Protein 5DWA (pdb70)

Foldseek 3Di:
DWDWADPDPPDIAIDDWPQADPVLLVVLCVQQLCQLAPPPHQVLQSLLVSLQVSCVSRVPTQSLCCSVVRVLRSQCVRHPDDRSVVSCVVRPQSSQVSNVQVQAQVQLVVLQKHKAFQDPPRQQVLCVLLVNPPPPLQSQFTMWMWGACDAGDADPRRTGTQATEREEQAPDVCVVSCQVNQVSSVVSRHAYEYEYQQFDAQDPPGHRRPGQGQQAEPVGGHVVVCCCQPVVSHQEYEYSGQNDYWDDPHGNNRYIYHYDHRHDHDDPVSVVCSVSTD/DKAKDDDDPPDIAIDDWPQADPVLLVVLCVQQLVQLADPPRQVLQSLLVSLQVSCASRVPTQSLCCSPVRNLVSQCVRHPDDRSVVSCVVRPQSSQLSNVQVLAAVLCVVQQKHKDFCDPPNQQVQCVQLVQHPPQLSSQFTIWIWGACDAGPADPRRTHTQATEREDAADPDDCVRNQPSQVVSVVVNHAYEYEYQQFDFDGDPPTNRDGQGDQDELVGGDVVVCCCQPVVRGQEYEYSGQNHYWDDPHGNNRYIYHYHHRDDHDDPVSVVVSVSPD

Structure (mmCIF, N/CA/C/O backbone):
data_5DWA
#
_entry.id   5DWA
#
_cell.length_a   66.003
_cell.length_b   79.806
_cell.length_c   101.655
_cell.angle_alpha   90.000
_cell.angle_beta   90.000
_cell.angle_gamma   90.000
#
_symmetry.space_group_name_H-M   'P 21 21 21'
#
loop_
_entity.id
_entity.type
_entity.pdbx_description
1 polymer 'Type-2 restriction enzyme AgeI'
2 polymer "DNA (5'-D(*TP*CP*GP*AP*CP*CP*GP*GP*TP*CP*G*)-3')"
3 water water
#
loop_
_atom_site.group_PDB
_atom_site.id
_atom_site.type_symbol
_atom_site.label_atom_id
_atom_site.label_alt_id
_atom_site.label_comp_id
_atom_site.label_asym_id
_atom_site.label_entity_id
_atom_site.label_seq_id
_atom_site.pdbx_PDB_ins_code
_atom_site.Cartn_x
_atom_site.Cartn_y
_atom_site.Cartn_z
_atom_site.occupancy
_atom_site.B_iso_or_equiv
_atom_site.auth_seq_id
_atom_site.auth_comp_id
_atom_site.auth_asym_id
_atom_site.auth_atom_id
_atom_site.pdbx_PDB_model_num
ATOM 1 N N . MET A 1 1 ? 71.777 34.576 -11.497 1.00 23.94 1 MET A N 1
ATOM 2 C CA . MET A 1 1 ? 71.149 34.749 -12.803 1.00 23.46 1 MET A CA 1
ATOM 3 C C . MET A 1 1 ? 70.237 35.968 -12.810 1.00 23.46 1 MET A C 1
ATOM 4 O O . MET A 1 1 ? 69.812 36.439 -11.757 1.00 24.20 1 MET A O 1
ATOM 9 N N . ARG A 1 2 ? 69.936 36.477 -13.998 1.00 23.16 2 ARG A N 1
ATOM 10 C CA . ARG A 1 2 ? 68.924 37.512 -14.124 1.00 22.06 2 ARG A CA 1
ATOM 11 C C . ARG A 1 2 ? 67.564 36.848 -14.270 1.00 22.92 2 ARG A C 1
ATOM 12 O O . ARG A 1 2 ? 67.337 36.077 -15.201 1.00 23.70 2 ARG A O 1
ATOM 20 N N . LEU A 1 3 ? 66.665 37.141 -13.338 1.00 23.22 3 LEU A N 1
ATOM 21 C CA . LEU A 1 3 ? 65.306 36.625 -13.405 1.00 23.51 3 LEU A CA 1
ATOM 22 C C . LEU A 1 3 ? 64.415 37.522 -14.242 1.00 22.74 3 LEU A C 1
ATOM 23 O O . LEU A 1 3 ? 64.427 38.738 -14.081 1.00 23.80 3 LEU A O 1
ATOM 28 N N . ASP A 1 4 ? 63.639 36.917 -15.133 1.00 22.89 4 ASP A N 1
ATOM 29 C CA . ASP A 1 4 ? 62.661 37.658 -15.914 1.00 25.10 4 ASP A CA 1
ATOM 30 C C . ASP A 1 4 ? 61.276 37.381 -15.356 1.00 26.18 4 ASP A C 1
ATOM 31 O O . ASP A 1 4 ? 60.804 36.245 -15.370 1.00 27.82 4 ASP A O 1
ATOM 36 N N . LEU A 1 5 ? 60.626 38.421 -14.852 1.00 25.64 5 LEU A N 1
ATOM 37 C CA . LEU A 1 5 ? 59.345 38.250 -14.182 1.00 25.43 5 LEU A CA 1
ATOM 38 C C . LEU A 1 5 ? 58.203 38.789 -15.018 1.00 27.85 5 LEU A C 1
ATOM 39 O O . LEU A 1 5 ? 58.200 39.957 -15.399 1.00 28.42 5 LEU A O 1
ATOM 44 N N . ASP A 1 6 ? 57.232 37.927 -15.295 1.00 29.96 6 ASP A N 1
ATOM 45 C CA . ASP A 1 6 ? 56.053 38.322 -16.049 1.00 32.21 6 ASP A CA 1
ATOM 46 C C . ASP A 1 6 ? 55.042 38.975 -15.120 1.00 30.53 6 ASP A C 1
ATOM 47 O O . ASP A 1 6 ? 54.423 38.305 -14.293 1.00 30.57 6 ASP A O 1
ATOM 52 N N A PHE A 1 7 ? 54.879 40.287 -15.255 0.60 28.77 7 PHE A N 1
ATOM 53 N N B PHE A 1 7 ? 54.869 40.285 -15.263 0.40 29.73 7 PHE A N 1
ATOM 54 C CA A PHE A 1 7 ? 53.881 41.010 -14.477 0.60 28.17 7 PHE A CA 1
ATOM 55 C CA B PHE A 1 7 ? 53.869 41.005 -14.485 0.40 29.55 7 PHE A CA 1
ATOM 56 C C A PHE A 1 7 ? 52.566 41.084 -15.248 0.60 29.73 7 PHE A C 1
ATOM 57 C C B PHE A 1 7 ? 52.566 41.112 -15.268 0.40 30.32 7 PHE A C 1
ATOM 58 O O A PHE A 1 7 ? 51.636 41.774 -14.836 0.60 31.24 7 PHE A O 1
ATOM 59 O O B PHE A 1 7 ? 51.654 41.849 -14.892 0.40 31.49 7 PHE A O 1
ATOM 74 N N . GLY A 1 8 ? 52.494 40.365 -16.364 1.00 29.93 8 GLY A N 1
ATOM 75 C CA . GLY A 1 8 ? 51.299 40.332 -17.184 1.00 30.36 8 GLY A CA 1
ATOM 76 C C . GLY A 1 8 ? 51.181 41.517 -18.122 1.00 30.90 8 GLY A C 1
ATOM 77 O O . GLY A 1 8 ? 51.868 42.521 -17.953 1.00 31.43 8 GLY A O 1
ATOM 78 N N . ARG A 1 9 ? 50.310 41.383 -19.119 1.00 31.68 9 ARG A N 1
ATOM 79 C CA . ARG A 1 9 ? 49.975 42.473 -20.034 1.00 32.18 9 ARG A CA 1
ATOM 80 C C . ARG A 1 9 ? 51.196 43.070 -20.728 1.00 31.11 9 ARG A C 1
ATOM 81 O O . ARG A 1 9 ? 51.279 44.285 -20.911 1.00 30.98 9 ARG A O 1
ATOM 83 N N . GLY A 1 10 ? 52.139 42.217 -21.111 1.00 30.64 10 GLY A N 1
ATOM 84 C CA . GLY A 1 10 ? 53.324 42.669 -21.814 1.00 30.26 10 GLY A CA 1
ATOM 85 C C . GLY A 1 10 ? 54.306 43.402 -20.918 1.00 29.40 10 GLY A C 1
ATOM 86 O O . GLY A 1 10 ? 55.292 43.956 -21.407 1.00 28.67 10 GLY A O 1
ATOM 87 N N . LEU A 1 11 ? 54.031 43.403 -19.614 1.00 29.19 11 LEU A N 1
ATOM 88 C CA . LEU A 1 11 ? 54.937 43.979 -18.622 1.00 29.91 11 LEU A CA 1
ATOM 89 C C . LEU A 1 11 ? 55.929 42.939 -18.125 1.00 29.69 11 LEU A C 1
ATOM 90 O O . LEU A 1 11 ? 55.537 41.887 -17.619 1.00 29.04 11 LEU A O 1
ATOM 95 N N . VAL A 1 12 ? 57.214 43.239 -18.269 1.00 30.01 12 VAL A N 1
ATOM 96 C CA . VAL A 1 12 ? 58.267 42.370 -17.770 1.00 29.40 12 VAL A CA 1
ATOM 97 C C . VAL A 1 12 ? 59.144 43.155 -16.807 1.00 27.69 12 VAL A C 1
ATOM 98 O O . VAL A 1 12 ? 59.416 44.330 -17.028 1.00 28.36 12 VAL A O 1
ATOM 102 N N . ALA A 1 13 ? 59.581 42.522 -15.730 1.00 25.94 13 ALA A N 1
ATOM 103 C CA . ALA A 1 13 ? 60.602 43.152 -14.911 1.00 25.60 13 ALA A CA 1
ATOM 104 C C . ALA A 1 13 ? 61.725 42.168 -14.647 1.00 25.17 13 ALA A C 1
ATOM 105 O O . ALA A 1 13 ? 61.611 40.984 -14.952 1.00 25.53 13 ALA A O 1
ATOM 107 N N . HIS A 1 14 ? 62.816 42.673 -14.087 1.00 25.02 14 HIS A N 1
ATOM 108 C CA . HIS A 1 14 ? 64.005 41.873 -13.881 1.00 25.21 14 HIS A CA 1
ATOM 109 C C . HIS A 1 14 ? 64.474 42.059 -12.460 1.00 22.88 14 HIS A C 1
ATOM 110 O O . HIS A 1 14 ? 64.276 43.117 -11.863 1.00 23.25 14 HIS A O 1
ATOM 117 N N . VAL A 1 15 ? 65.071 41.012 -11.917 1.00 20.26 15 VAL A N 1
ATOM 118 C CA . VAL A 1 15 ? 65.710 41.097 -10.618 1.00 20.92 15 VAL A CA 1
ATOM 119 C C . VAL A 1 15 ? 66.837 40.073 -10.629 1.00 21.06 15 VAL A C 1
ATOM 120 O O . VAL A 1 15 ? 66.728 39.026 -11.270 1.00 22.36 15 VAL A O 1
ATOM 124 N N A MET A 1 16 ? 67.927 40.394 -9.938 0.45 21.44 16 MET A N 1
ATOM 125 N N B MET A 1 16 ? 67.934 40.371 -9.944 0.55 20.99 16 MET A N 1
ATOM 126 C CA A MET A 1 16 ? 69.039 39.465 -9.788 0.45 21.86 16 MET A CA 1
ATOM 127 C CA B MET A 1 16 ? 69.046 39.429 -9.899 0.55 20.99 16 MET A CA 1
ATOM 128 C C A MET A 1 16 ? 68.688 38.365 -8.798 0.45 20.23 16 MET A C 1
ATOM 129 C C B MET A 1 16 ? 68.852 38.399 -8.792 0.55 20.56 16 MET A C 1
ATOM 130 O O A MET A 1 16 ? 68.125 38.629 -7.734 0.45 18.95 16 MET A O 1
ATOM 131 O O B MET A 1 16 ? 68.548 38.746 -7.651 0.55 20.60 16 MET A O 1
ATOM 140 N N . LEU A 1 17 ? 69.024 37.133 -9.154 1.00 19.81 17 LEU A N 1
ATOM 141 C CA . LEU A 1 17 ? 68.882 36.017 -8.237 1.00 20.06 17 LEU A CA 1
ATOM 142 C C . LEU A 1 17 ? 70.252 35.373 -8.057 1.00 21.11 17 LEU A C 1
ATOM 143 O O . LEU A 1 17 ? 70.649 34.491 -8.829 1.00 21.77 17 LEU A O 1
ATOM 148 N N . ASP A 1 18 ? 70.973 35.845 -7.043 1.00 21.51 18 ASP A N 1
ATOM 149 C CA . ASP A 1 18 ? 72.352 35.438 -6.788 1.00 23.40 18 ASP A CA 1
ATOM 150 C C . ASP A 1 18 ? 72.484 33.966 -6.431 1.00 22.47 18 ASP A C 1
ATOM 151 O O . ASP A 1 18 ? 71.642 33.411 -5.725 1.00 22.22 18 ASP A O 1
ATOM 156 N N . ASN A 1 19 ? 73.559 33.350 -6.922 1.00 22.88 19 ASN A N 1
ATOM 157 C CA . ASN A 1 19 ? 73.888 31.949 -6.649 1.00 21.72 19 ASN A CA 1
ATOM 158 C C . ASN A 1 19 ? 72.792 30.968 -7.047 1.00 21.06 19 ASN A C 1
ATOM 159 O O . ASN A 1 19 ? 72.588 29.940 -6.398 1.00 23.01 19 ASN A O 1
ATOM 164 N N . VAL A 1 20 ? 72.091 31.303 -8.124 1.00 20.37 20 VAL A N 1
ATOM 165 C CA . VAL A 1 20 ? 71.183 30.380 -8.785 1.00 20.13 20 VAL A CA 1
ATOM 166 C C . VAL A 1 20 ? 71.482 30.434 -10.271 1.00 22.08 20 VAL A C 1
ATOM 167 O O . VAL A 1 20 ? 71.420 31.500 -10.875 1.00 23.29 20 VAL A O 1
ATOM 171 N N . SER A 1 21 ? 71.824 29.294 -10.852 1.00 23.34 21 SER A N 1
ATOM 172 C CA . SER A 1 21 ? 72.075 29.237 -12.285 1.00 24.54 21 SER A CA 1
ATOM 173 C C . SER A 1 21 ? 70.776 28.950 -13.022 1.00 24.28 21 SER A C 1
ATOM 174 O O . SER A 1 21 ? 69.800 28.487 -12.422 1.00 23.65 21 SER A O 1
ATOM 177 N N . GLU A 1 22 ? 70.764 29.212 -14.325 1.00 26.23 22 GLU A N 1
ATOM 178 C CA . GLU A 1 22 ? 69.625 28.844 -15.157 1.00 28.50 22 GLU A CA 1
ATOM 179 C C . GLU A 1 22 ? 69.294 27.364 -14.994 1.00 26.93 22 GLU A C 1
ATOM 180 O O . GLU A 1 22 ? 68.128 26.982 -14.940 1.00 26.45 22 GLU A O 1
ATOM 186 N N A GLU A 1 23 ? 70.325 26.532 -14.895 0.55 27.17 23 GLU A N 1
ATOM 187 N N B GLU A 1 23 ? 70.338 26.543 -14.916 0.45 26.72 23 GLU A N 1
ATOM 188 C CA A GLU A 1 23 ? 70.128 25.089 -14.802 0.55 27.56 23 GLU A CA 1
ATOM 189 C CA B GLU A 1 23 ? 70.198 25.096 -14.780 0.45 26.74 23 GLU A CA 1
ATOM 190 C C A GLU A 1 23 ? 69.554 24.679 -13.447 0.55 25.49 23 GLU A C 1
ATOM 191 C C B GLU A 1 23 ? 69.547 24.709 -13.457 0.45 25.17 23 GLU A C 1
ATOM 192 O O A GLU A 1 23 ? 68.707 23.790 -13.375 0.55 24.02 23 GLU A O 1
ATOM 193 O O B GLU A 1 23 ? 68.652 23.868 -13.415 0.45 24.00 23 GLU A O 1
ATOM 204 N N . GLN A 1 24 ? 70.020 25.324 -12.382 1.00 24.44 24 GLN A N 1
ATOM 205 C CA . GLN A 1 24 ? 69.486 25.062 -11.048 1.00 23.62 24 GLN A CA 1
ATOM 206 C C . GLN A 1 24 ? 68.032 25.505 -10.961 1.00 22.39 24 GLN A C 1
ATOM 207 O O . GLN A 1 24 ? 67.196 24.814 -10.379 1.00 21.54 24 GLN A O 1
ATOM 213 N N . TYR A 1 25 ? 67.741 26.661 -11.551 1.00 20.73 25 TYR A N 1
ATOM 214 C CA . TYR A 1 25 ? 66.375 27.173 -11.610 1.00 18.86 25 TYR A CA 1
ATOM 215 C C . TYR A 1 25 ? 65.458 26.166 -12.306 1.00 18.66 25 TYR A C 1
ATOM 216 O O . TYR A 1 25 ? 64.373 25.855 -11.812 1.00 17.97 25 TYR A O 1
ATOM 225 N N . GLN A 1 26 ? 65.891 25.646 -13.450 1.00 18.73 26 GLN A N 1
ATOM 226 C CA . GLN A 1 26 ? 65.077 24.661 -14.163 1.00 19.91 26 GLN A CA 1
ATOM 227 C C . GLN A 1 26 ? 64.861 23.394 -13.342 1.00 19.93 26 GLN A C 1
ATOM 228 O O . GLN A 1 26 ? 63.790 22.801 -13.387 1.00 19.72 26 GLN A O 1
ATOM 234 N N A GLN A 1 27 ? 65.882 23.006 -12.589 0.48 20.50 27 GLN A N 1
ATOM 235 N N B GLN A 1 27 ? 65.882 22.982 -12.593 0.52 20.45 27 GLN A N 1
ATOM 236 C CA A GLN A 1 27 ? 65.811 21.840 -11.723 0.48 21.37 27 GLN A CA 1
ATOM 237 C CA B GLN A 1 27 ? 65.763 21.810 -11.725 0.52 21.21 27 GLN A CA 1
ATOM 238 C C A GLN A 1 27 ? 64.728 22.028 -10.662 0.48 20.13 27 GLN A C 1
ATOM 239 C C B GLN A 1 27 ? 64.679 22.037 -10.680 0.52 19.78 27 GLN A C 1
ATOM 240 O O A GLN A 1 27 ? 63.931 21.129 -10.398 0.48 19.52 27 GLN A O 1
ATOM 241 O O B GLN A 1 27 ? 63.845 21.167 -10.430 0.52 18.69 27 GLN A O 1
ATOM 252 N N . ILE A 1 28 ? 64.704 23.218 -10.070 1.00 19.02 28 ILE A N 1
ATOM 253 C CA . ILE A 1 28 ? 63.712 23.563 -9.064 1.00 18.10 28 ILE A CA 1
ATOM 254 C C . ILE A 1 28 ? 62.329 23.613 -9.705 1.00 18.66 28 ILE A C 1
ATOM 255 O O . ILE A 1 28 ? 61.363 23.078 -9.166 1.00 18.29 28 ILE A O 1
ATOM 260 N N A SER A 1 29 ? 62.247 24.247 -10.870 0.62 16.99 29 SER A N 1
ATOM 261 N N B SER A 1 29 ? 62.246 24.259 -10.867 0.38 18.36 29 SER A N 1
ATOM 262 C CA A SER A 1 29 ? 60.984 24.353 -11.586 0.62 17.96 29 SER A CA 1
ATOM 263 C CA B SER A 1 29 ? 60.986 24.353 -11.603 0.38 19.51 29 SER A CA 1
ATOM 264 C C A SER A 1 29 ? 60.436 22.974 -11.951 0.62 19.31 29 SER A C 1
ATOM 265 C C B SER A 1 29 ? 60.432 22.974 -11.956 0.38 19.99 29 SER A C 1
ATOM 266 O O A SER A 1 29 ? 59.246 22.711 -11.786 0.62 19.19 29 SER A O 1
ATOM 267 O O B SER A 1 29 ? 59.237 22.718 -11.789 0.38 19.87 29 SER A O 1
ATOM 272 N N . ASP A 1 30 ? 61.309 22.093 -12.433 1.00 20.27 30 ASP A N 1
ATOM 273 C CA . ASP A 1 30 ? 60.905 20.748 -12.837 1.00 21.00 30 ASP A CA 1
ATOM 274 C C . ASP A 1 30 ? 60.343 19.919 -11.684 1.00 20.25 30 ASP A C 1
ATOM 275 O O . ASP A 1 30 ? 59.485 19.059 -11.891 1.00 21.70 30 ASP A O 1
ATOM 280 N N . TYR A 1 31 ? 60.837 20.168 -10.476 1.00 18.35 31 TYR A N 1
ATOM 281 C CA . TYR A 1 31 ? 60.326 19.476 -9.295 1.00 18.12 31 TYR A CA 1
ATOM 282 C C . TYR A 1 31 ? 58.997 20.076 -8.840 1.00 18.13 31 TYR A C 1
ATOM 283 O O . TYR A 1 31 ? 58.050 19.363 -8.527 1.00 20.32 31 TYR A O 1
ATOM 292 N N . PHE A 1 32 ? 58.934 21.401 -8.844 1.00 16.88 32 PHE A N 1
ATOM 293 C CA . PHE A 1 32 ? 57.826 22.123 -8.220 1.00 16.02 32 PHE A CA 1
ATOM 294 C C . PHE A 1 32 ? 56.586 22.259 -9.110 1.00 16.96 32 PHE A C 1
ATOM 295 O O . PHE A 1 32 ? 55.471 22.048 -8.645 1.00 17.11 32 PHE A O 1
ATOM 303 N N . VAL A 1 33 ? 56.775 22.603 -10.382 1.00 17.28 33 VAL A N 1
ATOM 304 C CA . VAL A 1 33 ? 55.637 22.824 -11.272 1.00 19.07 33 VAL A CA 1
ATOM 305 C C . VAL A 1 33 ? 54.630 21.665 -11.260 1.00 19.27 33 VAL A C 1
ATOM 306 O O . VAL A 1 33 ? 53.433 21.907 -11.102 1.00 19.38 33 VAL A O 1
ATOM 310 N N . PRO A 1 34 ? 55.098 20.406 -11.393 1.00 19.88 34 PRO A N 1
ATOM 311 C CA . PRO A 1 34 ? 54.096 19.333 -11.414 1.00 21.20 34 PRO A CA 1
ATOM 312 C C . PRO A 1 34 ? 53.366 19.136 -10.087 1.00 21.07 34 PRO A C 1
ATOM 313 O O . PRO A 1 34 ? 52.378 18.406 -10.045 1.00 23.46 34 PRO A O 1
ATOM 317 N N . LEU A 1 35 ? 53.841 19.779 -9.022 1.00 19.47 35 LEU A N 1
ATOM 318 C CA . LEU A 1 35 ? 53.228 19.626 -7.709 1.00 18.16 35 LEU A CA 1
ATOM 319 C C . LEU A 1 35 ? 52.125 20.651 -7.467 1.00 17.29 35 LEU A C 1
ATOM 320 O O . LEU A 1 35 ? 51.270 20.450 -6.602 1.00 17.44 35 LEU A O 1
ATOM 325 N N . VAL A 1 36 ? 52.168 21.753 -8.214 1.00 16.04 36 VAL A N 1
ATOM 326 C CA . VAL A 1 36 ? 51.300 22.903 -7.947 1.00 15.31 36 VAL A CA 1
ATOM 327 C C . VAL A 1 36 ? 49.823 22.534 -8.076 1.00 16.68 36 VAL A C 1
ATOM 328 O O . VAL A 1 36 ? 48.989 22.966 -7.279 1.00 17.04 36 VAL A O 1
ATOM 332 N N . ASN A 1 37 ? 49.512 21.706 -9.069 1.00 17.93 37 ASN A N 1
ATOM 333 C CA . ASN A 1 37 ? 48.138 21.289 -9.314 1.00 19.37 37 ASN A CA 1
ATOM 334 C C . ASN A 1 37 ? 47.961 19.783 -9.195 1.00 18.60 37 ASN A C 1
ATOM 335 O O . ASN A 1 37 ? 46.988 19.233 -9.708 1.00 20.59 37 ASN A O 1
ATOM 340 N N . LYS A 1 38 ? 48.893 19.120 -8.511 1.00 18.75 38 LYS A N 1
ATOM 341 C CA . LYS A 1 38 ? 48.873 17.662 -8.410 1.00 20.21 38 LYS A CA 1
ATOM 342 C C . LYS A 1 38 ? 47.709 17.204 -7.556 1.00 21.17 38 LYS A C 1
ATOM 343 O O . LYS A 1 38 ? 47.542 17.665 -6.429 1.00 21.12 38 LYS A O 1
ATOM 349 N N . PRO A 1 39 ? 46.884 16.297 -8.093 1.00 22.54 39 PRO A N 1
ATOM 350 C CA . PRO A 1 39 ? 45.768 15.784 -7.293 1.00 22.52 39 PRO A CA 1
ATOM 351 C C . PRO A 1 39 ? 46.199 15.178 -5.952 1.00 24.94 39 PRO A C 1
ATOM 352 O O . PRO A 1 39 ? 47.241 14.514 -5.875 1.00 26.38 39 PRO A O 1
ATOM 356 N N A LYS A 1 40 ? 45.387 15.422 -4.919 0.53 25.34 40 LYS A N 1
ATOM 357 N N B LYS A 1 40 ? 45.398 15.434 -4.920 0.47 25.03 40 LYS A N 1
ATOM 358 C CA A LYS A 1 40 ? 45.574 14.893 -3.557 0.53 26.36 40 LYS A CA 1
ATOM 359 C CA B LYS A 1 40 ? 45.578 14.875 -3.578 0.47 25.64 40 LYS A CA 1
ATOM 360 C C A LYS A 1 40 ? 46.800 15.441 -2.831 0.53 25.01 40 LYS A C 1
ATOM 361 C C B LYS A 1 40 ? 46.833 15.392 -2.870 0.47 24.52 40 LYS A C 1
ATOM 362 O O A LYS A 1 40 ? 47.136 14.977 -1.739 0.53 26.90 40 LYS A O 1
ATOM 363 O O B LYS A 1 40 ? 47.216 14.865 -1.827 0.47 26.13 40 LYS A O 1
ATOM 374 N N . LEU A 1 41 ? 47.472 16.414 -3.429 1.00 21.41 41 LEU A N 1
ATOM 375 C CA . LEU A 1 41 ? 48.636 17.007 -2.782 1.00 18.34 41 LEU A CA 1
ATOM 376 C C . LEU A 1 41 ? 48.302 18.409 -2.311 1.00 16.92 41 LEU A C 1
ATOM 377 O O . LEU A 1 41 ? 48.076 19.295 -3.129 1.00 17.67 41 LEU A O 1
ATOM 382 N N . LYS A 1 42 ? 48.244 18.599 -0.999 1.00 16.89 42 LYS A N 1
ATOM 383 C CA . LYS A 1 42 ? 48.036 19.939 -0.445 1.00 15.26 42 LYS A CA 1
ATOM 384 C C . LYS A 1 42 ? 49.178 20.838 -0.867 1.00 14.27 42 LYS A C 1
ATOM 385 O O . LYS A 1 42 ? 50.334 20.444 -0.844 1.00 16.15 42 LYS A O 1
ATOM 391 N N . SER A 1 43 ? 48.864 22.068 -1.246 1.00 13.34 43 SER A N 1
ATOM 392 C CA . SER A 1 43 ? 49.923 22.943 -1.708 1.00 13.46 43 SER A CA 1
ATOM 393 C C . SER A 1 43 ? 50.880 23.340 -0.590 1.00 13.60 43 SER A C 1
ATOM 394 O O . SER A 1 43 ? 52.021 23.703 -0.867 1.00 14.47 43 SER A O 1
ATOM 397 N N . ARG A 1 44 ? 50.446 23.269 0.666 1.00 13.31 44 ARG A N 1
ATOM 398 C CA . ARG A 1 44 ? 51.378 23.558 1.751 1.00 13.34 44 ARG A CA 1
ATOM 399 C C . ARG A 1 44 ? 52.523 22.547 1.708 1.00 13.60 44 ARG A C 1
ATOM 400 O O . ARG A 1 44 ? 53.671 22.880 2.004 1.00 14.51 44 ARG A O 1
ATOM 408 N N . ASP A 1 45 ? 52.208 21.328 1.284 1.00 13.39 45 ASP A N 1
ATOM 409 C CA . ASP A 1 45 ? 53.223 20.290 1.126 1.00 14.80 45 ASP A CA 1
ATOM 410 C C . ASP A 1 45 ? 54.054 20.472 -0.141 1.00 15.25 45 ASP A C 1
ATOM 411 O O . ASP A 1 45 ? 55.276 20.294 -0.127 1.00 17.14 45 ASP A O 1
ATOM 416 N N . ALA A 1 46 ? 53.400 20.842 -1.239 1.00 14.72 46 ALA A N 1
ATOM 417 C CA . ALA A 1 46 ? 54.109 21.148 -2.474 1.00 14.36 46 ALA A CA 1
ATOM 418 C C . ALA A 1 46 ? 55.131 22.272 -2.275 1.00 14.07 46 ALA A C 1
ATOM 419 O O . ALA A 1 46 ? 56.297 22.135 -2.630 1.00 15.05 46 ALA A O 1
ATOM 421 N N . ILE A 1 47 ? 54.690 23.389 -1.709 1.00 13.35 47 ILE A N 1
ATOM 422 C CA . ILE A 1 47 ? 55.568 24.535 -1.526 1.00 13.10 47 ILE A CA 1
ATOM 423 C C . ILE A 1 47 ? 56.628 24.247 -0.466 1.00 12.59 47 ILE A C 1
ATOM 424 O O . ILE A 1 47 ? 57.807 24.555 -0.649 1.00 13.68 47 ILE A O 1
ATOM 429 N N . GLY A 1 48 ? 56.202 23.624 0.633 1.00 12.33 48 GLY A N 1
ATOM 430 C CA . GLY A 1 48 ? 57.102 23.309 1.727 1.00 13.28 48 GLY A CA 1
ATOM 431 C C . GLY A 1 48 ? 58.228 22.401 1.284 1.00 14.10 48 GLY A C 1
ATOM 432 O O . GLY A 1 48 ? 59.405 22.684 1.541 1.00 14.65 48 GLY A O 1
ATOM 433 N N . GLN A 1 49 ? 57.874 21.314 0.606 1.00 15.65 49 GLN A N 1
ATOM 434 C CA . GLN A 1 49 ? 58.885 20.364 0.150 1.00 16.39 49 GLN A CA 1
ATOM 435 C C . GLN A 1 49 ? 59.734 20.965 -0.963 1.00 15.89 49 GLN A C 1
ATOM 436 O O . GLN A 1 49 ? 60.944 20.751 -1.002 1.00 17.20 49 GLN A O 1
ATOM 442 N N . ALA A 1 50 ? 59.124 21.753 -1.854 1.00 15.36 50 ALA A N 1
ATOM 443 C CA . ALA A 1 50 ? 59.902 22.414 -2.889 1.00 15.48 50 ALA A CA 1
ATOM 444 C C . ALA A 1 50 ? 60.919 23.394 -2.300 1.00 15.64 50 ALA A C 1
ATOM 445 O O . ALA A 1 50 ? 62.011 23.578 -2.842 1.00 16.37 50 ALA A O 1
ATOM 447 N N . PHE A 1 51 ? 60.571 24.029 -1.188 1.00 14.15 51 PHE A N 1
ATOM 448 C CA . PHE A 1 51 ? 61.504 24.951 -0.562 1.00 13.51 51 PHE A CA 1
ATOM 449 C C . PHE A 1 51 ? 62.706 24.216 0.022 1.00 13.12 51 PHE A C 1
ATOM 450 O O . PHE A 1 51 ? 63.847 24.664 -0.106 1.00 14.64 51 PHE A O 1
ATOM 458 N N . VAL A 1 52 ? 62.448 23.089 0.675 1.00 14.40 52 VAL A N 1
ATOM 459 C CA . VAL A 1 52 ? 63.526 22.278 1.229 1.00 15.54 52 VAL A CA 1
ATOM 460 C C . VAL A 1 52 ? 64.428 21.777 0.099 1.00 16.64 52 VAL A C 1
ATOM 461 O O . VAL A 1 52 ? 65.658 21.804 0.207 1.00 19.57 52 VAL A O 1
ATOM 465 N N . MET A 1 53 ? 63.802 21.357 -0.994 1.00 16.80 53 MET A N 1
ATOM 466 C CA . MET A 1 53 ? 64.533 20.937 -2.181 1.00 16.53 53 MET A CA 1
ATOM 467 C C . MET A 1 53 ? 65.337 22.091 -2.776 1.00 16.52 53 MET A C 1
ATOM 468 O O . MET A 1 53 ? 66.526 21.946 -3.064 1.00 17.51 53 MET A O 1
ATOM 473 N N . ALA A 1 54 ? 64.696 23.245 -2.949 1.00 15.88 54 ALA A N 1
ATOM 474 C CA . ALA A 1 54 ? 65.360 24.370 -3.611 1.00 15.88 54 ALA A CA 1
ATOM 475 C C . ALA A 1 54 ? 66.571 24.873 -2.837 1.00 15.88 54 ALA A C 1
ATOM 476 O O . ALA A 1 54 ? 67.572 25.268 -3.433 1.00 16.87 54 ALA A O 1
ATOM 478 N N . THR A 1 55 ? 66.472 24.883 -1.508 1.00 15.68 55 THR A N 1
ATOM 479 C CA . THR A 1 55 ? 67.582 25.348 -0.694 1.00 16.63 55 THR A CA 1
ATOM 480 C C . THR A 1 55 ? 68.723 24.342 -0.664 1.00 18.07 55 THR A C 1
ATOM 481 O O . THR A 1 55 ? 69.861 24.702 -0.372 1.00 19.96 55 THR A O 1
ATOM 485 N N . GLU A 1 56 ? 68.423 23.087 -0.972 1.00 19.14 56 GLU A N 1
ATOM 486 C CA . GLU A 1 56 ? 69.479 22.093 -1.065 1.00 21.21 56 GLU A CA 1
ATOM 487 C C . GLU A 1 56 ? 70.129 22.136 -2.450 1.00 19.33 56 GLU A C 1
ATOM 488 O O . GLU A 1 56 ? 71.334 21.935 -2.574 1.00 21.42 56 GLU A O 1
ATOM 494 N N . VAL A 1 57 ? 69.346 22.442 -3.483 1.00 20.05 57 VAL A N 1
ATOM 495 C CA . VAL A 1 57 ? 69.896 22.632 -4.827 1.00 19.40 57 VAL A CA 1
ATOM 496 C C . VAL A 1 57 ? 70.754 23.891 -4.885 1.00 19.18 57 VAL A C 1
ATOM 497 O O . VAL A 1 57 ? 71.798 23.922 -5.537 1.00 20.81 57 VAL A O 1
ATOM 501 N N . CYS A 1 58 ? 70.302 24.934 -4.195 1.00 19.28 58 CYS A N 1
ATOM 502 C CA . CYS A 1 58 ? 70.989 26.218 -4.192 1.00 19.24 58 CYS A CA 1
ATOM 503 C C . CYS A 1 58 ? 71.314 26.668 -2.775 1.00 19.81 58 CYS A C 1
ATOM 504 O O . CYS A 1 58 ? 70.705 27.608 -2.255 1.00 18.84 58 CYS A O 1
ATOM 507 N N . PRO A 1 59 ? 72.293 26.011 -2.144 1.00 20.55 59 PRO A N 1
ATOM 508 C CA . PRO A 1 59 ? 72.576 26.288 -0.731 1.00 21.20 59 PRO A CA 1
ATOM 509 C C . PRO A 1 59 ? 73.189 27.662 -0.464 1.00 21.08 59 PRO A C 1
ATOM 510 O O . PRO A 1 59 ? 73.157 28.118 0.681 1.00 21.24 59 PRO A O 1
ATOM 514 N N . ASP A 1 60 ? 73.736 28.312 -1.487 1.00 22.31 60 ASP A N 1
ATOM 515 C CA . ASP A 1 60 ? 74.347 29.621 -1.294 1.00 22.96 60 ASP A CA 1
ATOM 516 C C . ASP A 1 60 ? 73.401 30.752 -1.665 1.00 21.56 60 ASP A C 1
ATOM 517 O O . ASP A 1 60 ? 73.716 31.928 -1.471 1.00 23.00 60 ASP A O 1
ATOM 522 N N . ALA A 1 61 ? 72.240 30.393 -2.199 1.00 18.79 61 ALA A N 1
ATOM 523 C CA . ALA A 1 61 ? 71.255 31.386 -2.586 1.00 17.07 61 ALA A CA 1
ATOM 524 C C . ALA A 1 61 ? 70.557 31.910 -1.343 1.00 16.94 61 ALA A C 1
ATOM 525 O O . ALA A 1 61 ? 70.546 31.245 -0.303 1.00 17.34 61 ALA A O 1
ATOM 527 N N . ASN A 1 62 ? 69.989 33.101 -1.452 1.00 16.66 62 ASN A N 1
ATOM 528 C CA . ASN A 1 62 ? 69.190 33.667 -0.381 1.00 16.47 62 ASN A CA 1
ATOM 529 C C . ASN A 1 62 ? 67.874 32.891 -0.287 1.00 15.83 62 ASN A C 1
ATOM 530 O O . ASN A 1 62 ? 67.062 32.917 -1.211 1.00 15.45 62 ASN A O 1
ATOM 535 N N . PRO A 1 63 ? 67.659 32.190 0.839 1.00 15.59 63 PRO A N 1
ATOM 536 C CA . PRO A 1 63 ? 66.452 31.367 0.957 1.00 13.53 63 PRO A CA 1
ATOM 537 C C . PRO A 1 63 ? 65.186 32.193 0.760 1.00 13.58 63 PRO A C 1
ATOM 538 O O . PRO A 1 63 ? 64.242 31.768 0.101 1.00 14.00 63 PRO A O 1
ATOM 542 N N . SER A 1 64 ? 65.189 33.398 1.306 1.00 13.42 64 SER A N 1
ATOM 543 C CA . SER A 1 64 ? 64.035 34.278 1.170 1.00 13.26 64 SER A CA 1
ATOM 544 C C . SER A 1 64 ? 63.770 34.617 -0.300 1.00 12.95 64 SER A C 1
ATOM 545 O O . SER A 1 64 ? 62.614 34.719 -0.714 1.00 13.51 64 SER A O 1
ATOM 548 N N . ASP A 1 65 ? 64.838 34.770 -1.082 1.00 13.82 65 ASP A N 1
ATOM 549 C CA . ASP A 1 65 ? 64.702 35.021 -2.517 1.00 14.50 65 ASP A CA 1
ATOM 550 C C . ASP A 1 65 ? 64.190 33.788 -3.258 1.00 14.21 65 ASP A C 1
ATOM 551 O O . ASP A 1 65 ? 63.424 33.913 -4.209 1.00 15.25 65 ASP A O 1
ATOM 556 N N . LEU A 1 66 ? 64.589 32.595 -2.819 1.00 13.85 66 LEU A N 1
ATOM 557 C CA . LEU A 1 66 ? 64.071 31.388 -3.447 1.00 13.45 66 LEU A CA 1
ATOM 558 C C . LEU A 1 66 ? 62.574 31.282 -3.207 1.00 13.32 66 LEU A C 1
ATOM 559 O O . LEU A 1 66 ? 61.818 30.869 -4.079 1.00 15.19 66 LEU A O 1
ATOM 564 N N . TRP A 1 67 ? 62.142 31.652 -2.009 1.00 13.24 67 TRP A N 1
ATOM 565 C CA . TRP A 1 67 ? 60.721 31.612 -1.700 1.00 11.84 67 TRP A CA 1
ATOM 566 C C . TRP A 1 67 ? 59.955 32.652 -2.508 1.00 12.75 67 TRP A C 1
ATOM 567 O O . TRP A 1 67 ? 58.930 32.352 -3.120 1.00 14.14 67 TRP A O 1
ATOM 578 N N . HIS A 1 68 ? 60.461 33.884 -2.492 1.00 12.32 68 HIS A N 1
ATOM 579 C CA . HIS A 1 68 ? 59.725 35.022 -3.018 1.00 13.11 68 HIS A CA 1
ATOM 580 C C . HIS A 1 68 ? 59.856 35.199 -4.522 1.00 13.53 68 HIS A C 1
ATOM 581 O O . HIS A 1 68 ? 58.873 35.530 -5.181 1.00 13.82 68 HIS A O 1
ATOM 588 N N . HIS A 1 69 ? 61.060 35.007 -5.060 1.00 13.54 69 HIS A N 1
ATOM 589 C CA . HIS A 1 69 ? 61.287 35.256 -6.485 1.00 13.47 69 HIS A CA 1
ATOM 590 C C . HIS A 1 69 ? 61.131 34.000 -7.333 1.00 14.24 69 HIS A C 1
ATOM 591 O O . HIS A 1 69 ? 60.971 34.104 -8.548 1.00 15.80 69 HIS A O 1
ATOM 598 N N . VAL A 1 70 ? 61.180 32.819 -6.712 1.00 13.48 70 VAL A N 1
ATOM 599 C CA . VAL A 1 70 ? 61.063 31.576 -7.481 1.00 14.09 70 VAL A CA 1
ATOM 600 C C . VAL A 1 70 ? 59.749 30.855 -7.198 1.00 13.74 70 VAL A C 1
ATOM 601 O O . VAL A 1 70 ? 58.881 30.796 -8.062 1.00 15.68 70 VAL A O 1
ATOM 605 N N . LEU A 1 71 ? 59.582 30.332 -5.984 1.00 13.32 71 LEU A N 1
ATOM 606 C CA . LEU A 1 71 ? 58.393 29.540 -5.661 1.00 12.67 71 LEU A CA 1
ATOM 607 C C . LEU A 1 71 ? 57.093 30.341 -5.787 1.00 12.14 71 LEU A C 1
ATOM 608 O O . LEU A 1 71 ? 56.147 29.893 -6.421 1.00 12.67 71 LEU A O 1
ATOM 613 N N . TYR A 1 72 ? 57.063 31.535 -5.197 1.00 11.92 72 TYR A N 1
ATOM 614 C CA . TYR A 1 72 ? 55.912 32.429 -5.328 1.00 12.35 72 TYR A CA 1
ATOM 615 C C . TYR A 1 72 ? 55.526 32.681 -6.771 1.00 12.54 72 TYR A C 1
ATOM 616 O O . TYR A 1 72 ? 54.365 32.563 -7.153 1.00 13.39 72 TYR A O 1
ATOM 625 N N A ARG A 1 73 ? 56.524 33.041 -7.568 0.56 12.03 73 ARG A N 1
ATOM 626 N N B ARG A 1 73 ? 56.509 33.011 -7.591 0.44 12.91 73 ARG A N 1
ATOM 627 C CA A ARG A 1 73 ? 56.287 33.417 -8.954 0.56 13.85 73 ARG A CA 1
ATOM 628 C CA B ARG A 1 73 ? 56.205 33.441 -8.944 0.44 15.04 73 ARG A CA 1
ATOM 629 C C A ARG A 1 73 ? 55.799 32.247 -9.786 0.56 15.02 73 ARG A C 1
ATOM 630 C C B ARG A 1 73 ? 55.830 32.260 -9.843 0.44 15.30 73 ARG A C 1
ATOM 631 O O A ARG A 1 73 ? 54.865 32.380 -10.578 0.56 17.18 73 ARG A O 1
ATOM 632 O O B ARG A 1 73 ? 54.984 32.394 -10.730 0.44 16.57 73 ARG A O 1
ATOM 647 N N . ILE A 1 74 ? 56.443 31.102 -9.612 1.00 14.75 74 ILE A N 1
ATOM 648 C CA . ILE A 1 74 ? 56.048 29.907 -10.333 1.00 16.08 74 ILE A CA 1
ATOM 649 C C . ILE A 1 74 ? 54.634 29.487 -9.926 1.00 15.23 74 ILE A C 1
ATOM 650 O O . ILE A 1 74 ? 53.814 29.139 -10.771 1.00 16.04 74 ILE A O 1
ATOM 655 N N . TYR A 1 75 ? 54.350 29.526 -8.625 1.00 13.99 75 TYR A N 1
ATOM 656 C CA . TYR A 1 75 ? 53.028 29.169 -8.132 1.00 13.33 75 TYR A CA 1
ATOM 657 C C . TYR A 1 75 ? 51.953 30.068 -8.748 1.00 15.15 75 TYR A C 1
ATOM 658 O O . TYR A 1 75 ? 50.940 29.584 -9.258 1.00 16.00 75 TYR A O 1
ATOM 667 N N . ILE A 1 76 ? 52.181 31.376 -8.707 1.00 15.92 76 ILE A N 1
ATOM 668 C CA . ILE A 1 76 ? 51.246 32.334 -9.290 1.00 18.04 76 ILE A CA 1
ATOM 669 C C . ILE A 1 76 ? 51.012 32.091 -10.790 1.00 18.33 76 ILE A C 1
ATOM 670 O O . ILE A 1 76 ? 49.885 32.231 -11.273 1.00 20.41 76 ILE A O 1
ATOM 675 N N . ARG A 1 77 ? 52.061 31.710 -11.517 1.00 16.63 77 ARG A N 1
ATOM 676 C CA . ARG A 1 77 ? 51.944 31.449 -12.952 1.00 18.60 77 ARG A CA 1
ATOM 677 C C . ARG A 1 77 ? 51.195 30.160 -13.241 1.00 18.49 77 ARG A C 1
ATOM 678 O O . ARG A 1 77 ? 50.385 30.086 -14.170 1.00 20.86 77 ARG A O 1
ATOM 686 N N . GLU A 1 78 ? 51.464 29.143 -12.434 1.00 17.00 78 GLU A N 1
ATOM 687 C CA . GLU A 1 78 ? 51.026 27.792 -12.756 1.00 17.19 78 GLU A CA 1
ATOM 688 C C . GLU A 1 78 ? 49.708 27.341 -12.137 1.00 16.36 78 GLU A C 1
ATOM 689 O O . GLU A 1 78 ? 49.076 26.415 -12.639 1.00 17.92 78 GLU A O 1
ATOM 695 N N . LYS A 1 79 ? 49.280 27.972 -11.046 1.00 16.00 79 LYS A N 1
ATOM 696 C CA . LYS A 1 79 ? 48.089 27.500 -10.347 1.00 14.95 79 LYS A CA 1
ATOM 697 C C . LYS A 1 79 ? 46.828 27.589 -11.218 1.00 17.13 79 LYS A C 1
ATOM 698 O O . LYS A 1 79 ? 46.509 28.642 -11.761 1.00 17.36 79 LYS A O 1
ATOM 704 N N . ILE A 1 80 ? 46.115 26.474 -11.338 1.00 17.56 80 ILE A N 1
ATOM 705 C CA . ILE A 1 80 ? 44.922 26.410 -12.179 1.00 19.25 80 ILE A CA 1
ATOM 706 C C . ILE A 1 80 ? 43.641 26.264 -11.356 1.00 18.59 80 ILE A C 1
ATOM 707 O O . ILE A 1 80 ? 43.620 25.580 -10.336 1.00 20.10 80 ILE A O 1
ATOM 712 N N . GLY A 1 81 ? 42.580 26.940 -11.790 1.00 18.75 81 GLY A N 1
ATOM 713 C CA . GLY A 1 81 ? 41.250 26.670 -11.278 1.00 19.48 81 GLY A CA 1
ATOM 714 C C . GLY A 1 81 ? 40.874 27.394 -10.004 1.00 21.43 81 GLY A C 1
ATOM 715 O O . GLY A 1 81 ? 39.833 27.120 -9.405 1.00 23.74 81 GLY A O 1
ATOM 716 N N . THR A 1 82 ? 41.728 28.320 -9.591 1.00 18.97 82 THR A N 1
ATOM 717 C CA . THR A 1 82 ? 41.527 29.043 -8.346 1.00 18.09 82 THR A CA 1
ATOM 718 C C . THR A 1 82 ? 42.426 30.279 -8.382 1.00 16.95 82 THR A C 1
ATOM 719 O O . THR A 1 82 ? 43.446 30.278 -9.071 1.00 17.76 82 THR A O 1
ATOM 723 N N . ASP A 1 83 ? 42.041 31.345 -7.682 1.00 13.86 83 ASP A N 1
ATOM 724 C CA . ASP A 1 83 ? 42.811 32.587 -7.754 1.00 13.21 83 ASP A CA 1
ATOM 725 C C . ASP A 1 83 ? 44.226 32.361 -7.243 1.00 13.47 83 ASP A C 1
ATOM 726 O O . ASP A 1 83 ? 44.401 32.002 -6.090 1.00 13.30 83 ASP A O 1
ATOM 731 N N . PRO A 1 84 ? 45.237 32.570 -8.098 1.00 13.53 84 PRO A N 1
ATOM 732 C CA . PRO A 1 84 ? 46.605 32.229 -7.686 1.00 12.21 84 PRO A CA 1
ATOM 733 C C . PRO A 1 84 ? 47.091 33.017 -6.460 1.00 11.75 84 PRO A C 1
ATOM 734 O O . PRO A 1 84 ? 47.674 32.427 -5.553 1.00 12.90 84 PRO A O 1
ATOM 738 N N . SER A 1 85 ? 46.845 34.323 -6.421 1.00 10.70 85 SER A N 1
ATOM 739 C CA . SER A 1 85 ? 47.339 35.114 -5.298 1.00 10.18 85 SER A CA 1
ATOM 740 C C . SER A 1 85 ? 46.682 34.739 -3.971 1.00 10.13 85 SER A C 1
ATOM 741 O O . SER A 1 85 ? 47.349 34.627 -2.946 1.00 10.40 85 SER A O 1
ATOM 744 N N . GLN A 1 86 ? 45.371 34.554 -3.975 1.00 10.58 86 GLN A N 1
ATOM 745 C CA . GLN A 1 86 ? 44.691 34.214 -2.727 1.00 10.67 86 GLN A CA 1
ATOM 746 C C . GLN A 1 86 ? 44.949 32.760 -2.319 1.00 11.32 86 GLN A C 1
ATOM 747 O O . GLN A 1 86 ? 44.998 32.441 -1.133 1.00 11.83 86 GLN A O 1
ATOM 753 N N . SER A 1 87 ? 45.120 31.886 -3.310 1.00 10.75 87 SER A N 1
ATOM 754 C CA . SER A 1 87 ? 45.550 30.524 -3.035 1.00 11.31 87 SER A CA 1
ATOM 755 C C . SER A 1 87 ? 46.923 30.518 -2.363 1.00 12.19 87 SER A C 1
ATOM 756 O O . SER A 1 87 ? 47.137 29.818 -1.375 1.00 12.04 87 SER A O 1
ATOM 759 N N . TRP A 1 88 ? 47.834 31.318 -2.897 1.00 12.69 88 TRP A N 1
ATOM 760 C CA . TRP A 1 88 ? 49.152 31.475 -2.305 1.00 11.14 88 TRP A CA 1
ATOM 761 C C . TRP A 1 88 ? 49.078 31.938 -0.849 1.00 11.03 88 TRP A C 1
ATOM 762 O O . TRP A 1 88 ? 49.797 31.413 0.001 1.00 12.01 88 TRP A O 1
ATOM 773 N N . VAL A 1 89 ? 48.214 32.910 -0.543 1.00 9.97 89 VAL A N 1
ATOM 774 C CA . VAL A 1 89 ? 48.063 33.350 0.848 1.00 11.92 89 VAL A CA 1
ATOM 775 C C . VAL A 1 89 ? 47.692 32.172 1.749 1.00 12.15 89 VAL A C 1
ATOM 776 O O . VAL A 1 89 ? 48.293 31.973 2.801 1.00 13.57 89 VAL A O 1
ATOM 780 N N . ARG A 1 90 ? 46.717 31.382 1.300 1.00 10.82 90 ARG A N 1
ATOM 781 C CA . ARG A 1 90 ? 46.154 30.317 2.121 1.00 11.94 90 ARG A CA 1
ATOM 782 C C . ARG A 1 90 ? 47.115 29.143 2.296 1.00 11.95 90 ARG A C 1
ATOM 783 O O . ARG A 1 90 ? 47.116 28.485 3.344 1.00 14.20 90 ARG A O 1
ATOM 791 N N . THR A 1 91 ? 47.941 28.885 1.286 1.00 11.94 91 THR A N 1
ATOM 792 C CA . THR A 1 91 ? 48.807 27.699 1.315 1.00 12.65 91 THR A CA 1
ATOM 793 C C . THR A 1 91 ? 50.254 27.962 1.747 1.00 12.62 91 THR A C 1
ATOM 794 O O . THR A 1 91 ? 50.897 27.088 2.328 1.00 13.60 91 THR A O 1
ATOM 798 N N . SER A 1 92 ? 50.775 29.158 1.482 1.00 11.36 92 SER A N 1
ATOM 799 C CA . SER A 1 92 ? 52.203 29.400 1.699 1.00 11.10 92 SER A CA 1
ATOM 800 C C . SER A 1 92 ? 52.586 29.602 3.168 1.00 12.77 92 SER A C 1
ATOM 801 O O . SER A 1 92 ? 53.700 29.283 3.559 1.00 13.97 92 SER A O 1
ATOM 804 N N . GLY A 1 93 ? 51.666 30.114 3.975 1.00 13.19 93 GLY A N 1
ATOM 805 C CA . GLY A 1 93 ? 51.918 30.280 5.398 1.00 14.21 93 GLY A CA 1
ATOM 806 C C . GLY A 1 93 ? 52.146 28.934 6.047 1.00 14.25 93 GLY A C 1
ATOM 807 O O . GLY A 1 93 ? 53.149 28.710 6.727 1.00 14.79 93 GLY A O 1
ATOM 808 N N . GLU A 1 94 ? 51.215 28.016 5.809 1.00 13.50 94 GLU A N 1
ATOM 809 C CA . GLU A 1 94 ? 51.370 26.667 6.329 1.00 12.40 94 GLU A CA 1
ATOM 810 C C . GLU A 1 94 ? 52.555 25.950 5.683 1.00 13.10 94 GLU A C 1
ATOM 811 O O . GLU A 1 94 ? 53.186 25.088 6.303 1.00 12.33 94 GLU A O 1
ATOM 817 N N . ALA A 1 95 ? 52.883 26.306 4.448 1.00 12.82 95 ALA A N 1
ATOM 818 C CA . ALA A 1 95 ? 54.027 25.678 3.796 1.00 11.23 95 ALA A CA 1
ATOM 819 C C . ALA A 1 95 ? 55.332 25.993 4.523 1.00 11.56 95 ALA A C 1
ATOM 820 O O . ALA A 1 95 ? 56.219 25.151 4.582 1.00 12.24 95 ALA A O 1
ATOM 822 N N . PHE A 1 96 ? 55.470 27.199 5.070 1.00 11.84 96 PHE A N 1
ATOM 823 C CA . PHE A 1 96 ? 56.703 27.526 5.779 1.00 11.76 96 PHE A CA 1
ATOM 824 C C . PHE A 1 96 ? 56.807 26.702 7.077 1.00 11.65 96 PHE A C 1
ATOM 825 O O . PHE A 1 96 ? 57.891 26.237 7.446 1.00 12.06 96 PHE A O 1
ATOM 833 N N . GLU A 1 97 ? 55.681 26.507 7.760 1.00 11.28 97 GLU A N 1
ATOM 834 C CA . GLU A 1 97 ? 55.642 25.580 8.900 1.00 11.89 97 GLU A CA 1
ATOM 835 C C . GLU A 1 97 ? 56.105 24.175 8.494 1.00 12.63 97 GLU A C 1
ATOM 836 O O . GLU A 1 97 ? 56.932 23.566 9.178 1.00 12.77 97 GLU A O 1
ATOM 842 N N . VAL A 1 98 ? 55.552 23.657 7.397 1.00 12.45 98 VAL A N 1
ATOM 843 C CA . VAL A 1 98 ? 55.960 22.346 6.877 1.00 12.27 98 VAL A CA 1
ATOM 844 C C . VAL A 1 98 ? 57.465 22.296 6.655 1.00 12.58 98 VAL A C 1
ATOM 845 O O . VAL A 1 98 ? 58.128 21.342 7.044 1.00 13.75 98 VAL A O 1
ATOM 849 N N . ALA A 1 99 ? 58.002 23.332 6.027 1.00 12.05 99 ALA A N 1
ATOM 850 C CA . ALA A 1 99 ? 59.423 23.379 5.711 1.00 12.82 99 ALA A CA 1
ATOM 851 C C . ALA A 1 99 ? 60.294 23.441 6.972 1.00 12.20 99 ALA A C 1
ATOM 852 O O . ALA A 1 99 ? 61.330 22.782 7.031 1.00 12.42 99 ALA A O 1
ATOM 854 N N . LEU A 1 100 ? 59.885 24.220 7.974 1.00 12.03 100 LEU A N 1
ATOM 855 C CA . LEU A 1 100 ? 60.644 24.306 9.222 1.00 13.18 100 LEU A CA 1
ATOM 856 C C . LEU A 1 100 ? 60.754 22.937 9.896 1.00 12.56 100 LEU A C 1
ATOM 857 O O . LEU A 1 100 ? 61.832 22.539 10.345 1.00 12.98 100 LEU A O 1
ATOM 862 N N . VAL A 1 101 ? 59.634 22.222 9.960 1.00 12.49 101 VAL A N 1
ATOM 863 C CA . VAL A 1 101 ? 59.588 20.912 10.601 1.00 12.92 101 VAL A CA 1
ATOM 864 C C . VAL A 1 101 ? 60.431 19.902 9.822 1.00 15.04 101 VAL A C 1
ATOM 865 O O . VAL A 1 101 ? 61.230 19.159 10.411 1.00 15.37 101 VAL A O 1
ATOM 869 N N . GLU A 1 102 ? 60.273 19.903 8.501 1.00 14.71 102 GLU A N 1
ATOM 870 C CA . GLU A 1 102 ? 61.010 18.981 7.634 1.00 15.64 102 GLU A CA 1
ATOM 871 C C . GLU A 1 102 ? 62.521 19.196 7.733 1.00 16.04 102 GLU A C 1
ATOM 872 O O . GLU A 1 102 ? 63.295 18.233 7.804 1.00 17.37 102 GLU A O 1
ATOM 878 N N A A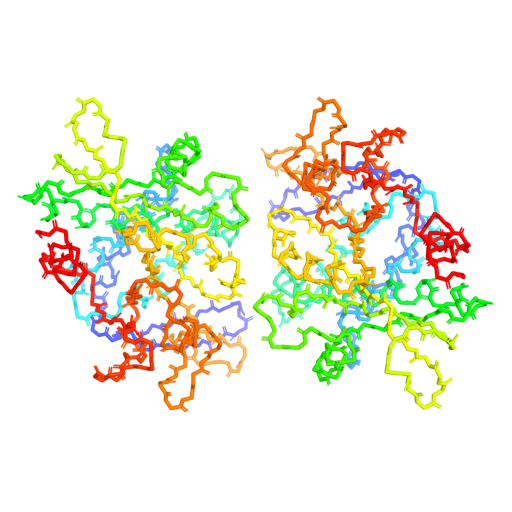RG A 1 103 ? 62.921 20.464 7.749 0.44 15.05 103 ARG A N 1
ATOM 879 N N B ARG A 1 103 ? 62.941 20.457 7.749 0.56 14.69 103 ARG A N 1
ATOM 880 C CA A ARG A 1 103 ? 64.329 20.856 7.743 0.44 15.87 103 ARG A CA 1
ATOM 881 C CA B ARG A 1 103 ? 64.366 20.774 7.737 0.56 15.37 103 ARG A CA 1
ATOM 882 C C A ARG A 1 103 ? 65.031 20.597 9.072 0.44 16.49 103 ARG A C 1
ATOM 883 C C B ARG A 1 103 ? 65.025 20.525 9.088 0.56 16.37 103 ARG A C 1
ATOM 884 O O A ARG A 1 103 ? 66.173 20.132 9.102 0.44 17.38 103 ARG A O 1
ATOM 885 O O B ARG A 1 103 ? 66.141 20.005 9.148 0.56 17.21 103 ARG A O 1
ATOM 900 N N . TYR A 1 104 ? 64.347 20.907 10.168 1.00 16.06 104 TYR A N 1
ATOM 901 C CA . TYR A 1 104 ? 64.973 20.869 11.480 1.00 13.97 104 TYR A CA 1
ATOM 902 C C . TYR A 1 104 ? 64.794 19.605 12.302 1.00 15.26 104 TYR A C 1
ATOM 903 O O . TYR A 1 104 ? 65.658 19.305 13.116 1.00 16.23 104 TYR A O 1
ATOM 912 N N . ASN A 1 105 ? 63.701 18.871 12.123 1.00 14.39 105 ASN A N 1
ATOM 913 C CA . ASN A 1 105 ? 63.492 17.706 12.981 1.00 15.65 105 ASN A CA 1
ATOM 914 C C . ASN A 1 105 ? 64.593 16.642 12.914 1.00 17.88 105 ASN A C 1
ATOM 915 O O . ASN A 1 105 ? 64.936 16.086 13.951 1.00 17.01 105 ASN A O 1
ATOM 920 N N . PRO A 1 106 ? 65.161 16.365 11.722 1.00 19.02 106 PRO A N 1
ATOM 921 C CA . PRO A 1 106 ? 66.248 15.374 11.731 1.00 22.09 106 PRO A CA 1
ATOM 922 C C . PRO A 1 106 ? 67.436 15.768 12.619 1.00 23.69 106 PRO A C 1
ATOM 923 O O . PRO A 1 106 ? 67.964 14.926 13.347 1.00 27.30 106 PRO A O 1
ATOM 927 N N . VAL A 1 107 ? 67.845 17.030 12.565 1.00 22.94 107 VAL A N 1
ATOM 928 C CA . VAL A 1 107 ? 68.981 17.497 13.344 1.00 23.01 107 VAL A CA 1
ATOM 929 C C . VAL A 1 107 ? 68.628 17.609 14.823 1.00 21.78 107 VAL A C 1
ATOM 930 O O . VAL A 1 107 ? 69.426 17.264 15.694 1.00 23.74 107 VAL A O 1
ATOM 934 N N . LEU A 1 108 ? 67.418 18.073 15.109 1.00 19.73 108 LEU A N 1
ATOM 935 C CA . LEU A 1 108 ? 66.986 18.252 16.487 1.00 18.19 108 LEU A CA 1
ATOM 936 C C . LEU A 1 108 ? 66.760 16.914 17.203 1.00 19.13 108 LEU A C 1
ATOM 937 O O . LEU A 1 108 ? 66.937 16.825 18.418 1.00 18.67 108 LEU A O 1
ATOM 942 N N . ALA A 1 109 ? 66.390 15.883 16.449 1.00 19.33 109 ALA A N 1
ATOM 943 C CA . ALA A 1 109 ? 66.118 14.566 17.031 1.00 20.61 109 ALA A CA 1
ATOM 944 C C . ALA A 1 109 ? 67.336 13.997 17.751 1.00 21.71 109 ALA A C 1
ATOM 945 O O . ALA A 1 109 ? 67.192 13.271 18.733 1.00 21.84 109 ALA A O 1
ATOM 947 N N A ARG A 1 110 ? 68.529 14.334 17.267 0.44 23.05 110 ARG A N 1
ATOM 948 N N B ARG A 1 110 ? 68.523 14.341 17.262 0.56 23.09 110 ARG A N 1
ATOM 949 C CA A ARG A 1 110 ? 69.778 13.905 17.903 0.44 24.14 110 ARG A CA 1
ATOM 950 C CA B ARG A 1 110 ? 69.771 13.901 17.878 0.56 24.11 110 ARG A CA 1
ATOM 951 C C A ARG A 1 110 ? 69.894 14.419 19.330 0.44 23.15 110 ARG A C 1
ATOM 952 C C B ARG A 1 110 ? 69.926 14.443 19.299 0.56 23.01 110 ARG A C 1
ATOM 953 O O A ARG A 1 110 ? 70.611 13.845 20.156 0.44 24.27 110 ARG A O 1
ATOM 954 O O B ARG A 1 110 ? 70.700 13.903 20.094 0.56 24.34 110 ARG A O 1
ATOM 969 N N . HIS A 1 111 ? 69.187 15.506 19.616 1.00 22.40 111 HIS A N 1
ATOM 970 C CA . HIS A 1 111 ? 69.243 16.134 20.931 1.00 22.61 111 HIS A CA 1
ATOM 971 C C . HIS A 1 111 ? 67.930 15.988 21.702 1.00 21.70 111 HIS A C 1
ATOM 972 O O . HIS A 1 111 ? 67.696 16.691 22.687 1.00 22.60 111 HIS A O 1
ATOM 979 N N . GLY A 1 112 ? 67.071 15.091 21.228 1.00 19.42 112 GLY A N 1
ATOM 980 C CA . GLY A 1 112 ? 65.782 14.846 21.854 1.00 19.66 112 GLY A CA 1
ATOM 981 C C . GLY A 1 112 ? 64.784 15.985 21.726 1.00 18.22 112 GLY A C 1
ATOM 982 O O . GLY A 1 112 ? 63.850 16.100 22.523 1.00 19.48 112 GLY A O 1
ATOM 983 N N . ILE A 1 113 ? 64.975 16.826 20.717 1.00 16.95 113 ILE A N 1
ATOM 984 C CA . ILE A 1 113 ? 64.100 17.968 20.491 1.00 15.53 113 ILE A CA 1
ATOM 985 C C . ILE A 1 113 ? 63.274 17.715 19.242 1.00 14.20 113 ILE A C 1
ATOM 986 O O . ILE A 1 113 ? 63.766 17.136 18.271 1.00 14.62 113 ILE A O 1
ATOM 991 N N . ARG A 1 114 ? 62.011 18.133 19.272 1.00 14.13 114 ARG A N 1
ATOM 992 C CA . ARG A 1 114 ? 61.091 17.855 18.184 1.00 15.12 114 ARG A CA 1
ATOM 993 C C . ARG A 1 114 ? 60.124 18.999 17.949 1.00 13.46 114 ARG A C 1
ATOM 994 O O . ARG A 1 114 ? 59.558 19.537 18.900 1.00 14.19 114 ARG A O 1
ATOM 1002 N N . LEU A 1 115 ? 59.964 19.367 16.681 1.00 12.73 115 LEU A N 1
ATOM 1003 C CA . LEU A 1 115 ? 58.983 20.355 16.252 1.00 12.60 115 LEU A CA 1
ATOM 1004 C C . LEU A 1 115 ? 57.731 19.689 15.688 1.00 13.17 115 LEU A C 1
ATOM 1005 O O . LEU A 1 115 ? 57.807 18.668 15.010 1.00 14.25 115 LEU A O 1
ATOM 1010 N N . THR A 1 116 ? 56.584 20.312 15.919 1.00 12.58 116 THR A N 1
ATOM 1011 C CA . THR A 1 116 ? 55.327 19.834 15.378 1.00 12.75 116 THR A CA 1
ATOM 1012 C C . THR A 1 116 ? 54.477 21.020 14.927 1.00 13.29 116 THR A C 1
ATOM 1013 O O . THR A 1 116 ? 54.168 21.899 15.733 1.00 13.08 116 THR A O 1
ATOM 1017 N N . ALA A 1 117 ? 54.111 21.056 13.649 1.00 12.66 117 ALA A N 1
ATOM 1018 C CA . ALA A 1 117 ? 53.242 22.126 13.136 1.00 12.99 117 ALA A CA 1
ATOM 1019 C C . ALA A 1 117 ? 51.840 21.955 13.701 1.00 13.46 117 ALA A C 1
ATOM 1020 O O . ALA A 1 117 ? 51.300 20.845 13.715 1.00 14.68 117 ALA A O 1
ATOM 1022 N N . LEU A 1 118 ? 51.260 23.047 14.193 1.00 12.12 118 LEU A N 1
ATOM 1023 C CA . LEU A 1 118 ? 49.963 22.953 14.857 1.00 13.58 118 LEU A CA 1
ATOM 1024 C C . LEU A 1 118 ? 48.848 23.204 13.845 1.00 16.01 118 LEU A C 1
ATOM 1025 O O . LEU A 1 118 ? 48.221 24.262 13.815 1.00 17.32 118 LEU A O 1
ATOM 1030 N N . PHE A 1 119 ? 48.614 22.209 13.000 1.00 17.25 119 PHE A N 1
ATOM 1031 C CA . PHE A 1 119 ? 47.585 22.319 11.979 1.00 19.29 119 PHE A CA 1
ATOM 1032 C C . PHE A 1 119 ? 46.231 21.968 12.574 1.00 21.98 119 PHE A C 1
ATOM 1033 O O . PHE A 1 119 ? 46.126 21.699 13.769 1.00 21.06 119 PHE A O 1
ATOM 1041 N N . LYS A 1 120 ? 45.198 21.972 11.741 1.00 26.15 120 LYS A N 1
ATOM 1042 C CA . LYS A 1 120 ? 43.831 21.854 12.236 1.00 29.39 120 LYS A CA 1
ATOM 1043 C C . LYS A 1 120 ? 43.620 20.649 13.151 1.00 28.17 120 LYS A C 1
ATOM 1044 O O . LYS A 1 120 ? 43.932 19.5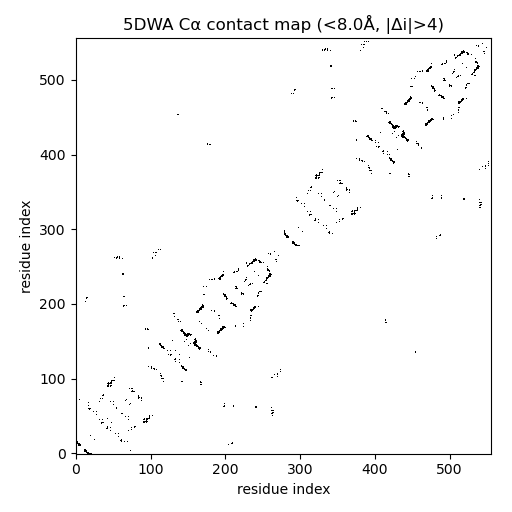13 12.788 1.00 29.01 120 LYS A O 1
ATOM 1050 N N . GLY A 1 121 ? 43.101 20.909 14.345 1.00 26.51 121 GLY A N 1
ATOM 1051 C CA . GLY A 1 121 ? 42.789 19.840 15.275 1.00 25.62 121 GLY A CA 1
ATOM 1052 C C . GLY A 1 121 ? 43.852 19.611 16.333 1.00 24.99 121 GLY A C 1
ATOM 1053 O O . GLY A 1 121 ? 43.608 18.926 17.325 1.00 26.51 121 GLY A O 1
ATOM 1054 N N . GLN A 1 122 ? 45.029 20.193 16.133 1.00 22.12 122 GLN A N 1
ATOM 1055 C CA . GLN A 1 122 ? 46.156 19.959 17.033 1.00 20.44 122 GLN A CA 1
ATOM 1056 C C . GLN A 1 122 ? 46.361 21.059 18.069 1.00 19.53 122 GLN A C 1
ATOM 1057 O O . GLN A 1 122 ? 47.028 20.842 19.083 1.00 18.89 122 GLN A O 1
ATOM 1063 N N . LYS A 1 123 ? 45.809 22.238 17.825 1.00 19.27 123 LYS A N 1
ATOM 1064 C CA . LYS A 1 123 ? 46.197 23.390 18.624 1.00 19.87 123 LYS A CA 1
ATOM 1065 C C . LYS A 1 123 ? 45.652 23.350 20.057 1.00 19.43 123 LYS A C 1
ATOM 1066 O O . LYS A 1 123 ? 46.352 23.740 20.990 1.00 19.57 123 LYS A O 1
ATOM 1072 N N . GLY A 1 124 ? 44.422 22.868 20.230 1.00 19.37 124 GLY A N 1
ATOM 1073 C CA . GLY A 1 124 ? 43.791 22.836 21.541 1.00 19.18 124 GLY A CA 1
ATOM 1074 C C . GLY A 1 124 ? 44.590 22.084 22.589 1.00 18.36 124 GLY A C 1
ATOM 1075 O O . GLY A 1 124 ? 44.801 22.586 23.692 1.00 18.70 124 GLY A O 1
ATOM 1076 N N . LEU A 1 125 ? 45.046 20.887 22.241 1.00 17.49 125 LEU A N 1
ATOM 1077 C CA . LEU A 1 125 ? 45.830 20.080 23.171 1.00 16.93 125 LEU A CA 1
ATOM 1078 C C . LEU A 1 125 ? 47.200 20.699 23.401 1.00 15.47 125 LEU A C 1
ATOM 1079 O O . LEU A 1 125 ? 47.685 20.765 24.535 1.00 14.84 125 LEU A O 1
ATOM 1084 N N . ALA A 1 126 ? 47.811 21.188 22.326 1.00 14.01 126 ALA A N 1
ATOM 1085 C CA . ALA A 1 126 ? 49.123 21.801 22.432 1.00 12.48 126 ALA A CA 1
ATOM 1086 C C . ALA A 1 126 ? 49.101 23.001 23.379 1.00 14.33 126 ALA A C 1
ATOM 1087 O O . ALA A 1 126 ? 49.966 23.125 24.248 1.00 14.49 126 ALA A O 1
ATOM 1089 N N . LEU A 1 127 ? 48.108 23.878 23.217 1.00 15.57 127 LEU A N 1
ATOM 1090 C CA . LEU A 1 127 ? 47.983 25.058 24.068 1.00 15.61 127 LEU A CA 1
ATOM 1091 C C . LEU A 1 127 ? 47.709 24.657 25.521 1.00 14.87 127 LEU A C 1
ATOM 1092 O O . LEU A 1 127 ? 48.213 25.287 26.447 1.00 15.70 127 LEU A O 1
ATOM 1097 N N . THR A 1 128 ? 46.917 23.605 25.704 1.00 14.35 128 THR A N 1
ATOM 1098 C CA . THR A 1 128 ? 46.618 23.109 27.043 1.00 15.52 128 THR A CA 1
ATOM 1099 C C . THR A 1 128 ? 47.879 22.610 27.722 1.00 15.85 128 THR A C 1
ATOM 1100 O O . THR A 1 128 ? 48.129 22.913 28.897 1.00 18.50 128 THR A O 1
ATOM 1104 N N . ARG A 1 129 ? 48.674 21.848 26.981 1.00 16.58 129 ARG A N 1
ATOM 1105 C CA . ARG A 1 129 ? 49.925 21.326 27.512 1.00 15.80 129 ARG A CA 1
ATOM 1106 C C . ARG A 1 129 ? 50.919 22.454 27.765 1.00 17.12 129 ARG A C 1
ATOM 1107 O O . ARG A 1 129 ? 51.724 22.372 28.688 1.00 19.08 129 ARG A O 1
ATOM 1115 N N . MET A 1 130 ? 50.841 23.519 26.963 1.00 16.88 130 MET A N 1
ATOM 1116 C CA . MET A 1 130 ? 51.669 24.705 27.165 1.00 17.11 130 MET A CA 1
ATOM 1117 C C . MET A 1 130 ? 51.288 25.479 28.413 1.00 17.71 130 MET A C 1
ATOM 1118 O O . MET A 1 130 ? 52.093 26.242 28.949 1.00 19.11 130 MET A O 1
ATOM 1123 N N . GLY A 1 131 ? 50.043 25.310 28.848 1.00 17.24 131 GLY A N 1
ATOM 1124 C CA . GLY A 1 131 ? 49.522 26.047 29.981 1.00 18.26 131 GLY A CA 1
ATOM 1125 C C . GLY A 1 131 ? 49.029 27.427 29.599 1.00 18.41 131 GLY A C 1
ATOM 1126 O O . GLY A 1 131 ? 48.997 28.321 30.440 1.00 20.86 131 GLY A O 1
ATOM 1127 N N . VAL A 1 132 ? 48.649 27.608 28.334 1.00 17.04 132 VAL A N 1
ATOM 1128 C CA . VAL A 1 132 ? 48.189 28.915 27.859 1.00 16.39 132 VAL A CA 1
ATOM 1129 C C . VAL A 1 132 ? 46.811 28.884 27.197 1.00 15.88 132 VAL A C 1
ATOM 1130 O O . VAL A 1 132 ? 46.380 29.871 26.599 1.00 17.36 132 VAL A O 1
ATOM 1134 N N . ALA A 1 133 ? 46.102 27.769 27.309 1.00 16.04 133 ALA A N 1
ATOM 1135 C CA . ALA A 1 133 ? 44.789 27.657 26.684 1.00 16.37 133 ALA A CA 1
ATOM 1136 C C . ALA A 1 133 ? 43.807 28.660 27.269 1.00 16.64 133 ALA A C 1
ATOM 1137 O O . ALA A 1 133 ? 43.833 28.916 28.470 1.00 18.71 133 ALA A O 1
ATOM 1139 N N . ASP A 1 134 ? 42.956 29.215 26.404 1.00 16.31 134 ASP A N 1
ATOM 1140 C CA . ASP A 1 134 ? 41.899 30.163 26.780 1.00 17.39 134 ASP A CA 1
ATOM 1141 C C . ASP A 1 134 ? 42.393 31.503 27.313 1.00 20.66 134 ASP A C 1
ATOM 1142 O O . ASP A 1 134 ? 41.646 32.232 27.958 1.00 24.63 134 ASP A O 1
ATOM 1147 N N . ARG A 1 135 ? 43.644 31.836 27.040 1.00 20.11 135 ARG A N 1
ATOM 1148 C CA . ARG A 1 135 ? 44.115 33.189 27.314 1.00 21.77 135 ARG A CA 1
ATOM 1149 C C . ARG A 1 135 ? 43.963 34.036 26.062 1.00 22.73 135 ARG A C 1
ATOM 1150 O O . ARG A 1 135 ? 44.145 33.544 24.951 1.00 23.50 135 ARG A O 1
ATOM 1158 N N . VAL A 1 136 ? 43.620 35.307 26.248 1.00 23.32 136 VAL A N 1
ATOM 1159 C CA . VAL A 1 136 ? 43.359 36.210 25.132 1.00 24.55 136 VAL A CA 1
ATOM 1160 C C . VAL A 1 136 ? 44.574 36.349 24.215 1.00 22.70 136 VAL A C 1
ATOM 1161 O O . VAL A 1 136 ? 45.615 36.851 24.636 1.00 24.84 136 VAL A O 1
ATOM 1165 N N . GLY A 1 137 ? 44.430 35.877 22.978 1.00 20.23 137 GLY A N 1
ATOM 1166 C CA . GLY A 1 137 ? 45.471 35.969 21.965 1.00 19.02 137 GLY A CA 1
ATOM 1167 C C . GLY A 1 137 ? 46.429 34.786 21.854 1.00 18.44 137 GLY A C 1
ATOM 1168 O O . GLY A 1 137 ? 47.247 34.734 20.929 1.00 18.67 137 GLY A O 1
ATOM 1169 N N A SER A 1 138 ? 46.318 33.826 22.769 0.63 17.06 138 SER A N 1
ATOM 1170 N N B SER A 1 138 ? 46.317 33.832 22.773 0.37 18.75 138 SER A N 1
ATOM 1171 C CA A SER A 1 138 ? 47.299 32.739 22.854 0.63 16.60 138 SER A CA 1
ATOM 1172 C CA B SER A 1 138 ? 47.286 32.740 22.860 0.37 19.66 138 SER A CA 1
ATOM 1173 C C A SER A 1 138 ? 47.300 31.776 21.660 0.63 16.28 138 SER A C 1
ATOM 1174 C C B SER A 1 138 ? 47.214 31.711 21.728 0.37 19.30 138 SER A C 1
ATOM 1175 O O A SER A 1 138 ? 48.264 31.038 21.465 0.63 16.99 138 SER A O 1
ATOM 1176 O O B SER A 1 138 ? 48.035 30.798 21.679 0.37 19.52 138 SER A O 1
ATOM 1181 N N A ARG A 1 139 ? 46.245 31.783 20.852 0.63 16.30 139 ARG A N 1
ATOM 1182 N N B ARG A 1 139 ? 46.252 31.837 20.820 0.37 19.26 139 ARG A N 1
ATOM 1183 C CA A ARG A 1 139 ? 46.181 30.877 19.702 0.63 17.82 139 ARG A CA 1
ATOM 1184 C CA B ARG A 1 139 ? 46.173 30.889 19.710 0.37 20.06 139 ARG A CA 1
ATOM 1185 C C A ARG A 1 139 ? 47.207 31.180 18.614 0.63 16.89 139 ARG A C 1
ATOM 1186 C C B ARG A 1 139 ? 47.214 31.175 18.632 0.37 18.01 139 ARG A C 1
ATOM 1187 O O A ARG A 1 139 ? 47.505 30.318 17.782 0.63 17.74 139 ARG A O 1
ATOM 1188 O O B ARG A 1 139 ? 47.533 30.298 17.826 0.37 18.65 139 ARG A O 1
ATOM 1203 N N . LYS A 1 140 ? 47.748 32.394 18.620 1.00 15.57 140 LYS A N 1
ATOM 1204 C CA . LYS A 1 140 ? 48.678 32.802 17.560 1.00 15.75 140 LYS A CA 1
ATOM 1205 C C . LYS A 1 140 ? 50.084 32.287 17.846 1.00 15.95 140 LYS A C 1
ATOM 1206 O O . LYS A 1 140 ? 50.990 33.041 18.229 1.00 16.78 140 LYS A O 1
ATOM 1212 N N . VAL A 1 141 ? 50.240 30.978 17.672 1.00 16.40 141 VAL A N 1
ATOM 1213 C CA . VAL A 1 141 ? 51.537 30.312 17.708 1.00 16.11 141 VAL A CA 1
ATOM 1214 C C . VAL A 1 141 ? 51.409 29.142 16.747 1.00 14.46 141 VAL A C 1
ATOM 1215 O O . VAL A 1 141 ? 50.334 28.551 16.640 1.00 15.43 141 VAL A O 1
ATOM 1219 N N . ASP A 1 142 ? 52.478 28.823 16.025 1.00 12.26 142 ASP A N 1
ATOM 1220 C CA . ASP A 1 142 ? 52.346 27.955 14.855 1.00 11.43 142 ASP A CA 1
ATOM 1221 C C . ASP A 1 142 ? 52.923 26.551 14.991 1.00 11.99 142 ASP A C 1
ATOM 1222 O O . ASP A 1 142 ? 52.313 25.587 14.544 1.00 13.87 142 ASP A O 1
ATOM 1227 N N . VAL A 1 143 ? 54.106 26.447 15.572 1.00 11.14 143 VAL A N 1
ATOM 1228 C CA . VAL A 1 143 ? 54.796 25.168 15.651 1.00 11.44 143 VAL A CA 1
ATOM 1229 C C . VAL A 1 143 ? 55.212 24.950 17.105 1.00 11.11 143 VAL A C 1
ATOM 1230 O O . VAL A 1 143 ? 55.787 25.838 17.732 1.00 13.55 143 VAL A O 1
ATOM 1234 N N . MET A 1 144 ? 54.909 23.792 17.673 1.00 11.93 144 MET A N 1
ATOM 1235 C CA . MET A 1 144 ? 55.309 23.591 19.058 1.00 12.89 144 MET A CA 1
ATOM 1236 C C . MET A 1 144 ? 56.693 22.953 19.119 1.00 13.15 144 MET A C 1
ATOM 1237 O O . MET A 1 144 ? 57.121 22.279 18.178 1.00 13.41 144 MET A O 1
ATOM 1242 N N . ILE A 1 145 ? 57.408 23.243 20.203 1.00 12.54 145 ILE A N 1
ATOM 1243 C CA . ILE A 1 145 ? 58.728 22.681 20.450 1.00 13.06 145 ILE A CA 1
ATOM 1244 C C . ILE A 1 145 ? 58.619 21.786 21.668 1.00 13.39 145 ILE A C 1
ATOM 1245 O O . ILE A 1 145 ? 58.066 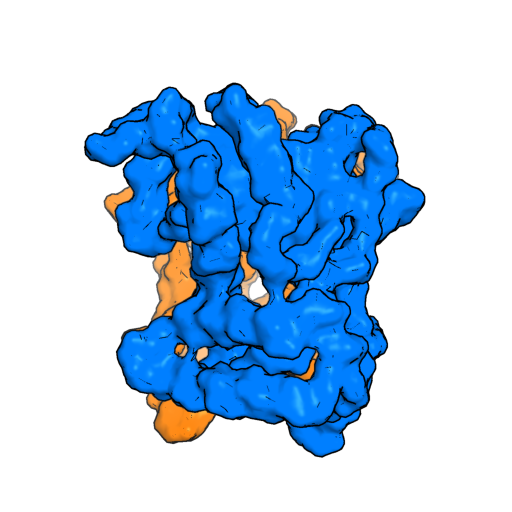22.210 22.690 1.00 12.97 145 ILE A O 1
ATOM 1250 N N . GLU A 1 146 ? 59.133 20.563 21.543 1.00 13.22 146 GLU A N 1
ATOM 1251 C CA . GLU A 1 146 ? 59.110 19.587 22.631 1.00 14.47 146 GLU A CA 1
ATOM 1252 C C . GLU A 1 146 ? 60.498 19.033 22.889 1.00 15.52 146 GLU A C 1
ATOM 1253 O O . GLU A 1 146 ? 61.339 18.995 21.991 1.00 16.06 146 GLU A O 1
ATOM 1259 N N . LYS A 1 147 ? 60.716 18.576 24.117 1.00 16.30 147 LYS A N 1
ATOM 1260 C CA . LYS A 1 147 ? 61.990 18.002 24.521 1.00 18.35 147 LYS A CA 1
ATOM 1261 C C . LYS A 1 147 ? 61.730 16.689 25.238 1.00 19.94 147 LYS A C 1
ATOM 1262 O O . LYS A 1 147 ? 60.929 16.640 26.166 1.00 20.04 147 LYS A O 1
ATOM 1268 N N . GLN A 1 148 ? 62.384 15.619 24.804 1.00 20.15 148 GLN A N 1
ATOM 1269 C CA . GLN A 1 148 ? 62.206 14.331 25.471 1.00 21.32 148 GLN A CA 1
ATOM 1270 C C . GLN A 1 148 ? 62.823 14.386 26.863 1.00 23.10 148 GLN A C 1
ATOM 1271 O O . GLN A 1 148 ? 63.989 14.752 27.018 1.00 23.89 148 GLN A O 1
ATOM 1277 N N . GLY A 1 149 ? 62.029 14.050 27.875 1.00 24.54 149 GLY A N 1
ATOM 1278 C CA . GLY A 1 149 ? 62.490 14.115 29.250 1.00 25.73 149 GLY A CA 1
ATOM 1279 C C . GLY A 1 149 ? 62.508 15.516 29.835 1.00 27.44 149 GLY A C 1
ATOM 1280 O O . GLY A 1 149 ? 62.987 15.730 30.950 1.00 29.29 149 GLY A O 1
ATOM 1281 N N . GLY A 1 150 ? 61.987 16.481 29.084 1.00 26.42 150 GLY A N 1
ATOM 1282 C CA . GLY A 1 150 ? 61.911 17.850 29.557 1.00 27.02 150 GLY A CA 1
ATOM 1283 C C . GLY A 1 150 ? 60.530 18.438 29.347 1.00 25.70 150 GLY A C 1
ATOM 1284 O O . GLY A 1 150 ? 59.608 17.736 28.940 1.00 25.45 150 GLY A O 1
ATOM 1285 N N . GLY A 1 151 ? 60.387 19.726 29.638 1.00 25.23 151 GLY A N 1
ATOM 1286 C CA . GLY A 1 151 ? 59.149 20.430 29.371 1.00 24.87 151 GLY A CA 1
ATOM 1287 C C . GLY A 1 151 ? 57.989 20.037 30.255 1.00 24.49 151 GLY A C 1
ATOM 1288 O O . GLY A 1 151 ? 58.173 19.409 31.302 1.00 26.62 151 GLY A O 1
ATOM 1289 N N . ARG A 1 152 ? 56.786 20.409 29.840 1.00 24.40 152 ARG A N 1
ATOM 1290 C CA . ARG A 1 152 ? 55.606 20.131 30.644 1.00 24.83 152 ARG A CA 1
ATOM 1291 C C . ARG A 1 152 ? 54.629 19.222 29.903 1.00 23.00 152 ARG A C 1
ATOM 1292 O O . ARG A 1 152 ? 54.629 19.155 28.671 1.00 21.98 152 ARG A O 1
ATOM 1300 N N . SER A 1 153 ? 53.825 18.490 30.671 1.00 23.11 153 SER A N 1
ATOM 1301 C CA . SER A 1 153 ? 52.852 17.541 30.129 1.00 23.59 153 SER A CA 1
ATOM 1302 C C . SER A 1 153 ? 53.409 16.578 29.076 1.00 23.85 153 SER A C 1
ATOM 1303 O O . SER A 1 153 ? 52.916 16.543 27.951 1.00 24.28 153 SER A O 1
ATOM 1306 N N . PRO A 1 154 ? 54.419 15.768 29.444 1.00 24.58 154 PRO A N 1
ATOM 1307 C CA . PRO A 1 154 ? 55.028 14.860 28.458 1.00 25.33 154 PRO A CA 1
ATOM 1308 C C . PRO A 1 154 ? 54.020 13.907 27.811 1.00 26.15 154 PRO A C 1
ATOM 1309 O O . PRO A 1 154 ? 53.093 13.454 28.490 1.00 27.07 154 PRO A O 1
ATOM 1313 N N . ASP A 1 155 ? 54.176 13.627 26.517 1.00 27.61 155 ASP A N 1
ATOM 1314 C CA . ASP A 1 155 ? 53.274 12.697 25.846 1.00 28.87 155 ASP A CA 1
ATOM 1315 C C . ASP A 1 155 ? 53.704 11.259 26.129 1.00 31.16 155 ASP A C 1
ATOM 1316 O O . ASP A 1 155 ? 54.549 11.023 26.992 1.00 30.94 155 ASP A O 1
ATOM 1321 N N . ALA A 1 156 ? 53.123 10.314 25.401 1.00 33.59 156 ALA A N 1
ATOM 1322 C CA . ALA A 1 156 ? 53.387 8.896 25.621 1.00 35.82 156 ALA A CA 1
ATOM 1323 C C . ALA A 1 156 ? 54.867 8.535 25.456 1.00 37.03 156 ALA A C 1
ATOM 1324 O O . ALA A 1 156 ? 55.354 7.603 26.098 1.00 37.33 156 ALA A O 1
ATOM 1326 N N . GLU A 1 157 ? 55.579 9.273 24.607 1.00 37.93 157 GLU A N 1
ATOM 1327 C CA . GLU A 1 157 ? 56.990 8.995 24.345 1.00 38.71 157 GLU A CA 1
ATOM 1328 C C . GLU A 1 157 ? 57.928 9.810 25.235 1.00 35.29 157 GLU A C 1
ATOM 1329 O O . GLU A 1 157 ? 59.148 9.712 25.107 1.00 35.91 157 GLU A O 1
ATOM 1335 N N . GLY A 1 158 ? 57.364 10.625 26.120 1.00 30.66 158 GLY A N 1
ATOM 1336 C CA . GLY A 1 158 ? 58.169 11.408 27.041 1.00 27.77 158 GLY A CA 1
ATOM 1337 C C . GLY A 1 158 ? 58.503 12.818 26.566 1.00 25.79 158 GLY A C 1
ATOM 1338 O O . GLY A 1 158 ? 59.284 13.517 27.204 1.00 25.27 158 GLY A O 1
ATOM 1339 N N . PHE A 1 159 ? 57.919 13.230 25.445 1.00 23.35 159 PHE A N 1
ATOM 1340 C CA . PHE A 1 159 ? 58.167 14.575 24.926 1.00 21.59 159 PHE A CA 1
ATOM 1341 C C . PHE A 1 159 ? 57.253 15.590 25.611 1.00 20.85 159 PHE A C 1
ATOM 1342 O O . PHE A 1 159 ? 56.036 15.517 25.467 1.00 20.79 159 PHE A O 1
ATOM 1350 N N . GLY A 1 160 ? 57.847 16.533 26.338 1.00 19.76 160 GLY A N 1
ATOM 1351 C CA . GLY A 1 160 ? 57.098 17.599 26.984 1.00 17.64 160 GLY A CA 1
ATOM 1352 C C . GLY A 1 160 ? 57.295 18.916 26.252 1.00 16.90 160 GLY A C 1
ATOM 1353 O O . GLY A 1 160 ? 58.342 19.139 25.647 1.00 16.10 160 GLY A O 1
ATOM 1354 N N A VAL A 1 161 ? 56.295 19.788 26.322 0.65 16.32 161 VAL A N 1
ATOM 1355 N N B VAL A 1 161 ? 56.299 19.793 26.313 0.35 16.47 161 VAL A N 1
ATOM 1356 C CA A VAL A 1 161 ? 56.345 21.063 25.606 0.65 16.01 161 VAL A CA 1
ATOM 1357 C CA B VAL A 1 161 ? 56.377 21.039 25.559 0.35 16.25 161 VAL A CA 1
ATOM 1358 C C A VAL A 1 161 ? 57.254 22.070 26.304 0.65 16.13 161 VAL A C 1
ATOM 1359 C C B VAL A 1 161 ? 57.241 22.071 26.287 0.35 16.01 161 VAL A C 1
ATOM 1360 O O A VAL A 1 161 ? 57.183 22.247 27.524 0.65 17.36 161 VAL A O 1
ATOM 1361 O O B VAL A 1 161 ? 57.153 22.238 27.506 0.35 16.80 161 VAL A O 1
ATOM 1368 N N . VAL A 1 162 ? 58.100 22.741 25.525 1.00 15.05 162 VAL A N 1
ATOM 1369 C CA . VAL A 1 162 ? 59.049 23.698 26.078 1.00 15.28 162 VAL A CA 1
ATOM 1370 C C . VAL A 1 162 ? 58.904 25.079 25.445 1.00 14.96 162 VAL A C 1
ATOM 1371 O O . VAL A 1 162 ? 59.535 26.040 25.887 1.00 17.58 162 VAL A O 1
ATOM 1375 N N . GLY A 1 163 ? 58.101 25.166 24.387 1.00 14.33 163 GLY A N 1
ATOM 1376 C CA . GLY A 1 163 ? 57.845 26.450 23.768 1.00 15.21 163 GLY A CA 1
ATOM 1377 C C . GLY A 1 163 ? 57.205 26.342 22.404 1.00 13.18 163 GLY A C 1
ATOM 1378 O O . GLY A 1 163 ? 56.647 25.311 22.041 1.00 12.04 163 GLY A O 1
ATOM 1379 N N . GLY A 1 164 ? 57.270 27.429 21.645 1.00 12.11 164 GLY A N 1
ATOM 1380 C CA . GLY A 1 164 ? 56.667 27.423 20.333 1.00 12.14 164 GLY A CA 1
ATOM 1381 C C . GLY A 1 164 ? 57.319 28.414 19.416 1.00 11.74 164 GLY A C 1
ATOM 1382 O O . GLY A 1 164 ? 58.075 29.296 19.833 1.00 13.04 164 GLY A O 1
ATOM 1383 N N A ILE A 1 165 ? 57.052 28.228 18.124 0.73 10.64 165 ILE A N 1
ATOM 1384 N N B ILE A 1 165 ? 56.994 28.285 18.150 0.27 12.52 165 ILE A N 1
ATOM 1385 C CA A ILE A 1 165 ? 57.557 29.087 17.052 0.73 10.52 165 ILE A CA 1
ATOM 1386 C CA B ILE A 1 165 ? 57.509 29.240 17.216 0.27 13.35 165 ILE A CA 1
ATOM 1387 C C A ILE A 1 165 ? 56.418 29.883 16.409 0.73 12.04 165 ILE A C 1
ATOM 1388 C C B ILE A 1 165 ? 56.393 29.910 16.471 0.27 12.76 165 ILE A C 1
ATOM 1389 O O A ILE A 1 165 ? 55.384 29.310 16.063 0.73 12.53 165 ILE A O 1
ATOM 1390 O O B ILE A 1 165 ? 55.370 29.306 16.138 0.27 12.66 165 ILE A O 1
ATOM 1399 N N . HIS A 1 166 ? 56.606 31.202 16.290 1.00 12.06 166 HIS A N 1
ATOM 1400 C CA . HIS A 1 166 ? 55.777 32.059 15.469 1.00 11.62 166 HIS A CA 1
ATOM 1401 C C . HIS A 1 166 ? 56.442 32.117 14.117 1.00 12.64 166 HIS A C 1
ATOM 1402 O O . HIS A 1 166 ? 57.505 32.726 13.982 1.00 13.77 166 HIS A O 1
ATOM 1409 N N . ALA A 1 167 ? 55.844 31.443 13.137 1.00 13.51 167 ALA A N 1
ATOM 1410 C CA . ALA A 1 167 ? 56.445 31.292 11.821 1.00 14.15 167 ALA A CA 1
ATOM 1411 C C . ALA A 1 167 ? 55.765 32.250 10.865 1.00 16.35 167 ALA A C 1
ATOM 1412 O O . ALA A 1 167 ? 54.543 32.235 10.736 1.00 19.13 167 ALA A O 1
ATOM 1414 N N . LYS A 1 168 ? 56.545 33.120 10.237 1.00 15.95 168 LYS A N 1
ATOM 1415 C CA . LYS A 1 168 ? 55.972 34.090 9.313 1.00 15.51 168 LYS A CA 1
ATOM 1416 C C . LYS A 1 168 ? 56.858 34.208 8.099 1.00 14.65 168 LYS A C 1
ATOM 1417 O O . LYS A 1 168 ? 58.046 34.477 8.225 1.00 15.34 168 LYS A O 1
ATOM 1423 N N . VAL A 1 169 ? 56.290 34.010 6.923 1.00 13.43 169 VAL A N 1
ATOM 1424 C CA . VAL A 1 169 ? 57.042 34.296 5.709 1.00 13.58 169 VAL A CA 1
ATOM 1425 C C . VAL A 1 169 ? 57.437 35.771 5.679 1.00 12.48 169 VAL A C 1
ATOM 1426 O O . VAL A 1 169 ? 58.587 36.112 5.407 1.00 13.85 169 VAL A O 1
ATOM 1430 N N . SER A 1 170 ? 56.478 36.627 6.009 1.00 11.85 170 SER A N 1
ATOM 1431 C CA . SER A 1 170 ? 56.676 38.069 5.960 1.00 11.48 170 SER A CA 1
ATOM 1432 C C . SER A 1 170 ? 56.074 38.677 7.206 1.00 12.57 170 SER A C 1
ATOM 1433 O O . SER A 1 170 ? 55.102 38.159 7.743 1.00 12.70 170 SER A O 1
ATOM 1436 N N . LEU A 1 171 ? 56.642 39.792 7.655 1.00 14.34 171 LEU A N 1
ATOM 1437 C CA . LEU A 1 171 ? 56.253 40.366 8.938 1.00 14.67 171 LEU A CA 1
ATOM 1438 C C . LEU A 1 171 ? 55.120 41.379 8.814 1.00 15.26 171 LEU A C 1
ATOM 1439 O O . LEU A 1 171 ? 54.143 41.297 9.563 1.00 16.14 171 LEU A O 1
ATOM 1444 N N . ALA A 1 172 ? 55.246 42.309 7.858 1.00 15.67 172 ALA A N 1
ATOM 1445 C CA . ALA A 1 172 ? 54.312 43.437 7.715 1.00 17.17 172 ALA A CA 1
ATOM 1446 C C . ALA A 1 172 ? 53.965 43.969 9.098 1.00 18.31 172 ALA A C 1
ATOM 1447 O O . ALA A 1 172 ? 54.862 44.170 9.909 1.00 19.61 172 ALA A O 1
ATOM 1449 N N . GLU A 1 173 ? 52.690 44.187 9.395 1.00 16.61 173 GLU A N 1
ATOM 1450 C CA . GLU A 1 173 ? 52.343 44.459 10.789 1.00 17.97 173 GLU A CA 1
ATOM 1451 C C . GLU A 1 173 ? 51.653 43.249 11.388 1.00 16.99 173 GLU A C 1
ATOM 1452 O O . GLU A 1 173 ? 51.174 43.280 12.522 1.00 18.80 173 GLU A O 1
ATOM 1458 N N . ARG A 1 174 ? 51.622 42.173 10.617 1.00 15.02 174 ARG A N 1
ATOM 1459 C CA . ARG A 1 174 ? 50.985 40.947 11.063 1.00 14.66 174 ARG A CA 1
ATOM 1460 C C . ARG A 1 174 ? 51.766 40.290 12.197 1.00 15.24 174 ARG A C 1
ATOM 1461 O O . ARG A 1 174 ? 51.207 39.518 12.969 1.00 15.72 174 ARG A O 1
ATOM 1469 N N . VAL A 1 175 ? 53.042 40.629 12.336 1.00 16.38 175 VAL A N 1
ATOM 1470 C CA . VAL A 1 175 ? 53.831 40.068 13.420 1.00 16.43 175 VAL A CA 1
ATOM 1471 C C . VAL A 1 175 ? 53.316 40.599 14.768 1.00 16.33 175 VAL A C 1
ATOM 1472 O O . VAL A 1 175 ? 53.506 39.969 15.811 1.00 15.70 175 VAL A O 1
ATOM 1476 N N A SER A 1 176 ? 52.649 41.751 14.743 0.50 18.06 176 SER A N 1
ATOM 1477 N N B SER A 1 176 ? 52.641 41.747 14.749 0.50 17.74 176 SER A N 1
ATOM 1478 C CA A SER A 1 176 ? 52.035 42.285 15.953 0.50 18.83 176 SER A CA 1
ATOM 1479 C CA B SER A 1 176 ? 52.058 42.273 15.977 0.50 18.21 176 SER A CA 1
ATOM 1480 C C A SER A 1 176 ? 50.960 41.341 16.494 0.50 18.53 176 SER A C 1
ATOM 1481 C C B SER A 1 176 ? 50.952 41.346 16.498 0.50 18.23 176 SER A C 1
ATOM 1482 O O A SER A 1 176 ? 50.691 41.331 17.699 0.50 19.63 176 SER A O 1
ATOM 1483 O O B SER A 1 176 ? 50.655 41.350 17.696 0.50 19.40 176 SER A O 1
ATOM 1488 N N . ASP A 1 177 ? 50.369 40.541 15.606 1.00 18.23 177 ASP A N 1
ATOM 1489 C CA . ASP A 1 177 ? 49.385 39.523 16.001 1.00 18.07 177 ASP A CA 1
ATOM 1490 C C . ASP A 1 177 ? 50.000 38.516 16.966 1.00 17.49 177 ASP A C 1
ATOM 1491 O O . ASP A 1 177 ? 49.307 37.948 17.810 1.00 18.60 177 ASP A O 1
ATOM 1496 N N . ASP A 1 178 ? 51.298 38.273 16.806 1.00 15.88 178 ASP A N 1
ATOM 1497 C CA . ASP A 1 178 ? 52.007 37.275 17.608 1.00 15.43 178 ASP A CA 1
ATOM 1498 C C . ASP A 1 178 ? 52.477 37.795 18.950 1.00 14.62 178 ASP A C 1
ATOM 1499 O O . ASP A 1 178 ? 52.786 37.016 19.835 1.00 15.77 178 ASP A O 1
ATOM 1504 N N . ILE A 1 179 ? 52.558 39.110 19.107 1.00 15.48 179 ILE A N 1
ATOM 1505 C CA . ILE A 1 179 ? 53.175 39.658 20.309 1.00 15.35 179 ILE A CA 1
ATOM 1506 C C . ILE A 1 179 ? 52.420 39.310 21.605 1.00 16.27 179 ILE A C 1
ATOM 1507 O O . ILE A 1 179 ? 53.043 38.881 22.570 1.00 16.97 179 ILE A O 1
ATOM 1512 N N . PRO A 1 180 ? 51.081 39.450 21.630 1.00 16.31 180 PRO A N 1
ATOM 1513 C CA . PRO A 1 180 ? 50.450 39.074 22.905 1.00 18.14 180 PRO A CA 1
ATOM 1514 C C . PRO A 1 180 ? 50.624 37.590 23.238 1.00 17.31 180 PRO A C 1
ATOM 1515 O O . PRO A 1 180 ? 50.918 37.273 24.383 1.00 18.29 180 PRO A O 1
ATOM 1519 N N . ALA A 1 181 ? 50.474 36.706 22.256 1.00 15.74 181 ALA A N 1
ATOM 1520 C CA . ALA A 1 181 ? 50.717 35.283 22.487 1.00 15.69 181 ALA A CA 1
ATOM 1521 C C . ALA A 1 181 ? 52.135 35.057 22.989 1.00 15.30 181 ALA A C 1
ATOM 1522 O O . ALA A 1 181 ? 52.361 34.289 23.920 1.00 15.50 181 ALA A O 1
ATOM 1524 N N . SER A 1 182 ? 53.092 35.736 22.370 1.00 15.00 182 SER A N 1
ATOM 1525 C CA . SER A 1 182 ? 54.489 35.540 22.708 1.00 13.79 182 SER A CA 1
ATOM 1526 C C . SER A 1 182 ? 54.784 35.976 24.136 1.00 14.83 182 SER A C 1
ATOM 1527 O O . SER A 1 182 ? 55.488 35.283 24.868 1.00 15.08 182 SER A O 1
ATOM 1530 N N . ARG A 1 183 ? 54.253 37.127 24.527 1.00 15.30 183 ARG A N 1
ATOM 1531 C CA . ARG A 1 183 ? 54.459 37.610 25.882 1.00 17.59 183 ARG A CA 1
ATOM 1532 C C . ARG A 1 183 ? 53.863 36.650 26.901 1.00 18.56 183 ARG A C 1
ATOM 1533 O O . ARG A 1 183 ? 54.447 36.406 27.956 1.00 19.77 183 ARG A O 1
ATOM 1541 N N . ILE A 1 184 ? 52.697 36.099 26.576 1.00 17.65 184 ILE A N 1
ATOM 1542 C CA . ILE A 1 184 ? 52.043 35.140 27.461 1.00 18.81 184 ILE A CA 1
ATOM 1543 C C . ILE A 1 184 ? 52.905 33.886 27.607 1.00 17.94 184 ILE A C 1
ATOM 1544 O O . ILE A 1 184 ? 53.139 33.402 28.716 1.00 20.71 184 ILE A O 1
ATOM 1549 N N . MET A 1 185 ? 53.390 33.366 26.482 1.00 16.15 185 MET A N 1
ATOM 1550 C CA . MET A 1 185 ? 54.266 32.205 26.509 1.00 15.25 185 MET A CA 1
ATOM 1551 C C . MET A 1 185 ? 55.534 32.426 27.336 1.00 16.49 185 MET A C 1
ATOM 1552 O O . MET A 1 185 ? 55.897 31.584 28.154 1.00 17.44 185 MET A O 1
ATOM 1557 N N . MET A 1 186 ? 56.211 33.547 27.118 1.00 17.55 186 MET A N 1
ATOM 1558 C CA . MET A 1 186 ? 57.455 33.826 27.824 1.00 18.82 186 MET A CA 1
ATOM 1559 C C . MET A 1 186 ? 57.175 33.993 29.314 1.00 21.19 186 MET A C 1
ATOM 1560 O O . MET A 1 186 ? 57.978 33.583 30.149 1.00 22.45 186 MET A O 1
ATOM 1565 N N . GLY A 1 187 ? 56.017 34.569 29.632 1.00 21.69 187 GLY A N 1
ATOM 1566 C CA . GLY A 1 187 ? 55.596 34.720 31.018 1.00 22.46 187 GLY A CA 1
ATOM 1567 C C . GLY A 1 187 ? 55.382 33.387 31.713 1.00 23.33 187 GLY A C 1
ATOM 1568 O O . GLY A 1 187 ? 55.513 33.290 32.936 1.00 25.62 187 GLY A O 1
ATOM 1569 N N . GLU A 1 188 ? 55.044 32.359 30.944 1.00 22.92 188 GLU A N 1
ATOM 1570 C CA . GLU A 1 188 ? 54.851 31.020 31.494 1.00 24.22 188 GLU A CA 1
ATOM 1571 C C . GLU A 1 188 ? 56.102 30.167 31.338 1.00 23.41 188 GLU A C 1
ATOM 1572 O O . GLU A 1 188 ? 56.041 28.937 31.400 1.00 24.31 188 GLU A O 1
ATOM 1578 N N . GLY A 1 189 ? 57.239 30.825 31.134 1.00 21.40 189 GLY A N 1
ATOM 1579 C CA . GLY A 1 189 ? 58.512 30.132 31.064 1.00 21.06 189 GLY A CA 1
ATOM 1580 C C . GLY A 1 189 ? 58.707 29.291 29.818 1.00 19.59 189 GLY A C 1
ATOM 1581 O O . GLY A 1 189 ? 59.498 28.353 29.819 1.00 22.04 189 GLY A O 1
ATOM 1582 N N . LEU A 1 190 ? 57.990 29.628 28.750 1.00 17.09 190 LEU A N 1
ATOM 1583 C CA . LEU A 1 190 ? 58.149 28.913 27.491 1.00 15.96 190 LEU A CA 1
ATOM 1584 C C . LEU A 1 190 ? 59.043 29.678 26.518 1.00 16.52 190 LEU A C 1
ATOM 1585 O O . LEU A 1 190 ? 59.075 30.908 26.529 1.00 17.27 190 LEU A O 1
ATOM 1590 N N . LEU A 1 191 ? 59.773 28.952 25.680 1.00 14.90 191 LEU A N 1
ATOM 1591 C CA . LEU A 1 191 ? 60.474 29.598 24.575 1.00 15.40 191 LEU A CA 1
ATOM 1592 C C . LEU A 1 191 ? 59.446 30.094 23.567 1.00 14.46 191 LEU A C 1
ATOM 1593 O O . LEU A 1 191 ? 58.487 29.388 23.251 1.00 14.61 191 LEU A O 1
ATOM 1598 N N . SER A 1 192 ? 59.639 31.316 23.085 1.00 13.27 192 SER A N 1
ATOM 1599 C CA . SER A 1 192 ? 58.758 31.873 22.062 1.00 12.76 192 SER A CA 1
ATOM 1600 C C . SER A 1 192 ? 59.609 32.470 20.951 1.00 13.02 192 SER A C 1
ATOM 1601 O O . SER A 1 192 ? 60.096 33.595 21.061 1.00 14.68 192 SER A O 1
ATOM 1604 N N . VAL A 1 193 ? 59.797 31.701 19.883 1.00 11.40 193 VAL A N 1
ATOM 1605 C CA . VAL A 1 193 ? 60.736 32.075 18.834 1.00 11.91 193 VAL A CA 1
ATOM 1606 C C . VAL A 1 193 ? 59.993 32.645 17.637 1.00 12.26 193 VAL A C 1
ATOM 1607 O O . VAL A 1 193 ? 58.956 32.120 17.243 1.00 13.78 193 VAL A O 1
ATOM 1611 N N . LEU A 1 194 ? 60.512 33.743 17.087 1.00 12.50 194 LEU A N 1
ATOM 1612 C CA . LEU A 1 194 ? 60.047 34.258 15.805 1.00 12.70 194 LEU A CA 1
ATOM 1613 C C . LEU A 1 194 ? 60.960 33.730 14.703 1.00 12.99 194 LEU A C 1
ATOM 1614 O O . LEU A 1 194 ? 62.138 34.073 14.659 1.00 15.27 194 LEU A O 1
ATOM 1619 N N A SER A 1 195 ? 60.410 32.891 13.830 0.78 11.84 195 SER A N 1
ATOM 1620 N N B SER A 1 195 ? 60.457 32.865 13.833 0.22 12.67 195 SER A N 1
ATOM 1621 C CA A SER A 1 195 ? 61.149 32.380 12.685 0.78 12.29 195 SER A CA 1
ATOM 1622 C CA B SER A 1 195 ? 61.261 32.473 12.685 0.22 13.05 195 SER A CA 1
ATOM 1623 C C A SER A 1 195 ? 60.539 32.985 11.441 0.78 12.79 195 SER A C 1
ATOM 1624 C C B SER A 1 195 ? 60.579 32.929 11.426 0.22 12.54 195 SER A C 1
ATOM 1625 O O A SER A 1 195 ? 59.322 32.942 11.270 0.78 14.35 195 SER A O 1
ATOM 1626 O O B SER A 1 195 ? 59.386 32.708 11.218 0.22 12.29 195 SER A O 1
ATOM 1631 N N . THR A 1 196 ? 61.363 33.573 10.582 1.00 12.69 196 THR A N 1
ATOM 1632 C CA . THR A 1 196 ? 60.811 34.285 9.461 1.00 12.17 196 THR A CA 1
ATOM 1633 C C . THR A 1 196 ? 61.692 34.203 8.237 1.00 13.23 196 THR A C 1
ATOM 1634 O O . THR A 1 196 ? 62.905 34.068 8.343 1.00 13.13 196 THR A O 1
ATOM 1638 N N . LEU A 1 197 ? 61.062 34.265 7.072 1.00 13.50 197 LEU A N 1
ATOM 1639 C CA . LEU A 1 197 ? 61.804 34.439 5.833 1.00 14.21 197 LEU A CA 1
ATOM 1640 C C . LEU A 1 197 ? 62.042 35.923 5.565 1.00 13.27 197 LEU A C 1
ATOM 1641 O O . LEU A 1 197 ? 62.785 36.271 4.637 1.00 14.48 197 LEU A O 1
ATOM 1646 N N . ASP A 1 198 ? 61.405 36.780 6.366 1.00 13.73 198 ASP A N 1
ATOM 1647 C CA . ASP A 1 198 ? 61.533 38.242 6.255 1.00 14.24 198 ASP A CA 1
ATOM 1648 C C . ASP A 1 198 ? 61.417 38.673 4.794 1.00 13.41 198 ASP A C 1
ATOM 1649 O O . ASP A 1 198 ? 62.278 39.384 4.273 1.00 13.67 198 ASP A O 1
ATOM 1654 N N . VAL A 1 199 ? 60.367 38.202 4.132 1.00 13.69 199 VAL A N 1
ATOM 1655 C CA . VAL A 1 199 ? 60.123 38.565 2.741 1.00 13.34 199 VAL A CA 1
ATOM 1656 C C . VAL A 1 199 ? 59.495 39.946 2.629 1.00 15.35 199 VAL A C 1
ATOM 1657 O O . VAL A 1 199 ? 58.444 40.207 3.222 1.00 18.40 199 VAL A O 1
ATOM 1661 N N . LYS A 1 200 ? 60.141 40.826 1.870 1.00 13.68 200 LYS A N 1
ATOM 1662 C CA . LYS A 1 200 ? 59.507 42.054 1.394 1.00 13.60 200 LYS A CA 1
ATOM 1663 C C . LYS A 1 200 ? 60.332 42.652 0.282 1.00 13.24 200 LYS A C 1
ATOM 1664 O O . LYS A 1 200 ? 61.473 43.067 0.493 1.00 14.04 200 LYS A O 1
ATOM 1670 N N A SER A 1 201 ? 59.747 42.652 -0.909 0.33 12.86 201 SER A N 1
ATOM 1671 N N B SER A 1 201 ? 59.755 42.694 -0.909 0.67 12.21 201 SER A N 1
ATOM 1672 C CA A SER A 1 201 ? 60.256 43.411 -2.039 0.33 13.56 201 SER A CA 1
ATOM 1673 C CA B SER A 1 201 ? 60.341 43.451 -2.007 0.67 13.29 201 SER A CA 1
ATOM 1674 C C A SER A 1 201 ? 59.255 44.505 -2.356 0.33 13.74 201 SER A C 1
ATOM 1675 C C B SER A 1 201 ? 59.280 44.388 -2.541 0.67 14.93 201 SER A C 1
ATOM 1676 O O A SER A 1 201 ? 58.089 44.425 -1.977 0.33 13.54 201 SER A O 1
ATOM 1677 O O B SER A 1 201 ? 58.091 44.079 -2.496 0.67 16.52 201 SER A O 1
ATOM 1682 N N . PHE A 1 202 ? 59.711 45.537 -3.047 1.00 14.12 202 PHE A N 1
ATOM 1683 C CA . PHE A 1 202 ? 58.792 46.498 -3.608 1.00 13.36 202 PHE A CA 1
ATOM 1684 C C . PHE A 1 202 ? 58.872 46.332 -5.118 1.00 14.95 202 PHE A C 1
ATOM 1685 O O . PHE A 1 202 ? 59.923 46.558 -5.713 1.00 16.69 202 PHE A O 1
ATOM 1693 N N . PRO A 1 203 ? 57.782 45.863 -5.736 1.00 14.38 203 PRO A N 1
ATOM 1694 C CA . PRO A 1 203 ? 57.831 45.685 -7.184 1.00 14.30 203 PRO A CA 1
ATOM 1695 C C . PRO A 1 203 ? 57.674 47.029 -7.876 1.00 15.06 203 PRO A C 1
ATOM 1696 O O . PRO A 1 203 ? 57.069 47.941 -7.301 1.00 15.63 203 PRO A O 1
ATOM 1700 N N . PRO A 1 204 ? 58.220 47.163 -9.093 1.00 15.94 204 PRO A N 1
ATOM 1701 C CA . PRO A 1 204 ? 57.879 48.367 -9.850 1.00 15.42 204 PRO A CA 1
ATOM 1702 C C . PRO A 1 204 ? 56.369 48.433 -10.009 1.00 15.69 204 PRO A C 1
ATOM 1703 O O . PRO A 1 204 ? 55.749 47.382 -10.187 1.00 16.45 204 PRO A O 1
ATOM 1707 N N . PRO A 1 205 ? 55.783 49.636 -9.966 1.00 15.91 205 PRO A N 1
ATOM 1708 C CA . PRO A 1 205 ? 56.420 50.957 -9.898 1.00 17.47 205 PRO A CA 1
ATOM 1709 C C . PRO A 1 205 ? 56.707 51.479 -8.490 1.00 18.01 205 PRO A C 1
ATOM 1710 O O . PRO A 1 205 ? 56.775 52.694 -8.292 1.00 19.84 205 PRO A O 1
ATOM 1714 N N . HIS A 1 206 ? 56.868 50.583 -7.525 1.00 16.38 206 HIS A N 1
ATOM 1715 C CA . HIS A 1 206 ? 57.005 50.983 -6.128 1.00 17.49 206 HIS A CA 1
ATOM 1716 C C . HIS A 1 206 ? 58.411 50.769 -5.573 1.00 18.81 206 HIS A C 1
ATOM 1717 O O . HIS A 1 206 ? 58.704 51.176 -4.445 1.00 21.78 206 HIS A O 1
ATOM 1724 N N . GLY A 1 207 ? 59.260 50.100 -6.340 1.00 16.85 207 GLY A N 1
ATOM 1725 C CA . GLY A 1 207 ? 60.619 49.825 -5.919 1.00 18.21 207 GLY A CA 1
ATOM 1726 C C . GLY A 1 207 ? 61.388 49.031 -6.951 1.00 19.18 207 GLY A C 1
ATOM 1727 O O . GLY A 1 207 ? 60.994 48.970 -8.122 1.00 19.81 207 GLY A O 1
ATOM 1728 N N . ASP A 1 208 ? 62.486 48.416 -6.516 1.00 19.39 208 ASP A N 1
ATOM 1729 C CA . ASP A 1 208 ? 63.410 47.741 -7.422 1.00 19.12 208 ASP A CA 1
ATOM 1730 C C . ASP A 1 208 ? 63.438 46.220 -7.273 1.00 17.44 208 ASP A C 1
ATOM 1731 O O . ASP A 1 208 ? 64.382 45.571 -7.723 1.00 18.55 208 ASP A O 1
ATOM 1736 N N . LEU A 1 209 ? 62.413 45.671 -6.619 1.00 15.67 209 LEU A N 1
ATOM 1737 C CA . LEU A 1 209 ? 62.237 44.220 -6.438 1.00 15.59 209 LEU A CA 1
ATOM 1738 C C . LEU A 1 209 ? 63.294 43.525 -5.580 1.00 15.87 209 LEU A C 1
ATOM 1739 O O . LEU A 1 209 ? 63.226 42.316 -5.389 1.00 18.61 209 LEU A O 1
ATOM 1744 N N . VAL A 1 210 ? 64.260 44.268 -5.059 1.00 15.41 210 VAL A N 1
ATOM 1745 C CA . VAL A 1 210 ? 65.254 43.658 -4.191 1.00 14.81 210 VAL A CA 1
ATOM 1746 C C . VAL A 1 210 ? 64.606 43.343 -2.842 1.00 14.40 210 VAL A C 1
ATOM 1747 O O . VAL A 1 210 ? 63.994 44.198 -2.213 1.00 14.25 210 VAL A O 1
ATOM 1751 N N . ASN A 1 211 ? 64.751 42.098 -2.413 1.00 14.81 211 ASN A N 1
ATOM 1752 C CA . ASN A 1 211 ? 64.059 41.587 -1.240 1.00 14.24 211 ASN A CA 1
ATOM 1753 C C . ASN A 1 211 ? 64.805 41.905 0.058 1.00 14.62 211 ASN A C 1
ATOM 1754 O O . ASN A 1 211 ? 65.516 41.061 0.611 1.00 14.81 211 ASN A O 1
ATOM 1759 N N . ARG A 1 212 ? 64.627 43.134 0.535 1.00 15.02 212 ARG A N 1
ATOM 1760 C CA . ARG A 1 212 ? 65.403 43.638 1.656 1.00 15.46 212 ARG A CA 1
ATOM 1761 C C . ARG A 1 212 ? 64.769 43.326 3.006 1.00 16.23 212 ARG A C 1
ATOM 1762 O O . ARG A 1 212 ? 65.387 43.537 4.044 1.00 16.70 212 ARG A O 1
ATOM 1770 N N . GLY A 1 213 ? 63.533 42.837 2.997 1.00 15.32 213 GLY A N 1
ATOM 1771 C CA . GLY A 1 213 ? 62.860 42.550 4.256 1.00 15.15 213 GLY A CA 1
ATOM 1772 C C . GLY A 1 213 ? 62.386 43.794 4.994 1.00 16.07 213 GLY A C 1
ATOM 1773 O O . GLY A 1 213 ? 62.437 44.904 4.462 1.00 18.50 213 GLY A O 1
ATOM 1774 N N A GLU A 1 214 ? 61.947 43.611 6.235 0.54 15.83 214 GLU A N 1
ATOM 1775 N N B GLU A 1 214 ? 61.924 43.613 6.229 0.46 15.97 214 GLU A N 1
ATOM 1776 C CA A GLU A 1 214 ? 61.264 44.669 6.971 0.54 17.55 214 GLU A CA 1
ATOM 1777 C CA B GLU A 1 214 ? 61.272 44.693 6.972 0.46 17.68 214 GLU A CA 1
ATOM 1778 C C A GLU A 1 214 ? 61.823 44.901 8.370 0.54 18.22 214 GLU A C 1
ATOM 1779 C C B GLU A 1 214 ? 61.835 44.928 8.365 0.46 18.18 214 GLU A C 1
ATOM 1780 O O A GLU A 1 214 ? 61.133 45.448 9.229 0.54 19.77 214 GLU A O 1
ATOM 1781 O O B GLU A 1 214 ? 61.152 45.493 9.220 0.46 19.52 214 GLU A O 1
ATOM 1792 N N . LEU A 1 215 ? 63.067 44.498 8.597 1.00 17.33 215 LEU A N 1
ATOM 1793 C CA . LEU A 1 215 ? 63.657 44.615 9.921 1.00 18.59 215 LEU A CA 1
ATOM 1794 C C . LEU A 1 215 ? 64.656 45.765 10.065 1.00 20.13 215 LEU A C 1
ATOM 1795 O O . LEU A 1 215 ? 65.191 45.978 11.147 1.00 22.07 215 LEU A O 1
ATOM 1800 N N . GLY A 1 216 ? 64.897 46.516 8.993 1.00 19.47 216 GLY A N 1
ATOM 1801 C CA . GLY A 1 216 ? 65.792 47.660 9.084 1.00 19.93 216 GLY A CA 1
ATOM 1802 C C . GLY A 1 216 ? 67.178 47.279 9.571 1.00 20.77 216 GLY A C 1
ATOM 1803 O O . GLY A 1 216 ? 67.653 46.177 9.312 1.00 21.78 216 GLY A O 1
ATOM 1804 N N . THR A 1 217 ? 67.827 48.191 10.288 1.00 20.97 217 THR A N 1
ATOM 1805 C CA . THR A 1 217 ? 69.160 47.949 10.822 1.00 21.63 217 THR A CA 1
ATOM 1806 C C . THR A 1 217 ? 69.179 48.355 12.289 1.00 23.03 217 THR A C 1
ATOM 1807 O O . THR A 1 217 ? 68.280 49.060 12.731 1.00 22.83 217 THR A O 1
ATOM 1811 N N . PRO A 1 218 ? 70.192 47.910 13.054 1.00 25.70 218 PRO A N 1
ATOM 1812 C CA . PRO A 1 218 ? 70.287 48.404 14.435 1.00 27.07 218 PRO A CA 1
ATOM 1813 C C . PRO A 1 218 ? 70.336 49.929 14.518 1.00 28.91 218 PRO A C 1
ATOM 1814 O O . PRO A 1 218 ? 69.692 50.515 15.389 1.00 28.95 218 PRO A O 1
ATOM 1818 N N . ASP A 1 219 ? 71.080 50.557 13.610 1.00 30.22 219 ASP A N 1
ATOM 1819 C CA . ASP A 1 219 ? 71.201 52.012 13.599 1.00 32.03 219 ASP A CA 1
ATOM 1820 C C . ASP A 1 219 ? 69.929 52.673 13.088 1.00 29.89 219 ASP A C 1
ATOM 1821 O O . ASP A 1 219 ? 69.622 53.810 13.442 1.00 30.18 219 ASP A O 1
ATOM 1826 N N . ARG A 1 220 ? 69.185 51.958 12.254 1.00 27.95 220 ARG A N 1
ATOM 1827 C CA . ARG A 1 220 ? 67.981 52.519 11.659 1.00 26.97 220 ARG A CA 1
ATOM 1828 C C . ARG A 1 220 ? 66.848 51.498 11.706 1.00 25.17 220 ARG A C 1
ATOM 1829 O O . ARG A 1 220 ? 66.464 50.932 10.684 1.00 24.99 220 ARG A O 1
ATOM 1837 N N . PRO A 1 221 ? 66.309 51.258 12.906 1.00 23.79 221 PRO A N 1
ATOM 1838 C CA . PRO A 1 221 ? 65.376 50.137 13.065 1.00 23.03 221 PRO A CA 1
ATOM 1839 C C . PRO A 1 221 ? 63.991 50.410 12.504 1.00 22.51 221 PRO A C 1
ATOM 1840 O O . PRO A 1 221 ? 63.538 51.550 12.451 1.00 25.12 221 PRO A O 1
ATOM 1844 N N . SER A 1 222 ? 63.329 49.346 12.063 1.00 20.71 222 SER A N 1
ATOM 1845 C CA . SER A 1 222 ? 61.908 49.414 11.778 1.00 19.18 222 SER A CA 1
ATOM 1846 C C . SER A 1 222 ? 61.179 49.164 13.087 1.00 18.86 222 SER A C 1
ATOM 1847 O O . SER A 1 222 ? 61.804 48.778 14.078 1.00 18.62 222 SER A O 1
ATOM 1850 N N . ASP A 1 223 ? 59.868 49.362 13.109 1.00 19.00 223 ASP A N 1
ATOM 1851 C CA . ASP A 1 223 ? 59.139 49.144 14.352 1.00 19.74 223 ASP A CA 1
ATOM 1852 C C . ASP A 1 223 ? 59.204 47.671 14.747 1.00 20.07 223 ASP A C 1
ATOM 1853 O O . ASP A 1 223 ? 59.174 47.338 15.928 1.00 20.24 223 ASP A O 1
ATOM 1858 N N . LYS A 1 224 ? 59.335 46.800 13.753 1.00 19.11 224 LYS A N 1
ATOM 1859 C CA . LYS A 1 224 ? 59.456 45.374 14.007 1.00 19.62 224 LYS A CA 1
ATOM 1860 C C . LYS A 1 224 ? 60.756 45.025 14.719 1.00 19.00 224 LYS A C 1
ATOM 1861 O O . LYS A 1 224 ? 60.765 44.176 15.608 1.00 19.01 224 LYS A O 1
ATOM 1867 N N A ARG A 1 225 ? 61.857 45.670 14.345 0.74 19.15 225 ARG A N 1
ATOM 1868 N N B ARG A 1 225 ? 61.846 45.681 14.334 0.26 19.29 225 ARG A N 1
ATOM 1869 C CA A ARG A 1 225 ? 63.113 45.410 15.035 0.74 18.95 225 ARG A CA 1
ATOM 1870 C CA B ARG A 1 225 ? 63.120 45.460 15.000 0.26 19.56 225 ARG A CA 1
ATOM 1871 C C A ARG A 1 225 ? 63.016 45.899 16.478 0.74 19.78 225 ARG A C 1
ATOM 1872 C C B ARG A 1 225 ? 63.037 45.918 16.452 0.26 20.24 225 ARG A C 1
ATOM 1873 O O A ARG A 1 225 ? 63.574 45.287 17.388 0.74 20.23 225 ARG A O 1
ATOM 1874 O O B ARG A 1 225 ? 63.626 45.306 17.342 0.26 20.56 225 ARG A O 1
ATOM 1889 N N . ASN A 1 226 ? 62.288 46.993 16.679 1.00 20.78 226 ASN A N 1
ATOM 1890 C CA . ASN A 1 226 ? 62.065 47.523 18.020 1.00 22.55 226 ASN A CA 1
ATOM 1891 C C . ASN A 1 226 ? 61.271 46.547 18.895 1.00 21.50 226 ASN A C 1
ATOM 1892 O O . ASN A 1 226 ? 61.522 46.453 20.089 1.00 21.42 226 ASN A O 1
ATOM 1897 N N . TYR A 1 227 ? 60.323 45.822 18.300 1.00 21.94 227 TYR A N 1
ATOM 1898 C CA . TYR A 1 227 ? 59.568 44.803 19.036 1.00 22.01 227 TYR A CA 1
ATOM 1899 C C . TYR A 1 227 ? 60.514 43.798 19.681 1.00 21.07 227 TYR A C 1
ATOM 1900 O O . TYR A 1 227 ? 60.330 43.388 20.830 1.00 20.59 227 TYR A O 1
ATOM 1909 N N . ILE A 1 228 ? 61.520 43.390 18.913 1.00 20.24 228 ILE A N 1
ATOM 1910 C CA . ILE A 1 228 ? 62.462 42.366 19.328 1.00 20.38 228 ILE A CA 1
ATOM 1911 C C . ILE A 1 228 ? 63.589 42.903 20.203 1.00 19.88 228 ILE A C 1
ATOM 1912 O O . ILE A 1 228 ? 63.769 42.469 21.347 1.00 19.94 228 ILE A O 1
ATOM 1917 N N . GLU A 1 229 ? 64.345 43.851 19.662 1.00 20.07 229 GLU A N 1
ATOM 1918 C CA . GLU A 1 229 ? 65.544 44.343 20.326 1.00 22.21 229 GLU A CA 1
ATOM 1919 C C . GLU A 1 229 ? 65.229 45.322 21.450 1.00 23.20 229 GLU A C 1
ATOM 1920 O O . GLU A 1 229 ? 65.988 45.436 22.408 1.00 24.62 229 GLU A O 1
ATOM 1926 N N . GLY A 1 230 ? 64.109 46.026 21.335 1.00 22.49 230 GLY A N 1
ATOM 1927 C CA . GLY A 1 230 ? 63.759 47.026 22.329 1.00 22.88 230 GLY A CA 1
ATOM 1928 C C . GLY A 1 230 ? 62.819 46.490 23.388 1.00 22.97 230 GLY A C 1
ATOM 1929 O O . GLY A 1 230 ? 63.129 46.517 24.578 1.00 25.00 230 GLY A O 1
ATOM 1930 N N . HIS A 1 231 ? 61.669 45.987 22.948 1.00 22.03 231 HIS A N 1
ATOM 1931 C CA . HIS A 1 231 ? 60.627 45.527 23.859 1.00 23.28 231 HIS A CA 1
ATOM 1932 C C . HIS A 1 231 ? 60.827 44.084 24.335 1.00 23.35 231 HIS A C 1
ATOM 1933 O O . HIS A 1 231 ? 60.252 43.676 25.345 1.00 24.39 231 HIS A O 1
ATOM 1940 N N . GLY A 1 232 ? 61.634 43.315 23.608 1.00 20.80 232 GLY A N 1
ATOM 1941 C CA . GLY A 1 232 ? 61.878 41.922 23.954 1.00 19.18 232 GLY A CA 1
ATOM 1942 C C . GLY A 1 232 ? 60.651 41.039 23.829 1.00 18.52 232 GLY A C 1
ATOM 1943 O O . GLY A 1 232 ? 60.402 40.180 24.680 1.00 19.16 232 GLY A O 1
ATOM 1944 N N . ASP A 1 233 ? 59.892 41.237 22.755 1.00 17.67 233 ASP A N 1
ATOM 1945 C CA . ASP A 1 233 ? 58.609 40.557 22.586 1.00 17.10 233 ASP A CA 1
ATOM 1946 C C . ASP A 1 233 ? 58.736 39.077 22.201 1.00 16.72 233 ASP A C 1
ATOM 1947 O O . ASP A 1 233 ? 57.738 38.364 22.204 1.00 17.83 233 ASP A O 1
ATOM 1952 N N . PHE A 1 234 ? 59.947 38.630 21.866 1.00 15.32 234 PHE A N 1
ATOM 1953 C CA . PHE A 1 234 ? 60.216 37.229 21.505 1.00 15.34 234 PHE A CA 1
ATOM 1954 C C . PHE A 1 234 ? 61.513 36.760 22.154 1.00 15.69 234 PHE A C 1
ATOM 1955 O O . PHE A 1 234 ? 62.392 37.569 22.447 1.00 16.91 234 PHE A O 1
ATOM 1963 N N . SER A 1 235 ? 61.633 35.453 22.374 1.00 14.70 235 SER A N 1
ATOM 1964 C CA . SER A 1 235 ? 62.837 34.892 22.983 1.00 15.20 235 SER A CA 1
ATOM 1965 C C . SER A 1 235 ? 64.042 35.132 22.090 1.00 15.19 235 SER A C 1
ATOM 1966 O O . SER A 1 235 ? 65.149 35.398 22.563 1.00 17.53 235 SER A O 1
ATOM 1969 N N . ALA A 1 236 ? 63.802 35.015 20.788 1.00 14.57 236 ALA A N 1
ATOM 1970 C CA . ALA A 1 236 ? 64.825 35.188 19.767 1.00 15.77 236 ALA A CA 1
ATOM 1971 C C . ALA A 1 236 ? 64.141 35.231 18.418 1.00 14.91 236 ALA A C 1
ATOM 1972 O O . ALA A 1 236 ? 63.012 34.777 18.282 1.00 15.45 236 ALA A O 1
ATOM 1974 N N . CYS A 1 237 ? 64.824 35.804 17.434 1.00 14.07 237 CYS A N 1
ATOM 1975 C CA . CYS A 1 237 ? 64.312 35.850 16.075 1.00 14.57 237 CYS A CA 1
ATOM 1976 C C . CYS A 1 237 ? 65.347 35.269 15.131 1.00 14.93 237 CYS A C 1
ATOM 1977 O O . CYS A 1 237 ? 66.538 35.598 15.212 1.00 16.39 237 CYS A O 1
ATOM 1980 N N . PHE A 1 238 ? 64.888 34.387 14.252 1.00 14.08 238 PHE A N 1
ATOM 1981 C CA . PHE A 1 238 ? 65.748 33.787 13.245 1.00 14.74 238 PHE A CA 1
ATOM 1982 C C . PHE A 1 238 ? 65.203 34.132 11.883 1.00 14.67 238 PHE A C 1
ATOM 1983 O O . PHE A 1 238 ? 64.063 33.814 11.579 1.00 14.18 238 PHE A O 1
ATOM 1991 N N . SER A 1 239 ? 66.010 34.828 11.088 1.00 14.98 239 SER A N 1
ATOM 1992 C CA . SER A 1 239 ? 65.612 35.198 9.743 1.00 14.40 239 SER A CA 1
ATOM 1993 C C . SER A 1 239 ? 66.412 34.410 8.730 1.00 14.50 239 SER A C 1
ATOM 1994 O O . SER A 1 239 ? 67.605 34.163 8.921 1.00 15.12 239 SER A O 1
ATOM 1997 N N . TYR A 1 240 ? 65.750 34.028 7.645 1.00 14.88 240 TYR A N 1
ATOM 1998 C CA . TYR A 1 240 ? 66.416 33.299 6.575 1.00 15.31 240 TYR A CA 1
ATOM 1999 C C . TYR A 1 240 ? 66.482 34.151 5.321 1.00 14.88 240 TYR A C 1
ATOM 2000 O O . TYR A 1 240 ? 66.628 33.646 4.209 1.00 15.11 240 TYR A O 1
ATOM 2009 N N . ASN A 1 241 ? 66.367 35.458 5.521 1.00 13.86 241 ASN A N 1
ATOM 2010 C CA . ASN A 1 241 ? 66.716 36.406 4.476 1.00 13.92 241 ASN A CA 1
ATOM 2011 C C . ASN A 1 241 ? 68.149 36.835 4.718 1.00 14.30 241 ASN A C 1
ATOM 2012 O O . ASN A 1 241 ? 68.424 37.504 5.710 1.00 15.23 241 ASN A O 1
ATOM 2017 N N . LEU A 1 242 ? 69.063 36.458 3.823 1.00 15.57 242 LEU A N 1
ATOM 2018 C CA . LEU A 1 242 ? 70.470 36.811 4.009 1.00 17.61 242 LEU A CA 1
ATOM 2019 C C . LEU A 1 242 ? 70.710 38.329 4.067 1.00 17.85 242 LEU A C 1
ATOM 2020 O O . LEU A 1 242 ? 71.766 38.765 4.521 1.00 19.85 242 LEU A O 1
ATOM 2025 N N . ARG A 1 243 ? 69.737 39.127 3.619 1.00 17.19 243 ARG A N 1
ATOM 2026 C CA . ARG A 1 243 ? 69.841 40.591 3.696 1.00 16.89 243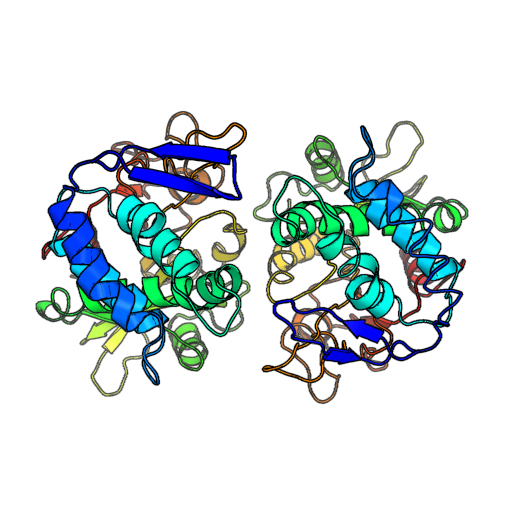 ARG A CA 1
ATOM 2027 C C . ARG A 1 243 ? 69.406 41.190 5.029 1.00 16.49 243 ARG A C 1
ATOM 2028 O O . ARG A 1 243 ? 69.655 42.368 5.289 1.00 18.16 243 ARG A O 1
ATOM 2036 N N . THR A 1 244 ? 68.756 40.391 5.874 1.00 15.62 244 THR A N 1
ATOM 2037 C CA . THR A 1 244 ? 68.380 40.856 7.197 1.00 16.51 244 THR A CA 1
ATOM 2038 C C . THR A 1 244 ? 69.640 41.215 7.971 1.00 18.61 244 THR A C 1
ATOM 2039 O O . THR A 1 244 ? 70.606 40.453 7.970 1.00 19.50 244 THR A O 1
ATOM 2043 N N . SER A 1 245 ? 69.638 42.381 8.610 1.00 18.60 245 SER A N 1
ATOM 2044 C CA . SER A 1 245 ? 70.762 42.760 9.453 1.00 21.29 245 SER A CA 1
ATOM 2045 C C . SER A 1 245 ? 70.627 42.093 10.811 1.00 21.31 245 SER A C 1
ATOM 2046 O O . SER A 1 245 ? 69.605 42.242 11.474 1.00 20.26 245 SER A O 1
ATOM 2049 N N . PRO A 1 246 ? 71.659 41.349 11.223 1.00 21.85 246 PRO A N 1
ATOM 2050 C CA . PRO A 1 246 ? 71.615 40.744 12.555 1.00 23.01 246 PRO A CA 1
ATOM 2051 C C . PRO A 1 246 ? 71.721 41.794 13.647 1.00 22.86 246 PRO A C 1
ATOM 2052 O O . PRO A 1 246 ? 72.155 42.921 13.406 1.00 22.80 246 PRO A O 1
ATOM 2056 N N . SER A 1 247 ? 71.305 41.416 14.847 1.00 23.48 247 SER A N 1
ATOM 2057 C CA . SER A 1 247 ? 71.465 42.272 16.007 1.00 23.61 247 SER A CA 1
ATOM 2058 C C . SER A 1 247 ? 72.940 42.505 16.307 1.00 26.03 247 SER A C 1
ATOM 2059 O O . SER A 1 247 ? 73.778 41.652 16.018 1.00 26.08 247 SER A O 1
ATOM 2062 N N . ASN A 1 248 ? 73.249 43.659 16.892 1.00 27.43 248 ASN A N 1
ATOM 2063 C CA . ASN A 1 248 ? 74.567 43.877 17.474 1.00 29.95 248 ASN A CA 1
ATOM 2064 C C . ASN A 1 248 ? 74.780 42.921 18.648 1.00 30.40 248 ASN A C 1
ATOM 2065 O O . ASN A 1 248 ? 73.859 42.205 19.049 1.00 30.25 248 ASN A O 1
ATOM 2070 N N . ALA A 1 249 ? 75.987 42.920 19.208 1.00 31.55 249 ALA A N 1
ATOM 2071 C CA . ALA A 1 249 ? 76.329 42.004 20.294 1.00 32.34 249 ALA A CA 1
ATOM 2072 C C . ALA A 1 249 ? 75.415 42.187 21.505 1.00 31.93 249 ALA A C 1
ATOM 2073 O O . ALA A 1 249 ? 75.110 41.230 22.216 1.00 31.77 249 ALA A O 1
ATOM 2075 N N . THR A 1 250 ? 74.981 43.420 21.737 1.00 31.46 250 THR A N 1
ATOM 2076 C CA . THR A 1 250 ? 74.059 43.700 22.825 1.00 31.33 250 THR A CA 1
ATOM 2077 C C . THR A 1 250 ? 72.828 44.434 22.315 1.00 29.23 250 THR A C 1
ATOM 2078 O O . THR A 1 250 ? 72.912 45.272 21.416 1.00 30.25 250 THR A O 1
ATOM 2082 N N . THR A 1 251 ? 71.679 44.099 22.888 1.00 27.13 251 THR A N 1
ATOM 2083 C CA . THR A 1 251 ? 70.446 44.816 22.618 1.00 25.26 251 THR A CA 1
ATOM 2084 C C . THR A 1 251 ? 69.845 45.222 23.958 1.00 25.91 251 THR A C 1
ATOM 2085 O O . THR A 1 251 ? 70.127 44.587 24.972 1.00 26.38 251 THR A O 1
ATOM 2089 N N . PRO A 1 252 ? 69.034 46.290 23.971 1.00 27.56 252 PRO A N 1
ATOM 2090 C CA . PRO A 1 252 ? 68.413 46.751 25.218 1.00 28.02 252 PRO A CA 1
ATOM 2091 C C . PRO A 1 252 ? 67.600 45.661 25.913 1.00 26.92 252 PRO A C 1
ATOM 2092 O O . PRO A 1 252 ? 67.626 45.556 27.138 1.00 28.00 252 PRO A O 1
ATOM 2096 N N . SER A 1 253 ? 66.905 44.839 25.133 1.00 24.94 253 SER A N 1
ATOM 2097 C CA . SER A 1 253 ? 66.078 43.782 25.702 1.00 24.21 253 SER A CA 1
ATOM 2098 C C . SER A 1 253 ? 66.855 42.503 25.999 1.00 23.22 253 SER A C 1
ATOM 2099 O O . SER A 1 253 ? 66.387 41.652 26.749 1.00 22.34 253 SER A O 1
ATOM 2102 N N . GLY A 1 254 ? 68.026 42.356 25.386 1.00 22.67 254 GLY A N 1
ATOM 2103 C CA . GLY A 1 254 ? 68.802 41.136 25.507 1.00 22.50 254 GLY A CA 1
ATOM 2104 C C . GLY A 1 254 ? 68.377 40.069 24.505 1.00 21.60 254 GLY A C 1
ATOM 2105 O O . GLY A 1 254 ? 68.939 38.980 24.468 1.00 23.04 254 GLY A O 1
ATOM 2106 N N . ARG A 1 255 ? 67.376 40.399 23.692 1.00 20.93 255 ARG A N 1
ATOM 2107 C CA . ARG A 1 255 ? 66.862 39.490 22.672 1.00 20.24 255 ARG A CA 1
ATOM 2108 C C . ARG A 1 255 ? 67.466 39.846 21.326 1.00 19.94 255 ARG A C 1
ATOM 2109 O O . ARG A 1 255 ? 67.653 41.022 21.018 1.00 20.66 255 ARG A O 1
ATOM 2117 N N . HIS A 1 256 ? 67.736 38.831 20.510 1.00 20.34 256 HIS A N 1
ATOM 2118 C CA . HIS A 1 256 ? 68.502 39.042 19.292 1.00 20.93 256 HIS A CA 1
ATOM 2119 C C . HIS A 1 256 ? 67.813 38.556 18.028 1.00 18.52 256 HIS A C 1
ATOM 2120 O O . HIS A 1 256 ? 66.985 37.651 18.067 1.00 17.28 256 HIS A O 1
ATOM 2127 N N . ILE A 1 257 ? 68.160 39.202 16.919 1.00 18.09 257 ILE A N 1
ATOM 2128 C CA . ILE A 1 257 ? 67.843 38.727 15.578 1.00 18.26 257 ILE A CA 1
ATOM 2129 C C . ILE A 1 257 ? 69.073 38.017 15.014 1.00 18.31 257 ILE A C 1
ATOM 2130 O O . ILE A 1 257 ? 70.164 38.604 14.948 1.00 20.36 257 ILE A O 1
ATOM 2135 N N . TYR A 1 258 ? 68.894 36.750 14.644 1.00 16.87 258 TYR A N 1
ATOM 2136 C CA . TYR A 1 258 ? 69.931 35.935 14.010 1.00 16.71 258 TYR A CA 1
ATOM 2137 C C . TYR A 1 258 ? 69.586 35.700 12.544 1.00 16.10 258 TYR A C 1
ATOM 2138 O O . TYR A 1 258 ? 68.416 35.662 12.175 1.00 16.53 258 TYR A O 1
ATOM 2147 N N . VAL A 1 259 ? 70.611 35.540 11.716 1.00 16.51 259 VAL A N 1
ATOM 2148 C CA . VAL A 1 259 ? 70.420 35.436 10.273 1.00 17.82 259 VAL A CA 1
ATOM 2149 C C . VAL A 1 259 ? 71.228 34.266 9.731 1.00 18.95 259 VAL A C 1
ATOM 2150 O O . VAL A 1 259 ? 72.410 34.125 10.048 1.00 19.90 259 VAL A O 1
ATOM 2154 N N . SER A 1 260 ? 70.606 33.428 8.906 1.00 19.24 260 SER A N 1
ATOM 2155 C CA . SER A 1 260 ? 71.322 32.291 8.331 1.00 19.69 260 SER A CA 1
ATOM 2156 C C . SER A 1 260 ? 70.690 31.803 7.048 1.00 19.59 260 SER A C 1
ATOM 2157 O O . SER A 1 260 ? 69.582 32.207 6.696 1.00 19.73 260 SER A O 1
ATOM 2160 N N . GLY A 1 261 ? 71.413 30.929 6.353 1.00 19.76 261 GLY A N 1
ATOM 2161 C CA . GLY A 1 261 ? 70.841 30.167 5.263 1.00 20.05 261 GLY A CA 1
ATOM 2162 C C . GLY A 1 261 ? 69.899 29.128 5.8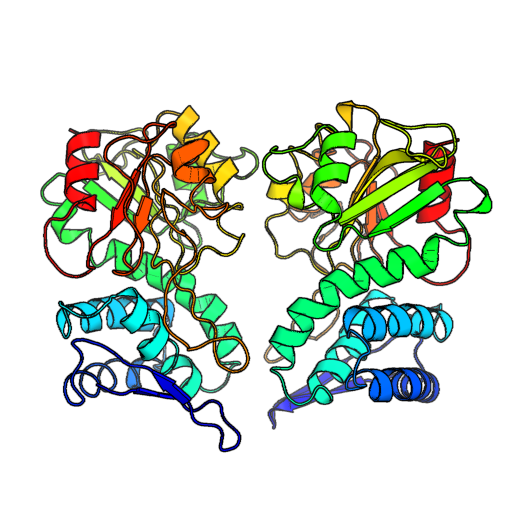44 1.00 19.94 261 GLY A C 1
ATOM 2163 O O . GLY A 1 261 ? 69.812 28.970 7.066 1.00 20.50 261 GLY A O 1
ATOM 2164 N N . PHE A 1 262 ? 69.191 28.408 4.986 1.00 20.21 262 PHE A N 1
ATOM 2165 C CA . PHE A 1 262 ? 68.162 27.492 5.458 1.00 20.37 262 PHE A CA 1
ATOM 2166 C C . PHE A 1 262 ? 68.628 26.043 5.440 1.00 23.95 262 PHE A C 1
ATOM 2167 O O . PHE A 1 262 ? 68.476 25.324 6.424 1.00 26.25 262 PHE A O 1
ATOM 2175 N N . SER A 1 263 ? 69.197 25.616 4.324 1.00 25.65 263 SER A N 1
ATOM 2176 C CA . SER A 1 263 ? 69.690 24.253 4.207 1.00 27.36 263 SER A CA 1
ATOM 2177 C C . SER A 1 263 ? 70.951 24.052 5.040 1.00 28.21 263 SER A C 1
ATOM 2178 O O . SER A 1 263 ? 71.687 25.005 5.309 1.00 29.81 263 SER A O 1
ATOM 2181 N N . GLY A 1 264 ? 71.192 22.808 5.441 1.00 27.11 264 GLY A N 1
ATOM 2182 C CA . GLY A 1 264 ? 72.357 22.472 6.240 1.00 27.29 264 GLY A CA 1
ATOM 2183 C C . GLY A 1 264 ? 72.034 21.455 7.322 1.00 27.59 264 GLY A C 1
ATOM 2184 O O . GLY A 1 264 ? 70.988 20.804 7.286 1.00 26.65 264 GLY A O 1
ATOM 2185 N N . GLN A 1 265 ? 72.947 21.313 8.280 1.00 27.95 265 GLN A N 1
ATOM 2186 C CA . GLN A 1 265 ? 72.723 20.479 9.460 1.00 29.39 265 GLN A CA 1
ATOM 2187 C C . GLN A 1 265 ? 72.476 21.356 10.682 1.00 28.82 265 GLN A C 1
ATOM 2188 O O . GLN A 1 265 ? 71.414 21.962 10.810 1.00 28.62 265 GLN A O 1
ATOM 2194 N N . ASP A 1 266 ? 73.454 21.420 11.582 1.00 28.26 266 ASP A N 1
ATOM 2195 C CA . ASP A 1 266 ? 73.372 22.315 12.731 1.00 28.93 266 ASP A CA 1
ATOM 2196 C C . ASP A 1 266 ? 73.538 23.768 12.299 1.00 26.39 266 ASP A C 1
ATOM 2197 O O . ASP A 1 266 ? 74.318 24.064 11.389 1.00 27.50 266 ASP A O 1
ATOM 2202 N N . ASP A 1 267 ? 72.800 24.673 12.939 1.00 24.15 267 ASP A N 1
ATOM 2203 C CA . ASP A 1 267 ? 72.983 26.102 12.703 1.00 22.70 267 ASP A CA 1
ATOM 2204 C C . ASP A 1 267 ? 72.704 26.897 13.976 1.00 22.30 267 ASP A C 1
ATOM 2205 O O . ASP A 1 267 ? 72.570 26.318 15.054 1.00 22.60 267 ASP A O 1
ATOM 2210 N N . GLU A 1 268 ? 72.633 28.218 13.859 1.00 23.35 268 GLU A N 1
ATOM 2211 C CA . GLU A 1 268 ? 72.398 29.054 15.031 1.00 24.71 268 GLU A CA 1
ATOM 2212 C C . GLU A 1 268 ? 71.077 28.722 15.721 1.00 22.44 268 GLU A C 1
ATOM 2213 O O . GLU A 1 268 ? 70.981 28.804 16.945 1.00 22.98 268 GLU A O 1
ATOM 2219 N N . PHE A 1 269 ? 70.068 28.338 14.944 1.00 20.62 269 PHE A N 1
ATOM 2220 C CA . PHE A 1 269 ? 68.768 27.991 15.515 1.00 19.30 269 PHE A CA 1
ATOM 2221 C C . PHE A 1 269 ? 68.843 26.712 16.350 1.00 18.72 269 PHE A C 1
ATOM 2222 O O . PHE A 1 269 ? 68.381 26.686 17.496 1.00 18.14 269 PHE A O 1
ATOM 2230 N N . THR A 1 270 ? 69.436 25.659 15.791 1.00 18.56 270 THR A N 1
ATOM 2231 C CA . THR A 1 270 ? 69.539 24.398 16.523 1.00 19.45 270 THR A CA 1
ATOM 2232 C C . THR A 1 270 ? 70.477 24.552 17.725 1.00 20.47 270 THR A C 1
ATOM 2233 O O . THR A 1 270 ? 70.184 24.048 18.807 1.00 20.38 270 THR A O 1
ATOM 2237 N N . ASP A 1 271 ? 71.579 25.276 17.544 1.00 21.91 271 ASP A N 1
ATOM 2238 C CA . ASP A 1 271 ? 72.482 25.562 18.659 1.00 24.48 271 ASP A CA 1
ATOM 2239 C C . ASP A 1 271 ? 71.733 26.276 19.779 1.00 23.75 271 ASP A C 1
ATOM 2240 O O . ASP A 1 271 ? 71.936 25.992 20.965 1.00 25.02 271 ASP A O 1
ATOM 2245 N N . TYR A 1 272 ? 70.861 27.201 19.392 1.00 22.52 272 TYR A N 1
ATOM 2246 C CA . TYR A 1 272 ? 70.062 27.964 20.340 1.00 21.61 272 TYR A CA 1
ATOM 2247 C C . TYR A 1 272 ? 69.114 27.068 21.130 1.00 19.92 272 TYR A C 1
ATOM 2248 O O . TYR A 1 272 ? 69.074 27.130 22.355 1.00 20.52 272 TYR A O 1
ATOM 2257 N N . LEU A 1 273 ? 68.355 26.233 20.428 1.00 19.70 273 LEU A N 1
ATOM 2258 C CA . LEU A 1 273 ? 67.442 25.313 21.097 1.00 19.45 273 LEU A CA 1
ATOM 2259 C C . LEU A 1 273 ? 68.186 24.349 22.016 1.00 20.50 273 LEU A C 1
ATOM 2260 O O . LEU A 1 273 ? 67.751 24.102 23.139 1.00 21.61 273 LEU A O 1
ATOM 2265 N N . VAL A 1 274 ? 69.306 23.812 21.541 1.00 21.17 274 VAL A N 1
ATOM 2266 C CA . VAL A 1 274 ? 70.064 22.844 22.330 1.00 23.27 274 VAL A CA 1
ATOM 2267 C C . VAL A 1 274 ? 70.585 23.486 23.613 1.00 24.62 274 VAL A C 1
ATOM 2268 O O . VAL A 1 274 ? 70.484 22.905 24.694 1.00 25.89 274 VAL A O 1
ATOM 2272 N N . ALA A 1 275 ? 71.113 24.700 23.491 1.00 24.48 275 ALA A N 1
ATOM 2273 C CA . ALA A 1 275 ? 71.635 25.431 24.641 1.00 25.20 275 ALA A CA 1
ATOM 2274 C C . ALA A 1 275 ? 70.528 25.803 25.625 1.00 26.50 275 ALA A C 1
ATOM 2275 O O . ALA A 1 275 ? 70.691 25.671 26.838 1.00 27.65 275 ALA A O 1
ATOM 2277 N N . GLN A 1 276 ? 69.400 26.273 25.101 1.00 26.23 276 GLN A N 1
ATOM 2278 C CA . GLN A 1 276 ? 68.277 26.673 25.945 1.00 27.21 276 GLN A CA 1
ATOM 2279 C C . GLN A 1 276 ? 67.622 25.503 26.675 1.00 27.87 276 GLN A C 1
ATOM 2280 O O . GLN A 1 276 ? 67.043 25.686 27.750 1.00 27.79 276 GLN A O 1
ATOM 2286 N N . LEU A 1 277 ? 67.711 24.308 26.097 1.00 29.17 277 LEU A N 1
ATOM 2287 C CA . LEU A 1 277 ? 66.940 23.168 26.595 1.00 31.78 277 LEU A CA 1
ATOM 2288 C C . LEU A 1 277 ? 67.783 22.088 27.254 1.00 36.21 277 LEU A C 1
ATOM 2289 O O . LEU A 1 277 ? 67.270 21.044 27.635 1.00 37.20 277 LEU A O 1
ATOM 2294 N N . ALA A 1 278 ? 69.075 22.339 27.398 1.00 39.60 278 ALA A N 1
ATOM 2295 C CA . ALA A 1 278 ? 69.974 21.344 27.979 1.00 43.33 278 ALA A CA 1
ATOM 2296 C C . ALA A 1 278 ? 69.893 21.347 29.509 1.00 46.23 278 ALA A C 1
ATOM 2297 O O . ALA A 1 278 ? 69.249 22.225 30.096 1.00 46.69 278 ALA A O 1
ATOM 2300 N N . MET B 1 1 ? 17.153 43.921 -6.858 1.00 39.86 1 MET B N 1
ATOM 2301 C CA . MET B 1 1 ? 17.497 43.434 -8.190 1.00 40.01 1 MET B CA 1
ATOM 2302 C C . MET B 1 1 ? 18.313 42.155 -8.129 1.00 40.85 1 MET B C 1
ATOM 2303 O O . MET B 1 1 ? 18.940 41.846 -7.113 1.00 41.27 1 MET B O 1
ATOM 2308 N N . ARG B 1 2 ? 18.304 41.415 -9.230 1.00 40.98 2 ARG B N 1
ATOM 2309 C CA . ARG B 1 2 ? 19.197 40.282 -9.388 1.00 40.85 2 ARG B CA 1
ATOM 2310 C C . ARG B 1 2 ? 20.513 40.765 -9.980 1.00 38.81 2 ARG B C 1
ATOM 2311 O O . ARG B 1 2 ? 20.548 41.304 -11.086 1.00 38.34 2 ARG B O 1
ATOM 2319 N N . LEU B 1 3 ? 21.593 40.584 -9.232 1.00 37.51 3 LEU B N 1
ATOM 2320 C CA . LEU B 1 3 ? 22.915 40.968 -9.705 1.00 36.31 3 LEU B CA 1
ATOM 2321 C C . LEU B 1 3 ? 23.602 39.753 -10.312 1.00 37.42 3 LEU B C 1
ATOM 2322 O O . LEU B 1 3 ? 23.781 38.738 -9.644 1.00 37.24 3 LEU B O 1
ATOM 2327 N N . ASP B 1 4 ? 23.972 39.855 -11.585 1.00 38.37 4 ASP B N 1
ATOM 2328 C CA . ASP B 1 4 ? 24.643 38.758 -12.270 1.00 38.83 4 ASP B CA 1
ATOM 2329 C C . ASP B 1 4 ? 26.146 38.990 -12.284 1.00 38.01 4 ASP B C 1
ATOM 2330 O O . ASP B 1 4 ? 26.609 40.079 -12.613 1.00 38.95 4 ASP B O 1
ATOM 2335 N N . LEU B 1 5 ? 26.905 37.963 -11.918 1.00 37.09 5 LEU B N 1
ATOM 2336 C CA . LEU B 1 5 ? 28.347 38.107 -11.768 1.00 36.65 5 LEU B CA 1
ATOM 2337 C C . LEU B 1 5 ? 29.123 37.060 -12.562 1.00 37.66 5 LEU B C 1
ATOM 2338 O O . LEU B 1 5 ? 28.735 35.894 -12.618 1.00 37.34 5 LEU B O 1
ATOM 2343 N N . ASP B 1 6 ? 30.224 37.487 -13.172 1.00 38.92 6 ASP B N 1
ATOM 2344 C CA . ASP B 1 6 ? 31.120 36.577 -13.876 1.00 40.08 6 ASP B CA 1
ATOM 2345 C C . ASP B 1 6 ? 32.469 36.553 -13.167 1.00 37.98 6 ASP B C 1
ATOM 2346 O O . ASP B 1 6 ? 33.070 37.598 -12.929 1.00 37.86 6 ASP B O 1
ATOM 2351 N N . PHE B 1 7 ? 32.946 35.359 -12.835 1.00 36.36 7 PHE B N 1
ATOM 2352 C CA . PHE B 1 7 ? 34.138 35.212 -12.000 1.00 35.97 7 PHE B CA 1
ATOM 2353 C C . PHE B 1 7 ? 35.378 34.750 -12.751 1.00 38.91 7 PHE B C 1
ATOM 2354 O O . PHE B 1 7 ? 36.365 34.352 -12.133 1.00 39.28 7 PHE B O 1
ATOM 2362 N N . GLY B 1 8 ? 35.332 34.810 -14.076 1.00 41.40 8 GLY B N 1
ATOM 2363 C CA . GLY B 1 8 ? 36.351 34.174 -14.888 1.00 43.95 8 GLY B CA 1
ATOM 2364 C C . GLY B 1 8 ? 35.728 32.916 -15.455 1.00 46.31 8 GLY B C 1
ATOM 2365 O O . GLY B 1 8 ? 35.675 31.875 -14.781 1.00 45.70 8 GLY B O 1
ATOM 2366 N N . ARG B 1 9 ? 35.260 33.036 -16.697 1.00 48.71 9 ARG B N 1
ATOM 2367 C CA . ARG B 1 9 ? 34.431 32.037 -17.377 1.00 50.16 9 ARG B CA 1
ATOM 2368 C C . ARG B 1 9 ? 34.948 30.604 -17.241 1.00 50.18 9 ARG B C 1
ATOM 2369 O O . ARG B 1 9 ? 36.149 30.376 -17.106 1.00 51.20 9 ARG B O 1
ATOM 2371 N N . GLY B 1 10 ? 34.038 29.634 -17.259 1.00 49.17 10 GLY B N 1
ATOM 2372 C CA . GLY B 1 10 ? 32.616 29.892 -17.399 1.00 48.11 10 GLY B CA 1
ATOM 2373 C C . GLY B 1 10 ? 31.911 29.932 -16.063 1.00 46.83 10 GLY B C 1
ATOM 2374 O O . GLY B 1 10 ? 30.698 29.750 -15.987 1.00 46.97 10 GLY B O 1
ATOM 2375 N N . LEU B 1 11 ? 32.685 30.174 -15.010 1.00 46.10 11 LEU B N 1
ATOM 2376 C CA . LEU B 1 11 ? 32.154 30.280 -13.654 1.00 45.58 11 LEU B CA 1
ATOM 2377 C C . LEU B 1 11 ? 31.272 31.520 -13.484 1.00 44.07 11 LEU B C 1
ATOM 2378 O O . LEU B 1 11 ? 31.774 32.624 -13.258 1.00 43.21 11 LEU B O 1
ATOM 2383 N N . VAL B 1 12 ? 29.960 31.330 -13.594 1.00 43.21 12 VAL B N 1
ATOM 2384 C CA . VAL B 1 12 ? 29.002 32.424 -13.466 1.00 42.92 12 VAL B CA 1
ATOM 2385 C C . VAL B 1 12 ? 28.025 32.154 -12.317 1.00 41.20 12 VAL B C 1
ATOM 2386 O O . VAL B 1 12 ? 27.659 31.004 -12.056 1.00 40.15 12 VAL B O 1
ATOM 2390 N N . ALA B 1 13 ? 27.625 33.217 -11.625 1.00 39.98 13 ALA B N 1
ATOM 2391 C CA . ALA B 1 13 ? 26.687 33.119 -10.511 1.00 39.13 13 ALA B CA 1
ATOM 2392 C C . ALA B 1 13 ? 25.863 34.396 -10.407 1.00 38.45 13 ALA B C 1
ATOM 2393 O O . ALA B 1 13 ? 26.111 35.362 -11.126 1.00 37.60 13 ALA B O 1
ATOM 2395 N N . HIS B 1 14 ? 24.876 34.395 -9.520 1.00 39.32 14 HIS B N 1
ATOM 2396 C CA . HIS B 1 14 ? 24.073 35.585 -9.281 1.00 41.20 14 HIS B CA 1
ATOM 2397 C C . HIS B 1 14 ? 23.710 35.690 -7.807 1.00 40.36 14 HIS B C 1
ATOM 2398 O O . HIS B 1 14 ? 23.732 34.694 -7.082 1.00 39.59 14 HIS B O 1
ATOM 2405 N N . VAL B 1 15 ? 23.389 36.901 -7.364 1.00 39.83 15 VAL B N 1
ATOM 2406 C CA . VAL B 1 15 ? 23.033 37.132 -5.970 1.00 40.20 15 VAL B CA 1
ATOM 2407 C C . VAL B 1 15 ? 21.998 38.253 -5.884 1.00 40.92 15 VAL B C 1
ATOM 2408 O O . VAL B 1 15 ? 22.022 39.199 -6.676 1.00 40.17 15 VAL B O 1
ATOM 2412 N N A MET B 1 16 ? 21.067 38.120 -4.941 0.47 41.62 16 MET B N 1
ATOM 2413 N N B MET B 1 16 ? 21.085 38.144 -4.927 0.53 41.39 16 MET B N 1
ATOM 2414 C CA A MET B 1 16 ? 20.024 39.120 -4.744 0.47 42.38 16 MET B CA 1
ATOM 2415 C CA B MET B 1 16 ? 20.036 39.142 -4.786 0.53 41.92 16 MET B CA 1
ATOM 2416 C C A MET B 1 16 ? 20.567 40.350 -4.027 0.47 41.60 16 MET B C 1
ATOM 2417 C C B MET B 1 16 ? 20.528 40.391 -4.052 0.53 41.20 16 MET B C 1
ATOM 2418 O O A MET B 1 16 ? 21.298 40.241 -3.040 0.47 41.42 16 MET B O 1
ATOM 2419 O O B MET B 1 16 ? 21.171 40.302 -3.004 0.53 40.99 16 MET B O 1
ATOM 2428 N N A LEU B 1 17 ? 20.201 41.519 -4.539 0.47 41.27 17 LEU B N 1
ATOM 2429 N N B LEU B 1 17 ? 20.240 41.552 -4.634 0.53 40.97 17 LEU B N 1
ATOM 2430 C CA A LEU B 1 17 ? 20.583 42.790 -3.939 0.47 41.00 17 LEU B CA 1
ATOM 2431 C CA B LEU B 1 17 ? 20.532 42.845 -4.017 0.53 40.77 17 LEU B CA 1
ATOM 2432 C C A LEU B 1 17 ? 19.316 43.530 -3.514 0.47 41.26 17 LEU B C 1
ATOM 2433 C C B LEU B 1 17 ? 19.234 43.486 -3.547 0.53 41.07 17 LEU B C 1
ATOM 2434 O O A LEU B 1 17 ? 18.737 44.294 -4.288 0.47 41.46 17 LEU B O 1
ATOM 2435 O O B LEU B 1 17 ? 18.557 44.161 -4.325 0.53 41.08 17 LEU B O 1
ATOM 2444 N N . ASP B 1 18 ? 18.885 43.276 -2.282 1.00 41.32 18 ASP B N 1
ATOM 2445 C CA . ASP B 1 18 ? 17.613 43.775 -1.771 1.00 41.82 18 ASP B CA 1
ATOM 2446 C C . ASP B 1 18 ? 17.533 45.295 -1.734 1.00 40.24 18 ASP B C 1
ATOM 2447 O O . ASP B 1 18 ? 18.487 45.970 -1.348 1.00 39.76 18 ASP B O 1
ATOM 2452 N N . ASN B 1 19 ? 16.380 45.813 -2.151 1.00 39.21 19 ASN B N 1
ATOM 2453 C CA . ASN B 1 19 ? 16.088 47.244 -2.126 1.00 38.33 19 ASN B CA 1
ATOM 2454 C C . ASN B 1 19 ? 17.059 48.076 -2.958 1.00 36.44 19 ASN B C 1
ATOM 2455 O O . ASN B 1 19 ? 17.369 49.215 -2.619 1.00 35.81 19 ASN B O 1
ATOM 2460 N N . VAL B 1 20 ? 17.535 47.485 -4.049 1.00 35.68 20 VAL B N 1
ATOM 2461 C CA . VAL B 1 20 ? 18.302 48.206 -5.054 1.00 35.38 20 VAL B CA 1
ATOM 2462 C C . VAL B 1 20 ? 17.712 47.907 -6.421 1.00 36.46 20 VAL B C 1
ATOM 2463 O O . VAL B 1 20 ? 17.722 46.763 -6.863 1.00 36.51 20 VAL B O 1
ATOM 2467 N N . SER B 1 21 ? 17.178 48.926 -7.084 1.00 37.52 21 SER B N 1
ATOM 2468 C CA . SER B 1 21 ? 16.644 48.741 -8.430 1.00 38.74 21 SER B CA 1
ATOM 2469 C C . SER B 1 21 ? 17.770 48.824 -9.456 1.00 38.38 21 SER B C 1
ATOM 2470 O O . SER B 1 21 ? 18.861 49.296 -9.141 1.00 37.86 21 SER B O 1
ATOM 2473 N N . GLU B 1 22 ? 17.501 48.368 -10.678 1.00 38.94 22 GLU B N 1
ATOM 2474 C CA . GLU B 1 22 ? 18.469 48.451 -11.768 1.00 38.74 22 GLU B CA 1
ATOM 2475 C C . GLU B 1 22 ? 18.876 49.894 -12.034 1.00 38.72 22 GLU B C 1
ATOM 2476 O O . GLU B 1 22 ? 20.053 50.180 -12.262 1.00 38.57 22 GLU B O 1
ATOM 2482 N N . GLU B 1 23 ? 17.899 50.795 -12.013 1.00 38.27 23 GLU B N 1
ATOM 2483 C CA . GLU B 1 23 ? 18.164 52.211 -12.232 1.00 37.62 23 GLU B CA 1
ATOM 2484 C C . GLU B 1 23 ? 19.015 52.806 -11.106 1.00 36.40 23 GLU B C 1
ATOM 2485 O O . GLU B 1 23 ? 19.870 53.654 -11.348 1.00 37.52 23 GLU B O 1
ATOM 2487 N N . GLN B 1 24 ? 18.775 52.357 -9.875 1.00 34.45 24 GLN B N 1
ATOM 2488 C CA . GLN B 1 24 ? 19.529 52.828 -8.712 1.00 33.13 24 GLN B CA 1
ATOM 2489 C C . GLN B 1 24 ? 20.974 52.351 -8.758 1.00 32.15 24 GLN B C 1
ATOM 2490 O O . GLN B 1 24 ? 21.891 53.108 -8.442 1.00 32.44 24 GLN B O 1
ATOM 2496 N N . TYR B 1 25 ? 21.165 51.089 -9.131 1.00 30.83 25 TYR B N 1
ATOM 2497 C CA . TYR B 1 25 ? 22.498 50.549 -9.371 1.00 30.40 25 TYR B CA 1
ATOM 2498 C C . TYR B 1 25 ? 23.228 51.369 -10.426 1.00 30.97 25 TYR B C 1
ATOM 2499 O O . TYR B 1 25 ? 24.384 51.744 -10.243 1.00 30.75 25 TYR B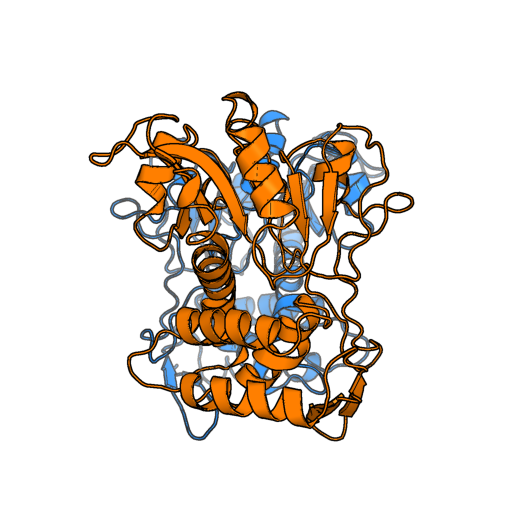 O 1
ATOM 2508 N N . GLN B 1 26 ? 22.542 51.645 -11.532 1.00 31.89 26 GLN B N 1
ATOM 2509 C CA . GLN B 1 26 ? 23.121 52.432 -12.613 1.00 33.02 26 GLN B CA 1
ATOM 2510 C C . GLN B 1 26 ? 23.511 53.821 -12.113 1.00 31.45 26 GLN B C 1
ATOM 2511 O O . GLN B 1 26 ? 24.562 54.352 -12.472 1.00 30.71 26 GLN B O 1
ATOM 2517 N N . GLN B 1 27 ? 22.661 54.391 -11.264 1.00 30.05 27 GLN B N 1
ATOM 2518 C CA . GLN B 1 27 ? 22.911 55.699 -10.678 1.00 30.76 27 GLN B CA 1
ATOM 2519 C C . GLN B 1 27 ? 24.198 55.700 -9.858 1.00 29.09 27 GLN B C 1
ATOM 2520 O O . GLN B 1 27 ? 25.032 56.594 -9.985 1.00 29.36 27 GLN B O 1
ATOM 2526 N N . ILE B 1 28 ? 24.357 54.676 -9.027 1.00 27.55 28 ILE B N 1
ATOM 2527 C CA . ILE B 1 28 ? 25.546 54.533 -8.199 1.00 25.53 28 ILE B CA 1
ATOM 2528 C C . ILE B 1 28 ? 26.789 54.299 -9.057 1.00 24.23 28 ILE B C 1
ATOM 2529 O O . ILE B 1 28 ? 27.836 54.902 -8.828 1.00 23.21 28 ILE B O 1
ATOM 2534 N N . SER B 1 29 ? 26.661 53.437 -10.059 1.00 24.59 29 SER B N 1
ATOM 2535 C CA . SER B 1 29 ? 27.766 53.164 -10.969 1.00 24.36 29 SER B CA 1
ATOM 2536 C C . SER B 1 29 ? 28.197 54.429 -11.726 1.00 25.12 29 SER B C 1
ATOM 2537 O O . SER B 1 29 ? 29.390 54.719 -11.837 1.00 24.43 29 SER B O 1
ATOM 2540 N N . ASP B 1 30 ? 27.224 55.191 -12.225 1.00 26.67 30 ASP B N 1
ATOM 2541 C CA . ASP B 1 30 ? 27.522 56.426 -12.952 1.00 26.94 30 ASP B CA 1
ATOM 2542 C C . ASP B 1 30 ? 28.299 57.429 -12.110 1.00 25.92 30 ASP B C 1
ATOM 2543 O O . ASP B 1 30 ? 29.123 58.172 -12.633 1.00 25.73 30 ASP B O 1
ATOM 2548 N N . TYR B 1 31 ? 28.031 57.452 -10.808 1.00 24.73 31 TYR B N 1
ATOM 2549 C CA . TYR B 1 31 ? 28.742 58.347 -9.905 1.00 23.64 31 TYR B CA 1
ATOM 2550 C C . TYR B 1 31 ? 30.154 57.842 -9.606 1.00 21.92 31 TYR B C 1
ATOM 2551 O O . TYR B 1 31 ? 31.117 58.610 -9.591 1.00 22.64 31 TYR B O 1
ATOM 2560 N N . PHE B 1 32 ? 30.260 56.537 -9.373 1.00 21.33 32 PHE B N 1
ATOM 2561 C CA . PHE B 1 32 ? 31.477 55.925 -8.837 1.00 20.30 32 PHE B CA 1
ATOM 2562 C C . PHE B 1 32 ? 32.547 55.631 -9.888 1.00 20.13 32 PHE B C 1
ATOM 2563 O O . PHE B 1 32 ? 33.724 55.928 -9.672 1.00 20.18 32 PHE B O 1
ATOM 2571 N N . VAL B 1 33 ? 32.134 55.063 -11.017 1.00 21.57 33 VAL B N 1
ATOM 2572 C CA . VAL B 1 33 ? 33.086 54.620 -12.038 1.00 22.76 33 VAL B CA 1
ATOM 2573 C C . VAL B 1 33 ? 34.054 55.721 -12.504 1.00 23.26 33 VAL B C 1
ATOM 2574 O O . VAL B 1 33 ? 35.253 55.469 -12.600 1.00 23.94 33 VAL B O 1
ATOM 2578 N N . PRO B 1 34 ? 33.562 56.956 -12.759 1.00 23.96 34 PRO B N 1
ATOM 2579 C CA . PRO B 1 34 ? 34.526 57.992 -13.159 1.00 23.81 34 PRO B CA 1
ATOM 2580 C C . PRO B 1 34 ? 35.539 58.362 -12.077 1.00 23.69 34 PRO B C 1
ATOM 2581 O O . PRO B 1 34 ? 36.588 58.927 -12.383 1.00 24.59 34 PRO B O 1
ATOM 2585 N N . LEU B 1 35 ? 35.230 58.045 -10.824 1.00 21.80 35 LEU B N 1
ATOM 2586 C CA . LEU B 1 35 ? 36.094 58.429 -9.724 1.00 21.33 35 LEU B CA 1
ATOM 2587 C C . LEU B 1 35 ? 37.203 57.406 -9.499 1.00 20.09 35 LEU B C 1
ATOM 2588 O O . LEU B 1 35 ? 38.248 57.734 -8.942 1.00 21.09 35 LEU B O 1
ATOM 2593 N N . VAL B 1 36 ? 36.967 56.176 -9.945 1.00 19.16 36 VAL B N 1
ATOM 2594 C CA . VAL B 1 36 ? 37.882 55.066 -9.669 1.00 19.00 36 VAL B CA 1
ATOM 2595 C C . VAL B 1 36 ? 39.291 55.320 -10.200 1.00 19.28 36 VAL B C 1
ATOM 2596 O O . VAL B 1 36 ? 40.279 54.997 -9.545 1.00 19.24 36 VAL B O 1
ATOM 2600 N N . ASN B 1 37 ? 39.386 55.930 -11.378 1.00 19.89 37 ASN B N 1
ATOM 2601 C CA . ASN B 1 37 ? 40.690 56.177 -11.985 1.00 19.86 37 ASN B CA 1
ATOM 2602 C C . ASN B 1 37 ? 40.976 57.663 -12.189 1.00 21.08 37 ASN B C 1
ATOM 2603 O O . ASN B 1 37 ? 41.837 58.040 -12.984 1.00 22.43 37 ASN B O 1
ATOM 2608 N N . LYS B 1 38 ? 40.268 58.510 -11.450 1.00 21.93 38 LYS B N 1
ATOM 2609 C CA . LYS B 1 38 ? 40.449 59.947 -11.589 1.00 24.15 38 LYS B CA 1
ATOM 2610 C C . LYS B 1 38 ? 41.791 60.387 -11.025 1.00 24.61 38 LYS B C 1
ATOM 2611 O O . LYS B 1 38 ? 42.067 60.191 -9.844 1.00 25.35 38 LYS B O 1
ATOM 2617 N N . PRO B 1 39 ? 42.642 60.982 -11.872 1.00 25.28 39 PRO B N 1
ATOM 2618 C CA . PRO B 1 39 ? 43.942 61.474 -11.406 1.00 26.19 39 PRO B CA 1
ATOM 2619 C C . PRO B 1 39 ? 43.804 62.446 -10.233 1.00 27.78 39 PRO B C 1
ATOM 2620 O O . PRO B 1 39 ? 42.882 63.261 -10.219 1.00 28.21 39 PRO B O 1
ATOM 2624 N N . LYS B 1 40 ? 44.706 62.326 -9.263 1.00 28.43 40 LYS B N 1
ATOM 2625 C CA . LYS B 1 40 ? 44.773 63.208 -8.092 1.00 28.96 40 LYS B CA 1
ATOM 2626 C C . LYS B 1 40 ? 43.548 63.132 -7.168 1.00 26.54 40 LYS B C 1
ATOM 2627 O O . LYS B 1 40 ? 43.410 63.939 -6.244 1.00 28.34 40 LYS B O 1
ATOM 2633 N N . LEU B 1 41 ? 42.667 62.165 -7.407 1.00 22.27 41 LEU B N 1
ATOM 2634 C CA . LEU B 1 41 ? 41.649 61.813 -6.420 1.00 20.58 41 LEU B CA 1
ATOM 2635 C C . LEU B 1 41 ? 42.028 60.497 -5.756 1.00 19.32 41 LEU B C 1
ATOM 2636 O O . LEU B 1 41 ? 41.983 59.451 -6.404 1.00 20.47 41 LEU B O 1
ATOM 2641 N N A LYS B 1 42 ? 42.411 60.552 -4.485 0.55 19.06 42 LYS B N 1
ATOM 2642 N N B LYS B 1 42 ? 42.409 60.547 -4.483 0.45 19.30 42 LYS B N 1
ATOM 2643 C CA A LYS B 1 42 ? 42.717 59.340 -3.733 0.55 17.45 42 LYS B CA 1
ATOM 2644 C CA B LYS B 1 42 ? 42.728 59.327 -3.742 0.45 18.27 42 LYS B CA 1
ATOM 2645 C C A LYS B 1 42 ? 41.507 58.415 -3.740 0.55 17.10 42 LYS B C 1
ATOM 2646 C C B LYS B 1 42 ? 41.510 58.414 -3.734 0.45 17.44 42 LYS B C 1
ATOM 2647 O O A LYS B 1 42 ? 40.379 58.859 -3.547 0.55 19.01 42 LYS B O 1
ATOM 2648 O O B LYS B 1 42 ? 40.387 58.865 -3.523 0.45 19.06 42 LYS B O 1
ATOM 2659 N N . SER B 1 43 ? 41.731 57.125 -3.976 1.00 16.68 43 SER B N 1
ATOM 2660 C CA . SER B 1 43 ? 40.619 56.190 -4.053 1.00 17.62 43 SER B CA 1
ATOM 2661 C C . SER B 1 43 ? 39.917 55.988 -2.703 1.00 17.28 43 SER B C 1
ATOM 2662 O O . SER B 1 43 ? 38.752 55.607 -2.672 1.00 17.75 43 SER B O 1
ATOM 2665 N N . ARG B 1 44 ? 40.600 56.273 -1.599 1.00 17.11 44 ARG B N 1
ATOM 2666 C CA . ARG B 1 44 ? 39.909 56.252 -0.309 1.00 17.39 44 ARG B CA 1
ATOM 2667 C C . ARG B 1 44 ? 38.805 57.300 -0.316 1.00 18.94 44 ARG B C 1
ATOM 2668 O O . ARG B 1 44 ? 37.749 57.101 0.279 1.00 19.62 44 ARG B O 1
ATOM 2676 N N . ASP B 1 45 ? 39.036 58.405 -1.023 1.00 18.76 45 ASP B N 1
ATOM 2677 C CA . ASP B 1 45 ? 38.016 59.441 -1.125 1.00 20.09 45 ASP B CA 1
ATOM 2678 C C . ASP B 1 45 ? 36.955 59.060 -2.146 1.00 20.38 45 ASP B C 1
ATOM 2679 O O . ASP B 1 45 ? 35.770 59.258 -1.909 1.00 22.25 45 ASP B O 1
ATOM 2684 N N . ALA B 1 46 ? 37.374 58.485 -3.271 1.00 20.16 46 ALA B N 1
ATOM 2685 C CA . ALA B 1 46 ? 36.431 58.039 -4.281 1.00 20.05 46 ALA B CA 1
ATOM 2686 C C . ALA B 1 46 ? 35.451 57.022 -3.713 1.00 19.60 46 ALA B C 1
ATOM 2687 O O . ALA B 1 46 ? 34.246 57.132 -3.893 1.00 21.29 46 ALA B O 1
ATOM 2689 N N . ILE B 1 47 ? 35.984 56.022 -3.016 1.00 19.33 47 ILE B N 1
ATOM 2690 C CA . ILE B 1 47 ? 35.159 54.970 -2.445 1.00 17.42 47 ILE B CA 1
ATOM 2691 C C . ILE B 1 47 ? 34.308 55.475 -1.273 1.00 18.07 47 ILE B C 1
ATOM 2692 O O . ILE B 1 47 ? 33.125 55.167 -1.190 1.00 18.66 47 ILE B O 1
ATOM 2697 N N . GLY B 1 48 ? 34.917 56.261 -0.394 1.00 18.17 48 GLY B N 1
ATOM 2698 C CA . GLY B 1 48 ? 34.214 56.809 0.752 1.00 18.41 48 GLY B CA 1
ATOM 2699 C C . GLY B 1 48 ? 33.067 57.703 0.325 1.00 19.48 48 GLY B C 1
ATOM 2700 O O . GLY B 1 48 ? 31.949 57.578 0.823 1.00 20.72 48 GLY B O 1
ATOM 2701 N N . GLN B 1 49 ? 33.344 58.590 -0.628 1.00 19.77 49 GLN B N 1
ATOM 2702 C CA . GLN B 1 49 ? 32.318 59.490 -1.141 1.00 21.35 49 GLN B CA 1
ATOM 2703 C C . GLN B 1 49 ? 31.211 58.724 -1.846 1.00 21.04 49 GLN B C 1
ATOM 2704 O O . GLN B 1 49 ? 30.036 59.042 -1.693 1.00 23.07 49 GLN B O 1
ATOM 2710 N N . ALA B 1 50 ? 31.581 57.717 -2.632 1.00 21.08 50 ALA B N 1
ATOM 2711 C CA . ALA B 1 50 ? 30.588 56.917 -3.333 1.00 19.97 50 ALA B CA 1
ATOM 2712 C C . ALA B 1 50 ? 29.710 56.117 -2.371 1.00 20.25 50 ALA B C 1
ATOM 2713 O O . ALA B 1 50 ? 28.551 55.854 -2.661 1.00 20.38 50 ALA B O 1
ATOM 2715 N N . PHE B 1 51 ? 30.266 55.718 -1.230 1.00 21.06 51 PHE B N 1
ATOM 2716 C CA . PHE B 1 51 ? 29.491 54.946 -0.266 1.00 20.29 51 PHE B CA 1
ATOM 2717 C C . PHE B 1 51 ? 28.448 55.817 0.424 1.00 21.68 51 PHE B C 1
ATOM 2718 O O . PHE B 1 51 ? 27.325 55.381 0.655 1.00 22.54 51 PHE B O 1
ATOM 2726 N N . VAL B 1 52 ? 28.825 57.048 0.743 1.00 21.84 52 VAL B N 1
ATOM 2727 C CA . VAL B 1 52 ? 27.880 58.005 1.315 1.00 23.05 52 VAL B CA 1
ATOM 2728 C C . VAL B 1 52 ? 26.766 58.286 0.309 1.00 23.59 52 VAL B C 1
ATOM 2729 O O . VAL B 1 52 ? 25.584 58.332 0.658 1.00 24.09 52 VAL B O 1
ATOM 2733 N N . MET B 1 53 ? 27.154 58.448 -0.950 1.00 23.62 53 MET B N 1
ATOM 2734 C CA . MET B 1 53 ? 26.201 58.666 -2.026 1.00 24.27 53 MET B CA 1
ATOM 2735 C C . MET B 1 53 ? 25.254 57.474 -2.183 1.00 24.91 53 MET B C 1
ATOM 2736 O O . MET B 1 53 ? 24.035 57.640 -2.228 1.00 25.74 53 MET B O 1
ATOM 2741 N N . ALA B 1 54 ? 25.816 56.269 -2.237 1.00 23.78 54 ALA B N 1
ATOM 2742 C CA . ALA B 1 54 ? 25.041 55.069 -2.531 1.00 24.06 54 ALA B CA 1
ATOM 2743 C C . ALA B 1 54 ? 24.015 54.747 -1.446 1.00 25.57 54 ALA B C 1
ATOM 2744 O O . ALA B 1 54 ? 22.928 54.233 -1.734 1.00 25.20 54 ALA B O 1
ATOM 2746 N N . THR B 1 55 ? 24.367 55.033 -0.199 1.00 25.46 55 THR B N 1
ATOM 2747 C CA . THR B 1 55 ? 23.470 54.739 0.911 1.00 25.46 55 THR B CA 1
ATOM 2748 C C . THR B 1 55 ? 22.345 55.769 0.982 1.00 26.98 55 THR B C 1
ATOM 2749 O O . THR B 1 55 ? 21.300 55.514 1.579 1.00 27.40 55 THR B O 1
ATOM 2753 N N . GLU B 1 56 ? 22.555 56.921 0.352 1.00 27.73 56 GLU B N 1
ATOM 2754 C CA . GLU B 1 56 ? 21.504 57.930 0.239 1.00 28.91 56 GLU B CA 1
ATOM 2755 C C . GLU B 1 56 ? 20.536 57.573 -0.885 1.00 28.77 56 GLU B C 1
ATOM 2756 O O . GLU B 1 56 ? 19.324 57.760 -0.763 1.00 28.49 56 GLU B O 1
ATOM 2762 N N . VAL B 1 57 ? 21.082 57.058 -1.984 1.00 28.66 57 VAL B N 1
ATOM 2763 C CA . VAL B 1 57 ? 20.266 56.605 -3.104 1.00 30.06 57 VAL B CA 1
ATOM 2764 C C . VAL B 1 57 ? 19.412 55.415 -2.688 1.00 30.08 57 VAL B C 1
ATOM 2765 O O . VAL B 1 57 ? 18.221 55.358 -2.987 1.00 31.29 57 VAL B O 1
ATOM 2769 N N . CYS B 1 58 ? 20.029 54.469 -1.984 1.00 29.42 58 CYS B N 1
ATOM 2770 C CA . CYS B 1 58 ? 19.333 53.271 -1.532 1.00 30.22 58 CYS B CA 1
ATOM 2771 C C . CYS B 1 58 ? 19.334 53.154 -0.013 1.00 31.37 58 CYS B C 1
ATOM 2772 O O . CYS B 1 58 ? 20.047 52.320 0.552 1.00 30.82 58 CYS B O 1
ATOM 2775 N N . PRO B 1 59 ? 18.518 53.980 0.658 1.00 31.98 59 PRO B N 1
ATOM 2776 C CA . PRO B 1 59 ? 18.513 54.002 2.125 1.00 32.51 59 PRO B CA 1
ATOM 2777 C C . PRO B 1 59 ? 17.955 52.724 2.746 1.00 32.58 59 PRO B C 1
ATOM 2778 O O . PRO B 1 59 ? 18.138 52.508 3.940 1.00 32.62 59 PRO B O 1
ATOM 2782 N N . ASP B 1 60 ? 17.296 51.887 1.952 1.00 33.72 60 ASP B N 1
ATOM 2783 C CA . ASP B 1 60 ? 16.698 50.665 2.478 1.00 34.46 60 ASP B CA 1
ATOM 2784 C C . ASP B 1 60 ? 17.544 49.437 2.157 1.00 31.75 60 ASP B C 1
ATOM 2785 O O . ASP B 1 60 ? 17.261 48.336 2.630 1.00 31.63 60 ASP B O 1
ATOM 2790 N N . ALA B 1 61 ? 18.577 49.631 1.346 1.00 28.65 61 ALA B N 1
ATOM 2791 C CA . ALA B 1 61 ? 19.494 48.553 1.014 1.00 27.12 61 ALA B CA 1
ATOM 2792 C C . ALA B 1 61 ? 20.414 48.251 2.192 1.00 25.32 61 ALA B C 1
ATOM 2793 O O . ALA B 1 61 ? 20.628 49.099 3.057 1.00 25.04 61 ALA B O 1
ATOM 2795 N N . ASN B 1 62 ? 20.940 47.032 2.222 1.00 23.47 62 ASN B N 1
ATOM 2796 C CA . ASN B 1 62 ? 21.983 46.663 3.173 1.00 21.33 62 ASN B CA 1
ATOM 2797 C C . ASN B 1 62 ? 23.273 47.404 2.811 1.00 20.75 62 ASN B C 1
ATOM 2798 O O . ASN B 1 62 ? 23.845 47.161 1.751 1.00 20.36 62 ASN B O 1
ATOM 2803 N N . PRO B 1 63 ? 23.726 48.315 3.685 1.00 19.95 63 PRO B N 1
ATOM 2804 C CA . PRO B 1 63 ? 24.921 49.116 3.380 1.00 18.53 63 PRO B CA 1
ATOM 2805 C C . PRO B 1 63 ? 26.136 48.242 3.085 1.00 17.77 63 PRO B C 1
ATOM 2806 O O . PRO B 1 63 ? 26.922 48.548 2.184 1.00 18.25 63 PRO B O 1
ATOM 2810 N N . SER B 1 64 ? 26.267 47.150 3.831 1.00 16.04 64 SER B N 1
ATOM 2811 C CA . SER B 1 64 ? 27.373 46.223 3.623 1.00 15.71 64 SER B CA 1
ATOM 2812 C C . SER B 1 64 ? 27.326 45.618 2.229 1.00 16.38 64 SER B C 1
ATOM 2813 O O . SER B 1 64 ? 28.368 45.411 1.601 1.00 16.43 64 SER B O 1
ATOM 2816 N N . ASP B 1 65 ? 26.120 45.325 1.744 1.00 17.60 65 ASP B N 1
ATOM 2817 C CA . ASP B 1 65 ? 25.947 44.820 0.380 1.00 17.78 65 ASP B CA 1
ATOM 2818 C C . ASP B 1 65 ? 26.324 45.873 -0.657 1.00 18.36 65 ASP B C 1
ATOM 2819 O O . ASP B 1 65 ? 26.896 45.548 -1.700 1.00 18.86 65 ASP B O 1
ATOM 2824 N N . LEU B 1 66 ? 26.009 47.136 -0.381 1.00 18.18 66 LEU B N 1
ATOM 2825 C CA . LEU B 1 66 ? 26.412 48.193 -1.296 1.00 18.55 66 LEU B CA 1
ATOM 2826 C C . LEU B 1 66 ? 27.934 48.284 -1.336 1.00 17.58 66 LEU B C 1
ATOM 2827 O O . LEU B 1 66 ? 28.523 48.450 -2.394 1.00 19.24 66 LEU B O 1
ATOM 2832 N N . TRP B 1 67 ? 28.580 48.141 -0.187 1.00 16.09 67 TRP B N 1
ATOM 2833 C CA . TRP B 1 67 ? 30.041 48.154 -0.152 1.00 15.70 67 TRP B CA 1
ATOM 2834 C C . TRP B 1 67 ? 30.644 46.972 -0.907 1.00 16.19 67 TRP B C 1
ATOM 2835 O O . TRP B 1 67 ? 31.549 47.127 -1.727 1.00 17.10 67 TRP B O 1
ATOM 2846 N N . HIS B 1 68 ? 30.126 45.788 -0.600 1.00 15.21 68 HIS B N 1
ATOM 2847 C CA . HIS B 1 68 ? 30.713 44.525 -1.022 1.00 15.01 68 HIS B CA 1
ATOM 2848 C C . HIS B 1 68 ? 30.332 44.099 -2.438 1.00 16.12 68 HIS B C 1
ATOM 2849 O O . HIS B 1 68 ? 31.185 43.670 -3.218 1.00 17.05 68 HIS B O 1
ATOM 2856 N N . HIS B 1 69 ? 29.046 44.195 -2.762 1.00 16.34 69 HIS B N 1
ATOM 2857 C CA . HIS B 1 69 ? 28.559 43.676 -4.034 1.00 17.86 69 HIS B CA 1
ATOM 2858 C C . HIS B 1 69 ? 28.515 44.760 -5.102 1.00 18.15 69 HIS B C 1
ATOM 2859 O O . HIS B 1 69 ? 28.483 44.459 -6.297 1.00 18.96 69 HIS B O 1
ATOM 2866 N N . VAL B 1 70 ? 28.520 46.021 -4.676 1.00 18.41 70 VAL B N 1
ATOM 2867 C CA . VAL B 1 70 ? 28.483 47.115 -5.642 1.00 17.56 70 VAL B CA 1
ATOM 2868 C C . VAL B 1 70 ? 29.842 47.810 -5.761 1.00 16.90 70 VAL B C 1
ATOM 2869 O O . VAL B 1 70 ? 30.501 47.676 -6.792 1.00 16.58 70 VAL B O 1
ATOM 2873 N N . LEU B 1 71 ? 30.284 48.518 -4.724 1.00 17.10 71 LEU B N 1
ATOM 2874 C CA . LEU B 1 71 ? 31.518 49.303 -4.845 1.00 16.59 71 LEU B CA 1
ATOM 2875 C C . LEU B 1 71 ? 32.751 48.414 -5.070 1.00 15.77 71 LEU B C 1
ATOM 2876 O O . LEU B 1 71 ? 33.555 48.676 -5.971 1.00 15.79 71 LEU B O 1
ATOM 2881 N N . TYR B 1 72 ? 32.897 47.371 -4.249 1.00 14.46 72 TYR B N 1
ATOM 2882 C CA . TYR B 1 72 ? 34.007 46.419 -4.388 1.00 13.98 72 TYR B CA 1
ATOM 2883 C C . TYR B 1 72 ? 34.090 45.802 -5.775 1.00 14.78 72 TYR B C 1
ATOM 2884 O O . TYR B 1 72 ? 35.143 45.819 -6.404 1.00 14.55 72 TYR B O 1
ATOM 2893 N N . ARG B 1 73 ? 32.985 45.235 -6.232 1.00 15.29 73 ARG B N 1
ATOM 2894 C CA . ARG B 1 73 ? 33.022 44.489 -7.480 1.00 16.37 73 ARG B CA 1
ATOM 2895 C C . ARG B 1 73 ? 33.202 45.419 -8.670 1.00 17.51 73 ARG B C 1
ATOM 2896 O O . ARG B 1 73 ? 33.866 45.051 -9.641 1.00 18.12 73 ARG B O 1
ATOM 2904 N N . ILE B 1 74 ? 32.648 46.627 -8.587 1.00 17.53 74 ILE B N 1
ATOM 2905 C CA . ILE B 1 74 ? 32.861 47.616 -9.643 1.00 17.06 74 ILE B CA 1
ATOM 2906 C C . ILE B 1 74 ? 34.315 48.096 -9.633 1.00 17.42 74 ILE B C 1
ATOM 2907 O O . ILE B 1 74 ? 34.938 48.226 -10.685 1.00 18.14 74 ILE B O 1
ATOM 2912 N N . TYR B 1 75 ? 34.869 48.332 -8.444 1.00 15.90 75 TYR B N 1
ATOM 2913 C CA . TYR B 1 75 ? 36.260 48.783 -8.334 1.00 15.23 75 TYR B CA 1
ATOM 2914 C C . TYR B 1 75 ? 37.223 47.758 -8.945 1.00 15.93 75 TYR B C 1
ATOM 2915 O O . TYR B 1 75 ? 38.141 48.121 -9.693 1.00 17.44 75 TYR B O 1
ATOM 2924 N N . ILE B 1 76 ? 37.007 46.481 -8.641 1.00 15.90 76 ILE B N 1
ATOM 2925 C CA . ILE B 1 76 ? 37.850 45.413 -9.182 1.00 16.64 76 ILE B CA 1
ATOM 2926 C C . ILE B 1 76 ? 37.785 45.378 -10.702 1.00 18.58 76 ILE B C 1
ATOM 2927 O O . ILE B 1 76 ? 38.799 45.188 -11.381 1.00 19.65 76 ILE B O 1
ATOM 2932 N N . ARG B 1 77 ? 36.584 45.586 -11.224 1.00 19.13 77 ARG B N 1
ATOM 2933 C CA . ARG B 1 77 ? 36.343 45.536 -12.658 1.00 20.92 77 ARG B CA 1
ATOM 2934 C C . ARG B 1 77 ? 36.945 46.739 -13.382 1.00 19.28 77 ARG B C 1
ATOM 2935 O O . ARG B 1 77 ? 37.416 46.617 -14.516 1.00 20.64 77 ARG B O 1
ATOM 2943 N N . GLU B 1 78 ? 36.929 47.900 -12.731 1.00 18.20 78 GLU B N 1
ATOM 2944 C CA . GLU B 1 78 ? 37.252 49.153 -13.405 1.00 17.99 78 GLU B CA 1
ATOM 2945 C C . GLU B 1 78 ? 38.641 49.728 -13.123 1.00 16.71 78 GLU B C 1
ATOM 2946 O O . GLU B 1 78 ? 39.124 50.548 -13.899 1.00 18.07 78 GLU B O 1
ATOM 2952 N N . LYS B 1 79 ? 39.290 49.319 -12.033 1.00 15.19 79 LYS B N 1
ATOM 2953 C CA . LYS B 1 79 ? 40.557 49.947 -11.653 1.00 15.35 79 LYS B CA 1
ATOM 2954 C C . LYS B 1 79 ? 41.667 49.625 -12.656 1.00 17.65 79 LYS B C 1
ATOM 2955 O O . LYS B 1 79 ? 41.876 48.465 -13.024 1.00 18.31 79 LYS B O 1
ATOM 2961 N N . ILE B 1 80 ? 42.377 50.669 -13.074 1.00 18.57 80 ILE B N 1
ATOM 2962 C CA . ILE B 1 80 ? 43.406 50.570 -14.103 1.00 19.22 80 ILE B CA 1
ATOM 2963 C C . ILE B 1 80 ? 44.777 50.957 -13.558 1.00 19.12 80 ILE B C 1
ATOM 2964 O O . ILE B 1 80 ? 44.878 51.796 -12.659 1.00 19.56 80 ILE B O 1
ATOM 2969 N N . GLY B 1 81 ? 45.825 50.327 -14.084 1.00 17.90 81 GLY B N 1
ATOM 2970 C CA . GLY B 1 81 ? 47.185 50.797 -13.888 1.00 18.22 81 GLY B CA 1
ATOM 2971 C C . GLY B 1 81 ? 47.803 50.330 -12.586 1.00 17.90 81 GLY B C 1
ATOM 2972 O O . GLY B 1 81 ? 48.878 50.786 -12.192 1.00 20.09 81 GLY B O 1
ATOM 2973 N N . THR B 1 82 ? 47.113 49.414 -11.922 1.00 16.43 82 THR B N 1
ATOM 2974 C CA . THR B 1 82 ? 47.531 48.922 -10.618 1.00 15.57 82 THR B CA 1
ATOM 2975 C C . THR B 1 82 ? 46.689 47.689 -10.340 1.00 16.34 82 THR B C 1
ATOM 2976 O O . THR B 1 82 ? 45.611 47.550 -10.912 1.00 17.92 82 THR B O 1
ATOM 2980 N N . ASP B 1 83 ? 47.178 46.784 -9.492 1.00 14.59 83 ASP B N 1
ATOM 2981 C CA . ASP B 1 83 ? 46.441 45.554 -9.223 1.00 13.22 83 ASP B CA 1
ATOM 2982 C C . ASP B 1 83 ? 45.143 45.858 -8.509 1.00 13.44 83 ASP B C 1
ATOM 2983 O O . ASP B 1 83 ? 45.164 46.413 -7.423 1.00 13.84 83 ASP B O 1
ATOM 2988 N N . PRO B 1 84 ? 44.009 45.487 -9.106 1.00 12.99 84 PRO B N 1
ATOM 2989 C CA . PRO B 1 84 ? 42.731 45.882 -8.507 1.00 14.29 84 PRO B CA 1
ATOM 2990 C C . PRO B 1 84 ? 42.510 45.357 -7.089 1.00 13.54 84 PRO B C 1
ATOM 2991 O O . PRO B 1 84 ? 42.128 46.146 -6.221 1.00 14.01 84 PRO B O 1
ATOM 2995 N N . SER B 1 85 ? 42.752 44.073 -6.847 1.00 12.14 85 SER B N 1
ATOM 2996 C CA . SER B 1 85 ? 42.484 43.518 -5.523 1.00 12.70 85 SER B CA 1
ATOM 2997 C C . SER B 1 85 ? 43.357 44.149 -4.435 1.00 10.95 85 SER B C 1
ATOM 2998 O O . SER B 1 85 ? 42.861 44.485 -3.345 1.00 11.52 85 SER B O 1
ATOM 3001 N N . GLN B 1 86 ? 44.648 44.313 -4.709 1.00 10.52 86 GLN B N 1
ATOM 3002 C CA . GLN B 1 86 ? 45.545 44.870 -3.701 1.00 11.06 86 GLN B CA 1
ATOM 3003 C C . GLN B 1 86 ? 45.353 46.377 -3.551 1.00 10.31 86 GLN B C 1
ATOM 3004 O O . GLN B 1 86 ? 45.514 46.929 -2.455 1.00 10.75 86 GLN B O 1
ATOM 3010 N N . SER B 1 87 ? 45.004 47.039 -4.649 1.00 11.19 87 SER B N 1
ATOM 3011 C CA . SER B 1 87 ? 44.596 48.438 -4.560 1.00 11.46 87 SER B CA 1
ATOM 3012 C C . SER B 1 87 ? 43.377 48.577 -3.663 1.00 11.71 87 SER B C 1
ATOM 3013 O O . SER B 1 87 ? 43.324 49.470 -2.806 1.00 12.23 87 SER B O 1
ATOM 3016 N N . TRP B 1 88 ? 42.405 47.689 -3.846 1.00 12.17 88 TRP B N 1
ATOM 3017 C CA . TRP B 1 88 ? 41.196 47.699 -3.045 1.00 11.69 88 TRP B CA 1
ATOM 3018 C C . TRP B 1 88 ? 41.535 47.545 -1.569 1.00 12.17 88 TRP B C 1
ATOM 3019 O O . TRP B 1 88 ? 40.984 48.241 -0.719 1.00 13.43 88 TRP B O 1
ATOM 3030 N N . VAL B 1 89 ? 42.440 46.623 -1.247 1.00 10.95 89 VAL B N 1
ATOM 3031 C CA . VAL B 1 89 ? 42.843 46.449 0.149 1.00 10.99 89 VAL B CA 1
ATOM 3032 C C . VAL B 1 89 ? 43.360 47.767 0.736 1.00 11.34 89 VAL B C 1
ATOM 3033 O O . VAL B 1 89 ? 42.948 48.200 1.826 1.00 12.63 89 VAL B O 1
ATOM 3037 N N . ARG B 1 90 ? 44.249 48.417 -0.005 1.00 11.88 90 ARG B N 1
ATOM 3038 C CA . ARG B 1 90 ? 44.943 49.598 0.500 1.00 11.99 90 ARG B CA 1
ATOM 3039 C C . ARG B 1 90 ? 44.017 50.803 0.604 1.00 12.62 90 ARG B C 1
ATOM 3040 O O . ARG B 1 90 ? 44.205 51.653 1.471 1.00 13.67 90 ARG B O 1
ATOM 3048 N N . THR B 1 91 ? 43.015 50.872 -0.263 1.00 12.99 91 THR B N 1
ATOM 3049 C CA . THR B 1 91 ? 42.203 52.080 -0.338 1.00 12.77 91 THR B CA 1
ATOM 3050 C C . THR B 1 91 ? 40.878 51.946 0.386 1.00 12.81 91 THR B C 1
ATOM 3051 O O . THR B 1 91 ? 40.347 52.941 0.884 1.00 14.17 91 THR B O 1
ATOM 3055 N N . SER B 1 92 ? 40.345 50.734 0.481 1.00 13.24 92 SER B N 1
ATOM 3056 C CA . SER B 1 92 ? 38.995 50.577 1.018 1.00 14.67 92 SER B CA 1
ATOM 3057 C C . SER B 1 92 ? 38.945 50.644 2.538 1.00 14.82 92 SER B C 1
ATOM 3058 O O . SER B 1 92 ? 37.940 51.060 3.093 1.00 14.79 92 SER B O 1
ATOM 3061 N N . GLY B 1 93 ? 40.012 50.229 3.215 1.00 15.31 93 GLY B N 1
ATOM 3062 C CA . GLY B 1 93 ? 40.030 50.316 4.667 1.00 16.29 93 GLY B CA 1
ATOM 3063 C C . GLY B 1 93 ? 39.933 51.772 5.089 1.00 16.01 93 GLY B C 1
ATOM 3064 O O . GLY B 1 93 ? 39.095 52.158 5.911 1.00 16.47 93 GLY B O 1
ATOM 3065 N N . GLU B 1 94 ? 40.793 52.591 4.501 1.00 16.15 94 GLU B N 1
ATOM 3066 C CA . GLU B 1 94 ? 40.792 54.021 4.796 1.00 15.77 94 GLU B CA 1
ATOM 3067 C C . GLU B 1 94 ? 39.524 54.700 4.273 1.00 14.78 94 GLU B C 1
ATOM 3068 O O . GLU B 1 94 ? 39.065 55.689 4.847 1.00 13.98 94 GLU B O 1
ATOM 3074 N N . ALA B 1 95 ? 38.963 54.168 3.191 1.00 13.05 95 ALA B N 1
ATOM 3075 C CA . ALA B 1 95 ? 37.700 54.665 2.646 1.00 13.61 95 ALA B CA 1
ATOM 3076 C C . ALA B 1 95 ? 36.563 54.585 3.659 1.00 13.76 95 ALA B C 1
ATOM 3077 O O . ALA B 1 95 ? 35.715 55.470 3.727 1.00 14.71 95 ALA B O 1
ATOM 3079 N N . PHE B 1 96 ? 36.537 53.503 4.425 1.00 13.78 96 PHE B N 1
ATOM 3080 C CA . PHE B 1 96 ? 35.490 53.323 5.418 1.00 13.99 96 PHE B CA 1
ATOM 3081 C C . PHE B 1 96 ? 35.623 54.404 6.483 1.00 14.93 96 PHE B C 1
ATOM 3082 O O . PHE B 1 96 ? 34.625 54.962 6.930 1.00 15.75 96 PHE B O 1
ATOM 3090 N N . GLU B 1 97 ? 36.855 54.703 6.877 1.00 14.70 97 GLU B N 1
ATOM 3091 C CA . GLU B 1 97 ? 37.108 55.810 7.800 1.00 15.98 97 GLU B CA 1
ATOM 3092 C C . GLU B 1 97 ? 36.609 57.125 7.210 1.00 16.22 97 GLU B C 1
ATOM 3093 O O . GLU B 1 97 ? 35.994 57.937 7.914 1.00 16.42 97 GLU B O 1
ATOM 3099 N N . VAL B 1 98 ? 36.893 57.345 5.927 1.00 16.00 98 VAL B N 1
ATOM 3100 C CA . VAL B 1 98 ? 36.480 58.581 5.257 1.00 15.22 98 VAL B CA 1
ATOM 3101 C C . VAL B 1 98 ? 34.967 58.729 5.288 1.00 15.27 98 VAL B C 1
ATOM 3102 O O . VAL B 1 98 ? 34.441 59.807 5.596 1.00 17.24 98 VAL B O 1
ATOM 3106 N N . ALA B 1 99 ? 34.268 57.636 5.002 1.00 15.15 99 ALA B N 1
ATOM 3107 C CA . ALA B 1 99 ? 32.817 57.629 4.973 1.00 15.83 99 ALA B CA 1
ATOM 3108 C C . ALA B 1 99 ? 32.236 57.917 6.357 1.00 15.63 99 ALA B C 1
ATOM 3109 O O . ALA B 1 99 ? 31.265 58.647 6.485 1.00 16.59 99 ALA B O 1
ATOM 3111 N N . LEU B 1 100 ? 32.822 57.314 7.385 1.00 15.27 100 LEU B N 1
ATOM 3112 C CA . LEU B 1 100 ? 32.368 57.531 8.756 1.00 14.63 100 LEU B CA 1
ATOM 3113 C C . LEU B 1 100 ? 32.464 59.002 9.130 1.00 15.32 100 LEU B C 1
ATOM 3114 O O . LEU B 1 100 ? 31.526 59.579 9.689 1.00 15.24 100 LEU B O 1
ATOM 3119 N N . VAL B 1 101 ? 33.610 59.596 8.834 1.00 15.64 101 VAL B N 1
ATOM 3120 C CA . VAL B 1 101 ? 33.838 60.997 9.166 1.00 15.94 101 VAL B CA 1
ATOM 3121 C C . VAL B 1 101 ? 32.882 61.897 8.367 1.00 15.73 101 VAL B C 1
ATOM 3122 O O . VAL B 1 101 ? 32.240 62.786 8.935 1.00 16.71 101 VAL B O 1
ATOM 3126 N N . GLU B 1 102 ? 32.760 61.648 7.066 1.00 16.30 102 GLU B N 1
ATOM 3127 C CA . GLU B 1 102 ? 31.873 62.437 6.212 1.00 17.18 102 GLU B CA 1
ATOM 3128 C C . GLU B 1 102 ? 30.416 62.318 6.626 1.00 17.56 102 GLU B C 1
ATOM 3129 O O . GLU B 1 102 ? 29.713 63.317 6.715 1.00 18.40 102 GLU B O 1
ATOM 3135 N N . ARG B 1 103 ? 29.964 61.098 6.888 1.00 17.19 103 ARG B N 1
ATOM 3136 C CA . ARG B 1 103 ? 28.564 60.851 7.190 1.00 16.84 103 ARG B CA 1
ATOM 3137 C C . ARG B 1 103 ? 28.162 61.414 8.548 1.00 17.40 103 ARG B C 1
ATOM 3138 O O . ARG B 1 103 ? 27.076 61.969 8.688 1.00 18.64 103 ARG B O 1
ATOM 3146 N N . TYR B 1 104 ? 29.031 61.276 9.544 1.00 15.40 104 TYR B N 1
ATOM 3147 C CA . TYR B 1 104 ? 28.624 61.617 10.897 1.00 14.44 104 TYR B CA 1
ATOM 3148 C C . TYR B 1 104 ? 29.032 62.994 11.395 1.00 14.99 104 TYR B C 1
ATOM 3149 O O . TYR B 1 104 ? 28.348 63.541 12.250 1.00 14.53 104 TYR B O 1
ATOM 3158 N N . ASN B 1 105 ? 30.119 63.578 10.892 1.00 13.60 105 ASN B N 1
ATOM 3159 C CA . ASN B 1 105 ? 30.545 64.858 11.464 1.00 14.17 105 ASN B CA 1
ATOM 3160 C C . ASN B 1 105 ? 29.516 66.003 11.387 1.00 13.91 105 ASN B C 1
ATOM 3161 O O . ASN B 1 105 ? 29.392 66.738 12.359 1.00 15.16 105 ASN B O 1
ATOM 3166 N N . PRO B 1 106 ? 28.762 66.145 10.2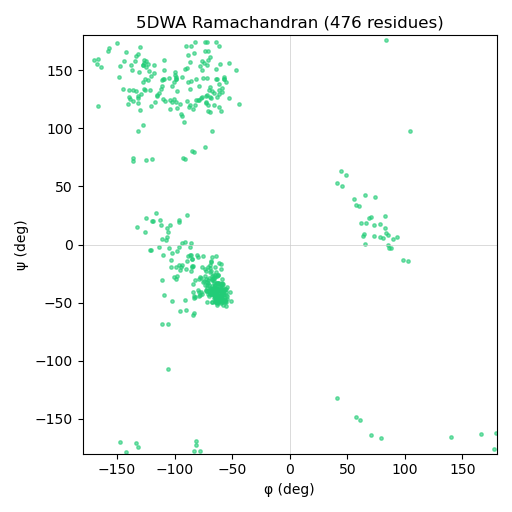76 1.00 14.27 106 PRO B N 1
ATOM 3167 C CA . PRO B 1 106 ? 27.793 67.255 10.281 1.00 14.84 106 PRO B CA 1
ATOM 3168 C C . PRO B 1 106 ? 26.659 67.109 11.304 1.00 15.99 106 PRO B C 1
ATOM 3169 O O . PRO B 1 106 ? 26.165 68.116 11.816 1.00 16.82 106 PRO B O 1
ATOM 3173 N N A VAL B 1 107 ? 26.261 65.873 11.593 0.54 15.11 107 VAL B N 1
ATOM 3174 N N B VAL B 1 107 ? 26.258 65.880 11.616 0.46 15.80 107 VAL B N 1
ATOM 3175 C CA A VAL B 1 107 ? 25.234 65.605 12.595 0.54 16.22 107 VAL B CA 1
ATOM 3176 C CA B VAL B 1 107 ? 25.212 65.691 12.614 0.46 17.09 107 VAL B CA 1
ATOM 3177 C C A VAL B 1 107 ? 25.803 65.777 14.007 0.54 16.64 107 VAL B C 1
ATOM 3178 C C B VAL B 1 107 ? 25.790 65.756 14.029 0.46 17.08 107 VAL B C 1
ATOM 3179 O O A VAL B 1 107 ? 25.113 66.233 14.925 0.54 18.04 107 VAL B O 1
ATOM 3180 O O B VAL B 1 107 ? 25.084 66.114 14.977 0.46 18.39 107 VAL B O 1
ATOM 3187 N N . LEU B 1 108 ? 27.073 65.430 14.176 1.00 15.92 108 LEU B N 1
ATOM 3188 C CA . LEU B 1 108 ? 27.714 65.482 15.488 1.00 15.05 108 LEU B CA 1
ATOM 3189 C C . LEU B 1 108 ? 28.198 66.894 15.830 1.00 16.27 108 LEU B C 1
ATOM 3190 O O . LEU B 1 108 ? 28.410 67.215 17.005 1.00 16.38 108 LEU B O 1
ATOM 3195 N N . ALA B 1 109 ? 28.354 67.741 14.811 1.00 17.72 109 ALA B N 1
ATOM 3196 C CA . ALA B 1 109 ? 28.855 69.102 14.994 1.00 18.62 109 ALA B CA 1
ATOM 3197 C C . ALA B 1 109 ? 27.981 69.942 15.918 1.00 20.87 109 ALA B C 1
ATOM 3198 O O . ALA B 1 109 ? 28.496 70.749 16.683 1.00 21.87 109 ALA B O 1
ATOM 3200 N N . ARG B 1 110 ? 26.672 69.723 15.847 1.00 22.88 110 ARG B N 1
ATOM 3201 C CA . ARG B 1 110 ? 25.702 70.406 16.703 1.00 25.92 110 ARG B CA 1
ATOM 3202 C C . ARG B 1 110 ? 25.947 70.137 18.185 1.00 24.19 110 ARG B C 1
ATOM 3203 O O . ARG B 1 110 ? 25.495 70.887 19.050 1.00 26.84 110 ARG B O 1
ATOM 3211 N N . HIS B 1 111 ? 26.656 69.053 18.467 1.00 19.99 111 HIS B N 1
ATOM 3212 C CA . HIS B 1 111 ? 26.883 68.613 19.838 1.00 17.93 111 HIS B CA 1
ATOM 3213 C C . HIS B 1 111 ? 28.318 68.856 20.269 1.00 17.82 111 HIS B C 1
ATOM 3214 O O . HIS B 1 111 ? 28.720 68.480 21.373 1.00 19.94 111 HIS B O 1
ATOM 3221 N N . GLY B 1 112 ? 29.093 69.476 19.388 1.00 17.08 112 GLY B N 1
ATOM 3222 C CA . GLY B 1 112 ? 30.491 69.731 19.668 1.00 16.50 112 GLY B CA 1
ATOM 3223 C C . GLY B 1 112 ? 31.330 68.470 19.589 1.00 16.09 112 GLY B C 1
ATOM 3224 O O . GLY B 1 112 ? 32.445 68.427 20.092 1.00 17.14 112 GLY B O 1
ATOM 3225 N N . ILE B 1 113 ? 30.793 67.436 18.958 1.00 14.16 113 ILE B N 1
ATOM 3226 C CA . ILE B 1 113 ? 31.535 66.190 18.830 1.00 13.21 113 ILE B CA 1
ATOM 3227 C C . ILE B 1 113 ? 32.150 66.110 17.433 1.00 13.66 113 ILE B C 1
ATOM 3228 O O . ILE B 1 113 ? 31.518 66.479 16.452 1.00 14.75 113 ILE B O 1
ATOM 3233 N N . ARG B 1 114 ? 33.387 65.627 17.349 1.00 12.99 114 ARG B N 1
ATOM 3234 C CA . ARG B 1 114 ? 34.081 65.601 16.062 1.00 14.55 114 ARG B CA 1
ATOM 3235 C C . ARG B 1 114 ? 34.857 64.303 15.892 1.00 14.04 114 ARG B C 1
ATOM 3236 O O . ARG B 1 114 ? 35.563 63.878 16.807 1.00 15.53 114 ARG B O 1
ATOM 3244 N N . LEU B 1 115 ? 34.709 63.678 14.726 1.00 13.62 115 LEU B N 1
ATOM 3245 C CA . LEU B 1 115 ? 35.504 62.509 14.372 1.00 13.27 115 LEU B CA 1
ATOM 3246 C C . LEU B 1 115 ? 36.664 62.934 13.485 1.00 14.01 115 LEU B C 1
ATOM 3247 O O . LEU B 1 115 ? 36.511 63.807 12.635 1.00 15.08 115 LEU B O 1
ATOM 3252 N N . THR B 1 116 ? 37.818 62.305 13.671 1.00 14.62 116 THR B N 1
ATOM 3253 C CA . THR B 1 116 ? 38.964 62.562 12.805 1.00 15.57 116 THR B CA 1
ATOM 3254 C C . THR B 1 116 ? 39.643 61.256 12.420 1.00 15.64 116 THR B C 1
ATOM 3255 O O . THR B 1 116 ? 40.061 60.491 13.289 1.00 16.01 116 THR B O 1
ATOM 3259 N N . ALA B 1 117 ? 39.763 60.997 11.122 1.00 16.32 117 ALA B N 1
ATOM 3260 C CA . ALA B 1 117 ? 40.446 59.788 10.678 1.00 17.01 117 ALA B CA 1
ATOM 3261 C C . ALA B 1 117 ? 41.934 59.962 10.923 1.00 18.70 117 ALA B C 1
ATOM 3262 O O . ALA B 1 117 ? 42.528 60.975 10.552 1.00 20.35 117 ALA B O 1
ATOM 3264 N N . LEU B 1 118 ? 42.523 58.975 11.585 1.00 20.74 118 LEU B N 1
ATOM 3265 C CA . LEU B 1 118 ? 43.929 59.010 11.934 1.00 22.38 118 LEU B CA 1
ATOM 3266 C C . LEU B 1 118 ? 44.719 58.360 10.818 1.00 27.04 118 LEU B C 1
ATOM 3267 O O . LEU B 1 118 ? 45.189 57.230 10.948 1.00 28.67 118 LEU B O 1
ATOM 3272 N N . PHE B 1 119 ? 44.834 59.076 9.707 1.00 28.34 119 PHE B N 1
ATOM 3273 C CA . PHE B 1 119 ? 45.642 58.614 8.593 1.00 32.27 119 PHE B CA 1
ATOM 3274 C C . PHE B 1 119 ? 47.101 58.789 8.987 1.00 36.29 119 PHE B C 1
ATOM 3275 O O . PHE B 1 119 ? 47.387 59.329 10.059 1.00 37.50 119 PHE B O 1
ATOM 3283 N N . LYS B 1 120 ? 48.009 58.307 8.139 1.00 39.37 120 LYS B N 1
ATOM 3284 C CA . LYS B 1 120 ? 49.446 58.383 8.401 1.00 42.12 120 LYS B CA 1
ATOM 3285 C C . LYS B 1 120 ? 49.850 59.755 8.940 1.00 43.58 120 LYS B C 1
ATOM 3286 O O . LYS B 1 120 ? 49.600 60.777 8.295 1.00 44.44 120 LYS B O 1
ATOM 3288 N N . GLY B 1 121 ? 50.441 59.777 10.133 1.00 44.15 121 GLY B N 1
ATOM 3289 C CA . GLY B 1 121 ? 50.911 61.018 10.726 1.00 44.08 121 GLY B CA 1
ATOM 3290 C C . GLY B 1 121 ? 50.037 61.608 11.824 1.00 43.67 121 GLY B C 1
ATOM 3291 O O . GLY B 1 121 ? 50.468 62.500 12.561 1.00 43.01 121 GLY B O 1
ATOM 3292 N N . GLN B 1 122 ? 48.806 61.124 11.947 1.00 43.49 122 GLN B N 1
ATOM 3293 C CA . GLN B 1 122 ? 47.876 61.687 12.925 1.00 42.34 122 GLN B CA 1
ATOM 3294 C C . GLN B 1 122 ? 47.738 60.807 14.163 1.00 39.55 122 GLN B C 1
ATOM 3295 O O . GLN B 1 122 ? 47.201 61.236 15.185 1.00 38.57 122 GLN B O 1
ATOM 3301 N N . LYS B 1 123 ? 48.237 59.581 14.064 1.00 36.79 123 LYS B N 1
ATOM 3302 C CA . LYS B 1 123 ? 47.915 58.541 15.029 1.00 35.16 123 LYS B CA 1
ATOM 3303 C C . LYS B 1 123 ? 48.705 58.677 16.325 1.00 32.31 123 LYS B C 1
ATOM 3304 O O . LYS B 1 123 ? 48.142 58.565 17.412 1.00 30.88 123 LYS B O 1
ATOM 3310 N N . GLY B 1 124 ? 50.003 58.936 16.200 1.00 30.73 124 GLY B N 1
ATOM 3311 C CA . GLY B 1 124 ? 50.896 58.999 17.344 1.00 30.00 124 GLY B CA 1
ATOM 3312 C C . GLY B 1 124 ? 50.466 59.978 18.418 1.00 28.29 124 GLY B C 1
ATOM 3313 O O . GLY B 1 124 ? 50.413 59.630 19.604 1.00 27.78 124 GLY B O 1
ATOM 3314 N N . LEU B 1 125 ? 50.155 61.205 18.010 1.00 27.32 125 LEU B N 1
ATOM 3315 C CA . LEU B 1 125 ? 49.703 62.213 18.956 1.00 26.58 125 LEU B CA 1
ATOM 3316 C C . LEU B 1 125 ? 48.347 61.827 19.543 1.00 24.37 125 LEU B C 1
ATOM 3317 O O . LEU B 1 125 ? 48.114 61.995 20.738 1.00 24.87 125 LEU B O 1
ATOM 3322 N N . ALA B 1 126 ? 47.459 61.310 18.701 1.00 22.19 126 ALA B N 1
ATOM 3323 C CA . ALA B 1 126 ? 46.139 60.885 19.162 1.00 20.76 126 ALA B CA 1
ATOM 3324 C C . ALA B 1 126 ? 46.233 59.781 20.211 1.00 19.88 126 ALA B C 1
ATOM 3325 O O . ALA B 1 126 ? 45.583 59.858 21.254 1.00 19.68 126 ALA B O 1
ATOM 3327 N N . LEU B 1 127 ? 47.031 58.751 19.937 1.00 19.68 127 LEU B N 1
ATOM 3328 C CA . LEU B 1 127 ? 47.161 57.643 20.873 1.00 19.47 127 LEU B CA 1
ATOM 3329 C C . LEU B 1 127 ? 47.767 58.118 22.190 1.00 19.61 127 LEU B C 1
ATOM 3330 O O . LEU B 1 127 ? 47.420 57.613 23.258 1.00 19.74 127 LEU B O 1
ATOM 3335 N N . THR B 1 128 ? 48.659 59.101 22.117 1.00 20.50 128 THR B N 1
ATOM 3336 C CA . THR B 1 128 ? 49.247 59.679 23.321 1.00 21.71 128 THR B CA 1
ATOM 3337 C C . THR B 1 128 ? 48.171 60.349 24.168 1.00 21.72 128 THR B C 1
ATOM 3338 O O . THR B 1 128 ? 48.111 60.157 25.380 1.00 23.38 128 THR B O 1
ATOM 3342 N N . ARG B 1 129 ? 47.320 61.134 23.518 1.00 20.93 129 ARG B N 1
ATOM 3343 C CA . ARG B 1 129 ? 46.219 61.798 24.209 1.00 21.19 129 ARG B CA 1
ATOM 3344 C C . ARG B 1 129 ? 45.190 60.788 24.722 1.00 20.85 129 ARG B C 1
ATOM 3345 O O . ARG B 1 129 ? 44.489 61.051 25.697 1.00 22.38 129 ARG B O 1
ATOM 3353 N N . MET B 1 130 ? 45.107 59.627 24.071 1.00 20.50 130 MET B N 1
ATOM 3354 C CA . MET B 1 130 ? 44.204 58.556 24.503 1.00 19.53 130 MET B CA 1
ATOM 3355 C C . MET B 1 130 ? 44.779 57.732 25.647 1.00 20.73 130 MET B C 1
ATOM 3356 O O . MET B 1 130 ? 44.090 56.870 26.203 1.00 21.54 130 MET B O 1
ATOM 3361 N N . GLY B 1 131 ? 46.052 57.963 25.956 1.00 21.68 131 GLY B N 1
ATOM 3362 C CA . GLY B 1 131 ? 46.741 57.249 27.019 1.00 21.71 131 GLY B CA 1
ATOM 3363 C C . GLY B 1 131 ? 47.199 55.847 26.660 1.00 22.82 131 GLY B C 1
ATOM 3364 O O . GLY B 1 131 ? 47.491 55.048 27.550 1.00 23.94 131 GLY B O 1
ATOM 3365 N N . VAL B 1 132 ? 47.274 55.534 25.370 1.00 22.23 132 VAL B N 1
ATOM 3366 C CA . VAL B 1 132 ? 47.667 54.181 24.967 1.00 23.36 132 VAL B CA 1
ATOM 3367 C C . VAL B 1 132 ? 48.855 54.153 24.011 1.00 25.04 132 VAL B C 1
ATOM 3368 O O . VAL B 1 132 ? 49.046 53.181 23.281 1.00 24.95 132 VAL B O 1
ATOM 3372 N N . ALA B 1 133 ? 49.658 55.211 24.019 1.00 26.58 133 ALA B N 1
ATOM 3373 C CA . ALA B 1 133 ? 50.853 55.246 23.186 1.00 29.02 133 ALA B CA 1
ATOM 3374 C C . ALA B 1 133 ? 51.785 54.092 23.540 1.00 31.08 133 ALA B C 1
ATOM 3375 O O . ALA B 1 133 ? 52.013 53.813 24.715 1.00 31.11 133 ALA B O 1
ATOM 3377 N N . ASP B 1 134 ? 52.298 53.422 22.510 1.00 33.58 134 ASP B N 1
ATOM 3378 C CA . ASP B 1 134 ? 53.243 52.314 22.653 1.00 36.93 134 ASP B CA 1
ATOM 3379 C C . ASP B 1 134 ? 52.663 51.123 23.417 1.00 36.84 134 ASP B C 1
ATOM 3380 O O . ASP B 1 134 ? 53.404 50.278 23.916 1.00 37.61 134 ASP B O 1
ATOM 3385 N N . ARG B 1 135 ? 51.338 51.062 23.509 1.00 36.49 135 ARG B N 1
ATOM 3386 C CA . ARG B 1 135 ? 50.663 49.868 24.000 1.00 36.20 135 ARG B CA 1
ATOM 3387 C C . ARG B 1 135 ? 50.415 48.938 22.824 1.00 34.98 135 ARG B C 1
ATOM 3388 O O . ARG B 1 135 ? 50.061 49.394 21.736 1.00 33.56 135 ARG B O 1
ATOM 3396 N N . VAL B 1 136 ? 50.602 47.640 23.035 1.00 35.15 136 VAL B N 1
ATOM 3397 C CA . VAL B 1 136 ? 50.427 46.682 21.950 1.00 35.71 136 VAL B CA 1
ATOM 3398 C C . VAL B 1 136 ? 48.986 46.737 21.440 1.00 34.01 136 VAL B C 1
ATOM 3399 O O . VAL B 1 136 ? 48.034 46.718 22.220 1.00 34.17 136 VAL B O 1
ATOM 3403 N N . GLY B 1 137 ? 48.838 46.866 20.125 1.00 31.79 137 GLY B N 1
ATOM 3404 C CA . GLY B 1 137 ? 47.527 46.907 19.501 1.00 29.16 137 GLY B CA 1
ATOM 3405 C C . GLY B 1 137 ? 46.868 48.278 19.434 1.00 28.09 137 GLY B C 1
ATOM 3406 O O . GLY B 1 137 ? 45.784 48.413 18.870 1.00 28.12 137 GLY B O 1
ATOM 3407 N N . SER B 1 138 ? 47.508 49.296 20.003 1.00 26.08 138 SER B N 1
ATOM 3408 C CA . SER B 1 138 ? 46.927 50.639 20.011 1.00 24.41 138 SER B CA 1
ATOM 3409 C C . SER B 1 138 ? 46.791 51.219 18.600 1.00 23.42 138 SER B C 1
ATOM 3410 O O . SER B 1 138 ? 45.911 52.044 18.348 1.00 21.70 138 SER B O 1
ATOM 3413 N N . ARG B 1 139 ? 47.638 50.765 17.679 1.00 24.93 139 ARG B N 1
ATOM 3414 C CA . ARG B 1 139 ? 47.600 51.232 16.290 1.00 25.79 139 ARG B CA 1
ATOM 3415 C C . ARG B 1 139 ? 46.295 50.848 15.581 1.00 23.89 139 ARG B C 1
ATOM 3416 O O . ARG B 1 139 ? 46.021 51.317 14.476 1.00 24.40 139 ARG B O 1
ATOM 3424 N N . LYS B 1 140 ? 45.501 49.993 16.220 1.00 21.34 140 LYS B N 1
ATOM 3425 C CA . LYS B 1 140 ? 44.214 49.563 15.683 1.00 20.12 140 LYS B CA 1
ATOM 3426 C C . LYS B 1 140 ? 43.090 50.584 15.906 1.00 19.63 140 LYS B C 1
ATOM 3427 O O . LYS B 1 140 ? 41.999 50.443 15.363 1.00 20.07 140 LYS B O 1
ATOM 3433 N N . VAL B 1 141 ? 43.349 51.599 16.720 1.00 18.75 141 VAL B N 1
ATOM 3434 C CA . VAL B 1 141 ? 42.440 52.740 16.800 1.00 18.26 141 VAL B CA 1
ATOM 3435 C C . VAL B 1 141 ? 42.580 53.577 15.524 1.00 18.45 141 VAL B C 1
ATOM 3436 O O . VAL B 1 141 ? 43.672 54.041 15.212 1.00 20.57 141 VAL B O 1
ATOM 3440 N N . ASP B 1 142 ? 41.487 53.768 14.788 1.00 15.85 142 ASP B N 1
ATOM 3441 C CA . ASP B 1 142 ? 41.563 54.378 13.452 1.00 17.01 142 ASP B CA 1
ATOM 3442 C C . ASP B 1 142 ? 40.956 55.765 13.361 1.00 16.68 142 ASP B C 1
ATOM 3443 O O . ASP B 1 142 ? 41.375 56.581 12.543 1.00 18.70 142 ASP B O 1
ATOM 3448 N N . VAL B 1 143 ? 39.946 56.018 14.181 1.00 15.00 143 VAL B N 1
ATOM 3449 C CA . VAL B 1 143 ? 39.247 57.296 14.155 1.00 14.32 143 VAL B CA 1
ATOM 3450 C C . VAL B 1 143 ? 39.137 57.804 15.576 1.00 14.99 143 VAL B C 1
ATOM 3451 O O . VAL B 1 143 ? 38.679 57.092 16.460 1.00 16.18 143 VAL B O 1
ATOM 3455 N N . MET B 1 144 ? 39.602 59.022 15.794 1.00 14.46 144 MET B N 1
ATOM 3456 C CA . MET B 1 144 ? 39.531 59.661 17.099 1.00 14.63 144 MET B CA 1
ATOM 3457 C C . MET B 1 144 ? 38.182 60.356 17.262 1.00 13.80 144 MET B C 1
ATOM 3458 O O . MET B 1 144 ? 37.652 60.916 16.298 1.00 14.20 144 MET B O 1
ATOM 3463 N N . ILE B 1 145 ? 37.621 60.276 18.466 1.00 13.39 145 ILE B N 1
ATOM 3464 C CA . ILE B 1 145 ? 36.402 61.000 18.819 1.00 12.80 145 ILE B CA 1
ATOM 3465 C C . ILE B 1 145 ? 36.764 62.096 19.810 1.00 13.84 145 ILE B C 1
ATOM 3466 O O . ILE B 1 145 ? 37.376 61.821 20.847 1.00 14.67 145 ILE B O 1
ATOM 3471 N N . GLU B 1 146 ? 36.404 63.333 19.478 1.00 13.77 146 GLU B N 1
ATOM 3472 C CA . GLU B 1 146 ? 36.685 64.472 20.342 1.00 13.97 146 GLU B CA 1
ATOM 3473 C C . GLU B 1 146 ? 35.407 65.235 20.662 1.00 14.03 146 GLU B C 1
ATOM 3474 O O . GLU B 1 146 ? 34.420 65.132 19.945 1.00 14.60 146 GLU B O 1
ATOM 3480 N N . LYS B 1 147 ? 35.429 65.981 21.762 1.00 13.73 147 LYS B N 1
ATOM 3481 C CA . LYS B 1 147 ? 34.315 66.848 22.088 1.00 14.93 147 LYS B CA 1
ATOM 3482 C C . LYS B 1 147 ? 34.858 68.194 22.546 1.00 15.91 147 LYS B C 1
ATOM 3483 O O . LYS B 1 147 ? 35.775 68.259 23.365 1.00 16.51 147 LYS B O 1
ATOM 3489 N N . GLN B 1 148 ? 34.291 69.263 22.003 1.00 16.79 148 GLN B N 1
ATOM 3490 C CA . GLN B 1 148 ? 34.699 70.605 22.381 1.00 19.05 148 GLN B CA 1
ATOM 3491 C C . GLN B 1 148 ? 34.319 70.840 23.843 1.00 18.62 148 GLN B C 1
ATOM 3492 O O . GLN B 1 148 ? 33.194 70.549 24.257 1.00 19.21 148 GLN B O 1
ATOM 3498 N N . GLY B 1 149 ? 35.278 71.316 24.627 1.00 17.76 149 GLY B N 1
ATOM 3499 C CA . GLY B 1 149 ? 35.037 71.614 26.028 1.00 18.03 149 GLY B CA 1
ATOM 3500 C C . GLY B 1 149 ? 35.091 70.422 26.966 1.00 19.17 149 GLY B C 1
ATOM 3501 O O . GLY B 1 149 ? 34.801 70.548 28.156 1.00 20.55 149 GLY B O 1
ATOM 3502 N N . GLY B 1 150 ? 35.467 69.262 26.436 1.00 19.77 150 GLY B N 1
ATOM 3503 C CA . GLY B 1 150 ? 35.600 68.070 27.255 1.00 20.03 150 GLY B CA 1
ATOM 3504 C C . GLY B 1 150 ? 36.778 67.231 26.810 1.00 19.29 150 GLY B C 1
ATOM 3505 O O . GLY B 1 150 ? 37.510 67.613 25.900 1.00 18.92 150 GLY B O 1
ATOM 3506 N N . GLY B 1 151 ? 36.978 66.094 27.464 1.00 19.90 151 GLY B N 1
ATOM 3507 C CA . GLY B 1 151 ? 37.972 65.145 27.003 1.00 19.12 151 GLY B CA 1
ATOM 3508 C C . GLY B 1 151 ? 39.398 65.413 27.442 1.00 19.67 151 GLY B C 1
ATOM 3509 O O . GLY B 1 151 ? 39.696 66.419 28.098 1.00 22.02 151 GLY B O 1
ATOM 3510 N N . ARG B 1 152 ? 40.280 64.489 27.075 1.00 19.32 152 ARG B N 1
ATOM 3511 C CA . ARG B 1 152 ? 41.692 64.553 27.436 1.00 21.07 152 ARG B CA 1
ATOM 3512 C C . ARG B 1 152 ? 42.462 65.472 26.500 1.00 21.18 152 ARG B C 1
ATOM 3513 O O . ARG B 1 152 ? 42.193 65.499 25.298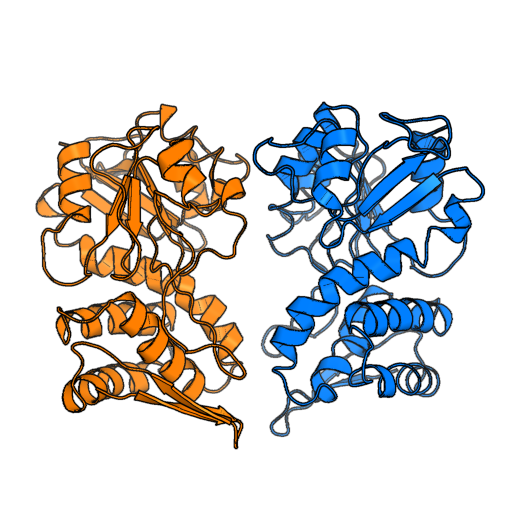 1.00 21.00 152 ARG B O 1
ATOM 3521 N N . SER B 1 153 ? 43.419 66.208 27.066 1.00 21.99 153 SER B N 1
ATOM 3522 C CA . SER B 1 153 ? 44.383 67.003 26.304 1.00 22.75 153 SER B CA 1
ATOM 3523 C C . SER B 1 153 ? 43.773 67.815 25.165 1.00 22.42 153 SER B C 1
ATOM 3524 O O . SER B 1 153 ? 44.102 67.598 23.998 1.00 22.28 153 SER B O 1
ATOM 3527 N N . PRO B 1 154 ? 42.889 68.765 25.501 1.00 22.62 154 PRO B N 1
ATOM 3528 C CA . PRO B 1 154 ? 42.201 69.555 24.475 1.00 24.03 154 PRO B CA 1
ATOM 3529 C C . PRO B 1 154 ? 43.164 70.286 23.545 1.00 24.39 154 PRO B C 1
ATOM 3530 O O . PRO B 1 154 ? 44.211 70.758 23.998 1.00 24.91 154 PRO B O 1
ATOM 3534 N N . ASP B 1 155 ? 42.819 70.366 22.264 1.00 23.85 155 ASP B N 1
ATOM 3535 C CA . ASP B 1 155 ? 43.645 71.093 21.307 1.00 24.98 155 ASP B CA 1
ATOM 3536 C C . ASP B 1 155 ? 43.349 72.594 21.376 1.00 26.72 155 ASP B C 1
ATOM 3537 O O . ASP B 1 155 ? 42.597 73.046 22.245 1.00 26.41 155 ASP B O 1
ATOM 3542 N N . ALA B 1 156 ? 43.923 73.356 20.449 1.00 26.85 156 ALA B N 1
ATOM 3543 C CA . ALA B 1 156 ? 43.777 74.810 20.448 1.00 27.52 156 ALA B CA 1
ATOM 3544 C C . ALA B 1 156 ? 42.329 75.263 20.267 1.00 27.98 156 ALA B C 1
ATOM 3545 O O . ALA B 1 156 ? 41.962 76.358 20.700 1.00 29.10 156 ALA B O 1
ATOM 3547 N N . GLU B 1 157 ? 41.512 74.430 19.628 1.00 27.16 157 GLU B N 1
ATOM 3548 C CA . GLU B 1 157 ? 40.104 74.753 19.407 1.00 27.85 157 GLU B CA 1
ATOM 3549 C C . GLU B 1 157 ? 39.212 74.244 20.543 1.00 27.56 157 GLU B C 1
ATOM 3550 O O . GLU B 1 157 ? 37.990 74.397 20.499 1.00 29.24 157 GLU B O 1
ATOM 3554 N N . GLY B 1 158 ? 39.830 73.638 21.550 1.00 25.44 158 GLY B N 1
ATOM 3555 C CA . GLY B 1 158 ? 39.109 73.157 22.716 1.00 23.92 158 GLY B CA 1
ATOM 3556 C C . GLY B 1 158 ? 38.598 71.728 22.626 1.00 21.66 158 GLY B C 1
ATOM 3557 O O . GLY B 1 158 ? 37.910 71.252 23.532 1.00 22.84 158 GLY B O 1
ATOM 3558 N N . PHE B 1 159 ? 38.941 71.030 21.550 1.00 19.64 159 PHE B N 1
ATOM 3559 C CA . PHE B 1 159 ? 38.505 69.642 21.400 1.00 18.15 159 PHE B CA 1
ATOM 3560 C C . PHE B 1 159 ? 39.411 68.672 22.151 1.00 17.43 159 PHE B C 1
ATOM 3561 O O . PHE B 1 159 ? 40.609 68.578 21.880 1.00 18.64 159 PHE B O 1
ATOM 3569 N N . GLY B 1 160 ? 38.837 67.941 23.098 1.00 16.79 160 GLY B N 1
ATOM 3570 C CA . GLY B 1 160 ? 39.589 66.936 23.826 1.00 16.91 160 GLY B CA 1
ATOM 3571 C C . GLY B 1 160 ? 39.149 65.538 23.436 1.00 16.27 160 GLY B C 1
ATOM 3572 O O . GLY B 1 160 ? 38.044 65.348 22.939 1.00 16.60 160 GLY B O 1
ATOM 3573 N N . VAL B 1 161 ? 40.012 64.559 23.674 1.00 16.72 161 VAL B N 1
ATOM 3574 C CA . VAL B 1 161 ? 39.726 63.181 23.277 1.00 16.35 161 VAL B CA 1
ATOM 3575 C C . VAL B 1 161 ? 38.743 62.522 24.225 1.00 17.11 161 VAL B C 1
ATOM 3576 O O . VAL B 1 161 ? 38.963 62.502 25.435 1.00 18.45 161 VAL B O 1
ATOM 3580 N N . VAL B 1 162 ? 37.662 61.982 23.675 1.00 14.24 162 VAL B N 1
ATOM 3581 C CA . VAL B 1 162 ? 36.676 61.280 24.488 1.00 15.16 162 VAL B CA 1
ATOM 3582 C C . VAL B 1 162 ? 36.509 59.828 24.063 1.00 14.93 162 VAL B C 1
ATOM 3583 O O . VAL B 1 162 ? 35.775 59.078 24.692 1.00 15.35 162 VAL B O 1
ATOM 3587 N N . GLY B 1 163 ? 37.174 59.428 22.987 1.00 14.69 163 GLY B N 1
ATOM 3588 C CA . GLY B 1 163 ? 37.105 58.040 22.597 1.00 15.02 163 GLY B CA 1
ATOM 3589 C C . GLY B 1 163 ? 37.856 57.741 21.323 1.00 14.89 163 GLY B C 1
ATOM 3590 O O . GLY B 1 163 ? 38.526 58.609 20.763 1.00 15.16 163 GLY B O 1
ATOM 3591 N N . GLY B 1 164 ? 37.753 56.486 20.879 1.00 14.49 164 GLY B N 1
ATOM 3592 C CA . GLY B 1 164 ? 38.347 56.068 19.621 1.00 14.17 164 GLY B CA 1
ATOM 3593 C C . GLY B 1 164 ? 37.510 54.987 18.971 1.00 14.30 164 GLY B C 1
ATOM 3594 O O . GLY B 1 164 ? 36.786 54.241 19.641 1.00 15.90 164 GLY B O 1
ATOM 3595 N N . ILE B 1 165 ? 37.605 54.920 17.651 1.00 13.47 165 ILE B N 1
ATOM 3596 C CA . ILE B 1 165 ? 36.879 53.940 16.867 1.00 14.13 165 ILE B CA 1
ATOM 3597 C C . ILE B 1 165 ? 37.866 53.002 16.194 1.00 14.26 165 ILE B C 1
ATOM 3598 O O . ILE B 1 165 ? 38.829 53.454 15.566 1.00 15.69 165 ILE B O 1
ATOM 3603 N N . HIS B 1 166 ? 37.638 51.700 16.370 1.00 13.94 166 HIS B N 1
ATOM 3604 C CA . HIS B 1 166 ? 38.320 50.673 15.591 1.00 14.95 166 HIS B CA 1
ATOM 3605 C C . HIS B 1 166 ? 37.449 50.382 14.398 1.00 15.60 166 HIS B C 1
ATOM 3606 O O . HIS B 1 166 ? 36.400 49.753 14.541 1.00 16.39 166 HIS B O 1
ATOM 3613 N N . ALA B 1 167 ? 37.863 50.862 13.228 1.00 14.91 167 ALA B N 1
ATOM 3614 C CA . ALA B 1 167 ? 37.074 50.715 12.028 1.00 15.63 167 ALA B CA 1
ATOM 3615 C C . ALA B 1 167 ? 37.637 49.563 11.210 1.00 16.00 167 ALA B C 1
ATOM 3616 O O . ALA B 1 167 ? 38.833 49.524 10.927 1.00 18.75 167 ALA B O 1
ATOM 3618 N N . LYS B 1 168 ? 36.782 48.605 10.885 1.00 13.43 168 LYS B N 1
ATOM 3619 C CA . LYS B 1 168 ? 37.197 47.447 10.103 1.00 14.27 168 LYS B CA 1
ATOM 3620 C C . LYS B 1 168 ? 36.123 47.106 9.096 1.00 13.64 168 LYS B C 1
ATOM 3621 O O . LYS B 1 168 ? 34.965 46.945 9.465 1.00 15.10 168 LYS B O 1
ATOM 3627 N N . VAL B 1 169 ? 36.487 46.991 7.823 1.00 12.18 169 VAL B N 1
ATOM 3628 C CA . VAL B 1 169 ? 35.504 46.584 6.833 1.00 12.68 169 VAL B CA 1
ATOM 3629 C C . VAL B 1 169 ? 35.017 45.175 7.122 1.00 13.64 169 VAL B C 1
ATOM 3630 O O . VAL B 1 169 ? 33.823 44.886 7.066 1.00 14.77 169 VAL B O 1
ATOM 3634 N N . SER B 1 170 ? 35.962 44.304 7.449 1.00 12.59 170 SER B N 1
ATOM 3635 C CA . SER B 1 170 ? 35.659 42.905 7.676 1.00 13.40 170 SER B CA 1
ATOM 3636 C C . SER B 1 170 ? 36.511 42.394 8.824 1.00 15.14 170 SER B C 1
ATOM 3637 O O . SER B 1 170 ? 37.481 43.041 9.212 1.00 15.66 170 SER B O 1
ATOM 3640 N N . LEU B 1 171 ? 36.154 41.231 9.360 1.00 16.97 171 LEU B N 1
ATOM 3641 C CA . LEU B 1 171 ? 36.680 40.817 10.657 1.00 18.69 171 LEU B CA 1
ATOM 3642 C C . LEU B 1 171 ? 37.557 39.564 10.644 1.00 21.66 171 LEU B C 1
ATOM 3643 O O . LEU B 1 171 ? 37.658 38.876 11.659 1.00 23.82 171 LEU B O 1
ATOM 3648 N N . ALA B 1 172 ? 38.212 39.266 9.531 1.00 22.41 172 ALA B N 1
ATOM 3649 C CA . ALA B 1 172 ? 39.052 38.066 9.479 1.00 23.46 172 ALA B CA 1
ATOM 3650 C C . ALA B 1 172 ? 40.310 38.246 10.331 1.00 26.07 172 ALA B C 1
ATOM 3651 O O . ALA B 1 172 ? 40.946 37.266 10.731 1.00 28.13 172 ALA B O 1
ATOM 3653 N N . GLU B 1 173 ? 40.649 39.495 10.629 1.00 29.00 173 GLU B N 1
ATOM 3654 C CA . GLU B 1 173 ? 41.871 39.798 11.362 1.00 30.92 173 GLU B CA 1
ATOM 3655 C C . GLU B 1 173 ? 41.807 39.381 12.827 1.00 31.23 173 GLU B C 1
ATOM 3656 O O . GLU B 1 173 ? 40.741 39.071 13.361 1.00 30.41 173 GLU B O 1
ATOM 3658 N N . ARG B 1 174 ? 42.977 39.372 13.455 1.00 33.54 174 ARG B N 1
ATOM 3659 C CA . ARG B 1 174 ? 43.141 39.024 14.860 1.00 34.70 174 ARG B CA 1
ATOM 3660 C C . ARG B 1 174 ? 42.632 40.152 15.765 1.00 35.29 174 ARG B C 1
ATOM 3661 O O . ARG B 1 174 ? 43.412 40.983 16.225 1.00 35.60 174 ARG B O 1
ATOM 3669 N N . VAL B 1 175 ? 41.326 40.176 16.020 1.00 34.29 175 VAL B N 1
ATOM 3670 C CA . VAL B 1 175 ? 40.714 41.268 16.781 1.00 33.77 175 VAL B CA 1
ATOM 3671 C C . VAL B 1 175 ? 41.161 41.250 18.254 1.00 31.93 175 VAL B C 1
ATOM 3672 O O . VAL B 1 175 ? 41.008 42.237 18.974 1.00 31.73 175 VAL B O 1
ATOM 3676 N N . SER B 1 176 ? 41.745 40.142 18.698 1.00 29.77 176 SER B N 1
ATOM 3677 C CA . SER B 1 176 ? 42.280 40.080 20.055 1.00 27.87 176 SER B CA 1
ATOM 3678 C C . SER B 1 176 ? 43.426 41.080 20.219 1.00 27.06 176 SER B C 1
ATOM 3679 O O . SER B 1 176 ? 43.725 41.513 21.333 1.00 25.25 176 SER B O 1
ATOM 3682 N N . ASP B 1 177 ? 44.053 41.445 19.100 1.00 26.96 177 ASP B N 1
ATOM 3683 C CA . ASP B 1 177 ? 45.041 42.523 19.061 1.00 27.45 177 ASP B CA 1
ATOM 3684 C C . ASP B 1 177 ? 44.503 43.791 19.683 1.00 27.17 177 ASP B C 1
ATOM 3685 O O . ASP B 1 177 ? 45.211 44.509 20.390 1.00 27.88 177 ASP B O 1
ATOM 3690 N N . ASP B 1 178 ? 43.239 44.065 19.389 1.00 25.78 178 ASP B N 1
ATOM 3691 C CA . ASP B 1 178 ? 42.626 45.337 19.757 1.00 24.04 178 ASP B CA 1
ATOM 3692 C C . ASP B 1 178 ? 42.350 45.466 21.237 1.00 22.19 178 ASP B C 1
ATOM 3693 O O . ASP B 1 178 ? 42.231 46.574 21.745 1.00 21.45 178 ASP B O 1
ATOM 3698 N N . ILE B 1 179 ? 42.235 44.334 21.920 1.00 21.10 179 ILE B N 1
ATOM 3699 C CA . ILE B 1 179 ? 41.633 44.299 23.250 1.00 22.72 179 ILE B CA 1
ATOM 3700 C C . ILE B 1 179 ? 42.392 45.070 24.343 1.00 21.36 179 ILE B C 1
ATOM 3701 O O . ILE B 1 179 ? 41.768 45.834 25.083 1.00 20.70 179 ILE B O 1
ATOM 3706 N N . PRO B 1 180 ? 43.725 44.884 24.461 1.00 21.96 180 PRO B N 1
ATOM 3707 C CA . PRO B 1 180 ? 44.374 45.536 25.607 1.00 22.77 180 PRO B CA 1
ATOM 3708 C C . PRO B 1 180 ? 44.241 47.060 25.608 1.00 21.79 180 PRO B C 1
ATOM 3709 O O . PRO B 1 180 ? 43.911 47.638 26.648 1.00 21.94 180 PRO B O 1
ATOM 3713 N N . ALA B 1 181 ? 44.481 47.696 24.468 1.00 21.48 181 ALA B N 1
ATOM 3714 C CA . ALA B 1 181 ? 44.400 49.153 24.407 1.00 19.89 181 ALA B CA 1
ATOM 3715 C C . ALA B 1 181 ? 42.954 49.608 24.543 1.00 18.58 181 ALA B C 1
ATOM 3716 O O . ALA B 1 181 ? 42.678 50.655 25.132 1.00 17.46 181 ALA B O 1
ATOM 3718 N N A SER B 1 182 ? 42.036 48.821 23.995 0.82 17.43 182 SER B N 1
ATOM 3719 N N B SER B 1 182 ? 42.028 48.812 24.017 0.18 18.27 182 SER B N 1
ATOM 3720 C CA A SER B 1 182 ? 40.620 49.124 24.122 0.82 16.08 182 SER B CA 1
ATOM 3721 C CA B SER B 1 182 ? 40.611 49.137 24.128 0.18 18.24 182 SER B CA 1
ATOM 3722 C C A SER B 1 182 ? 40.204 49.133 25.590 0.82 17.04 182 SER B C 1
ATOM 3723 C C B SER B 1 182 ? 40.167 49.116 25.587 0.18 18.52 182 SER B C 1
ATOM 3724 O O A SER B 1 182 ? 39.545 50.060 26.043 0.82 17.51 182 SER B O 1
ATOM 3725 O O B SER B 1 182 ? 39.447 50.008 26.029 0.18 18.79 182 SER B O 1
ATOM 3730 N N . ARG B 1 183 ? 40.601 48.107 26.338 1.00 18.71 183 ARG B N 1
ATOM 3731 C CA . ARG B 1 183 ? 40.248 48.030 27.755 1.00 21.60 183 ARG B CA 1
ATOM 3732 C C . ARG B 1 183 ? 40.852 49.179 28.557 1.00 20.54 183 ARG B C 1
ATOM 3733 O O . ARG B 1 183 ? 40.201 49.739 29.438 1.00 21.54 183 ARG B O 1
ATOM 3741 N N . ILE B 1 184 ? 42.094 49.534 28.246 1.00 19.37 184 ILE B N 1
ATOM 3742 C CA . ILE B 1 184 ? 42.748 50.665 28.896 1.00 18.98 184 ILE B CA 1
ATOM 3743 C C . ILE B 1 184 ? 41.944 51.947 28.692 1.00 18.28 184 ILE B C 1
ATOM 3744 O O . ILE B 1 184 ? 41.701 52.692 29.642 1.00 20.62 184 ILE B O 1
ATOM 3749 N N A MET B 1 185 ? 41.538 52.198 27.446 0.54 17.29 185 MET B N 1
ATOM 3750 N N B MET B 1 185 ? 41.514 52.189 27.459 0.46 18.08 185 MET B N 1
ATOM 3751 C CA A MET B 1 185 ? 40.761 53.390 27.116 0.54 16.14 185 MET B CA 1
ATOM 3752 C CA B MET B 1 185 ? 40.776 53.406 27.163 0.46 17.76 185 MET B CA 1
ATOM 3753 C C A MET B 1 185 ? 39.421 53.388 27.845 0.54 17.02 185 MET B C 1
ATOM 3754 C C B MET B 1 185 ? 39.414 53.393 27.850 0.46 17.95 185 MET B C 1
ATOM 3755 O O A MET B 1 185 ? 39.000 54.411 28.379 0.54 17.47 185 MET B O 1
ATOM 3756 O O B MET B 1 185 ? 38.962 54.422 28.350 0.46 18.71 185 MET B O 1
ATOM 3765 N N . MET B 1 186 ? 38.766 52.232 27.883 1.00 17.03 186 MET B N 1
ATOM 3766 C CA . MET B 1 186 ? 37.479 52.105 28.576 1.00 18.03 186 MET B CA 1
ATOM 3767 C C . MET B 1 186 ? 37.626 52.404 30.067 1.00 18.80 186 MET B C 1
ATOM 3768 O O . MET B 1 186 ? 36.784 53.086 30.658 1.00 19.39 186 MET B O 1
ATOM 3773 N N . GLY B 1 187 ? 38.721 51.925 30.648 1.00 19.98 187 GLY B N 1
ATOM 3774 C CA . GLY B 1 187 ? 39.047 52.195 32.038 1.00 20.65 187 GLY B CA 1
ATOM 3775 C C . GLY B 1 187 ? 39.272 53.668 32.329 1.00 21.21 187 GLY B C 1
ATOM 3776 O O . GLY B 1 187 ? 39.083 54.119 33.457 1.00 22.43 187 GLY B O 1
ATOM 3777 N N . GLU B 1 188 ? 39.676 54.425 31.314 1.00 20.37 188 GLU B N 1
ATOM 3778 C CA . GLU B 1 188 ? 39.892 55.857 31.475 1.00 19.20 188 GLU B CA 1
ATOM 3779 C C . GLU B 1 188 ? 38.599 56.634 31.284 1.00 20.61 188 GLU B C 1
ATOM 3780 O O . GLU B 1 188 ? 38.588 57.861 31.348 1.00 23.32 188 GLU B O 1
ATOM 3786 N N . GLY B 1 189 ? 37.511 55.916 31.033 1.00 19.09 189 GLY B N 1
ATOM 3787 C CA . GLY B 1 189 ? 36.234 56.548 30.775 1.00 19.73 189 GLY B CA 1
ATOM 3788 C C . GLY B 1 189 ? 36.090 57.005 29.334 1.00 20.08 189 GLY B C 1
ATOM 3789 O O . GLY B 1 189 ? 35.194 57.780 29.015 1.00 21.04 189 GLY B O 1
ATOM 3790 N N . LEU B 1 190 ? 36.973 56.524 28.465 1.00 18.91 190 LEU B N 1
ATOM 3791 C CA . LEU B 1 190 ? 36.873 56.830 27.039 1.00 17.73 190 LEU B CA 1
ATOM 3792 C C . LEU B 1 190 ? 36.003 55.801 26.346 1.00 17.27 190 LEU B C 1
ATOM 3793 O O . LEU B 1 190 ? 35.924 54.653 26.779 1.00 19.49 190 LEU B O 1
ATOM 3798 N N . LEU B 1 191 ? 35.355 56.208 25.262 1.00 15.14 191 LEU B N 1
ATOM 3799 C CA . LEU B 1 191 ? 34.600 55.275 24.450 1.00 15.69 191 LEU B CA 1
ATOM 3800 C C . LEU B 1 191 ? 35.570 54.515 23.564 1.00 16.40 191 LEU B C 1
ATOM 3801 O O . LEU B 1 191 ? 36.504 55.089 23.005 1.00 18.04 191 LEU B O 1
ATOM 3806 N N . SER B 1 192 ? 35.359 53.212 23.467 1.00 15.71 192 SER B N 1
ATOM 3807 C CA . SER B 1 192 ? 36.136 52.384 22.573 1.00 15.44 192 SER B CA 1
ATOM 3808 C C . SER B 1 192 ? 35.162 51.610 21.708 1.00 14.33 192 SER B C 1
ATOM 3809 O O . SER B 1 192 ? 34.555 50.645 22.148 1.00 15.53 192 SER B O 1
ATOM 3812 N N . VAL B 1 193 ? 34.998 52.048 20.471 1.00 14.19 193 VAL B N 1
ATOM 3813 C CA . VAL B 1 193 ? 33.929 51.541 19.639 1.00 15.06 193 VAL B CA 1
ATOM 3814 C C . VAL B 1 193 ? 34.497 50.717 18.505 1.00 14.94 193 VAL B C 1
ATOM 3815 O O . VAL B 1 193 ? 35.475 51.115 17.874 1.00 16.25 193 VAL B O 1
ATOM 3819 N N . LEU B 1 194 ? 33.900 49.554 18.281 1.00 14.33 194 LEU B N 1
ATOM 3820 C CA . LEU B 1 194 ? 34.183 48.780 17.085 1.00 14.55 194 LEU B CA 1
ATOM 3821 C C . LEU B 1 194 ? 33.122 49.087 16.038 1.00 15.26 194 LEU B C 1
ATOM 3822 O O . LEU B 1 194 ? 31.952 48.774 16.227 1.00 16.98 194 LEU B O 1
ATOM 3827 N N A SER B 1 195 ? 33.531 49.723 14.944 0.62 14.66 195 SER B N 1
ATOM 3828 N N B SER B 1 195 ? 33.542 49.700 14.937 0.38 14.68 195 SER B N 1
ATOM 3829 C CA A SER B 1 195 ? 32.620 50.029 13.845 0.62 14.68 195 SER B CA 1
ATOM 3830 C CA B SER B 1 195 ? 32.641 50.030 13.838 0.38 14.73 195 SER B CA 1
ATOM 3831 C C A SER B 1 195 ? 33.014 49.162 12.661 0.62 14.24 195 SER B C 1
ATOM 3832 C C B SER B 1 195 ? 33.017 49.182 12.635 0.38 14.07 195 SER B C 1
ATOM 3833 O O A SER B 1 195 ? 34.186 49.105 12.298 0.62 14.30 195 SER B O 1
ATOM 3834 O O B SER B 1 195 ? 34.180 49.152 12.236 0.38 13.86 195 SER B O 1
ATOM 3839 N N . THR B 1 196 ? 32.043 48.490 12.058 1.00 13.85 196 THR B N 1
ATOM 3840 C CA . THR B 1 196 ? 32.354 47.551 10.991 1.00 13.76 196 THR B CA 1
ATOM 3841 C C . THR B 1 196 ? 31.255 47.435 9.950 1.00 14.02 196 THR B C 1
ATOM 3842 O O . THR B 1 196 ? 30.077 47.642 10.248 1.00 15.02 196 THR B O 1
ATOM 3846 N N . LEU B 1 197 ? 31.657 47.112 8.719 1.00 13.06 197 LEU B N 1
ATOM 3847 C CA . LEU B 1 197 ? 30.716 46.741 7.670 1.00 14.60 197 LEU B CA 1
ATOM 3848 C C . LEU B 1 197 ? 30.393 45.239 7.736 1.00 14.62 197 LEU B C 1
ATOM 3849 O O . LEU B 1 197 ? 29.482 44.762 7.048 1.00 16.01 197 LEU B O 1
ATOM 3854 N N . ASP B 1 198 ? 31.142 44.514 8.574 1.00 14.15 198 ASP B N 1
ATOM 3855 C CA . ASP B 1 198 ? 31.008 43.058 8.745 1.00 14.23 198 ASP B CA 1
ATOM 3856 C C . ASP B 1 198 ? 30.805 42.369 7.407 1.00 14.27 198 ASP B C 1
ATOM 3857 O O . ASP B 1 198 ? 29.841 41.627 7.218 1.00 15.16 198 ASP B O 1
ATOM 3862 N N . VAL B 1 199 ? 31.702 42.648 6.467 1.00 13.65 199 VAL B N 1
ATOM 3863 C CA . VAL B 1 199 ? 31.638 42.033 5.147 1.00 13.71 199 VAL B CA 1
ATOM 3864 C C . VAL B 1 199 ? 32.205 40.623 5.141 1.00 13.56 199 VAL B C 1
ATOM 3865 O O . VAL B 1 199 ? 33.341 40.405 5.555 1.00 14.80 199 VAL B O 1
ATOM 3869 N N . LYS B 1 200 ? 31.397 39.669 4.690 1.00 14.70 200 LYS B N 1
ATOM 3870 C CA . LYS B 1 200 ? 31.906 38.364 4.278 1.00 14.41 200 LYS B CA 1
ATOM 3871 C C . LYS B 1 200 ? 30.843 37.615 3.506 1.00 15.31 200 LYS B C 1
ATOM 3872 O O . LYS B 1 200 ? 29.765 37.324 4.026 1.00 15.70 200 LYS B O 1
ATOM 3878 N N . SER B 1 201 ? 31.150 37.302 2.253 1.00 15.06 201 SER B N 1
ATOM 3879 C CA . SER B 1 201 ? 30.353 36.353 1.498 1.00 16.18 201 SER B CA 1
ATOM 3880 C C . SER B 1 201 ? 31.302 35.288 0.974 1.00 16.32 201 SER B C 1
ATOM 3881 O O . SER B 1 201 ? 32.503 35.515 0.843 1.00 18.67 201 SER B O 1
ATOM 3884 N N . PHE B 1 202 ? 30.768 34.111 0.702 1.00 15.39 202 PHE B N 1
ATOM 3885 C CA . PHE B 1 202 ? 31.573 33.065 0.102 1.00 15.84 202 PHE B CA 1
ATOM 3886 C C . PHE B 1 202 ? 31.197 32.973 -1.361 1.00 16.82 202 PHE B C 1
ATOM 3887 O O . PHE B 1 202 ? 30.028 32.822 -1.689 1.00 18.53 202 PHE B O 1
ATOM 3895 N N . PRO B 1 203 ? 32.188 33.105 -2.250 1.00 17.75 203 PRO B N 1
ATOM 3896 C CA . PRO B 1 203 ? 31.948 33.066 -3.694 1.00 18.95 203 PRO B CA 1
ATOM 3897 C C . PRO B 1 203 ? 31.849 31.637 -4.221 1.00 21.16 203 PRO B C 1
ATOM 3898 O O . PRO B 1 203 ? 32.048 30.683 -3.468 1.00 20.81 203 PRO B O 1
ATOM 3902 N N . PRO B 1 204 ? 31.519 31.484 -5.508 1.00 23.66 204 PRO B N 1
ATOM 3903 C CA . PRO B 1 204 ? 31.677 30.170 -6.137 1.00 25.45 204 PRO B CA 1
ATOM 3904 C C . PRO B 1 204 ? 33.103 29.659 -5.923 1.00 27.82 204 PRO B C 1
ATOM 3905 O O . PRO B 1 204 ? 33.996 30.482 -5.739 1.00 28.12 204 PRO B O 1
ATOM 3909 N N . PRO B 1 205 ? 33.334 28.338 -5.977 1.00 29.71 205 PRO B N 1
ATOM 3910 C CA . PRO B 1 205 ? 32.473 27.244 -6.445 1.00 31.11 205 PRO B CA 1
ATOM 3911 C C . PRO B 1 205 ? 31.274 26.905 -5.560 1.00 31.77 205 PRO B C 1
ATOM 3912 O O . PRO B 1 205 ? 30.193 26.689 -6.105 1.00 34.10 205 PRO B O 1
ATOM 3916 N N . HIS B 1 206 ? 31.438 26.863 -4.241 1.00 28.99 206 HIS B N 1
ATOM 3917 C CA . HIS B 1 206 ? 30.380 26.309 -3.397 1.00 28.20 206 HIS B CA 1
ATOM 3918 C C . HIS B 1 206 ? 29.709 27.327 -2.479 1.00 26.91 206 HIS B C 1
ATOM 3919 O O . HIS B 1 206 ? 28.778 26.977 -1.752 1.00 28.98 206 HIS B O 1
ATOM 3926 N N . GLY B 1 207 ? 30.166 28.577 -2.509 1.00 23.81 207 GLY B N 1
ATOM 3927 C CA . GLY B 1 207 ? 29.527 29.613 -1.712 1.00 21.48 207 GLY B CA 1
ATOM 3928 C C . GLY B 1 207 ? 28.358 30.236 -2.459 1.00 20.36 207 GLY B C 1
ATOM 3929 O O . GLY B 1 207 ? 28.306 30.179 -3.685 1.00 21.67 207 GLY B O 1
ATOM 3930 N N . ASP B 1 208 ? 27.419 30.837 -1.731 1.00 19.73 208 ASP B N 1
ATOM 3931 C CA . ASP B 1 208 ? 26.226 31.397 -2.364 1.00 19.90 208 ASP B CA 1
ATOM 3932 C C . ASP B 1 208 ? 26.227 32.929 -2.441 1.00 20.10 208 ASP B C 1
ATOM 3933 O O . ASP B 1 208 ? 25.202 33.539 -2.756 1.00 21.82 208 ASP B O 1
ATOM 3938 N N . LEU B 1 209 ? 27.371 33.536 -2.134 1.00 18.93 209 LEU B N 1
ATOM 3939 C CA . LEU B 1 209 ? 27.570 34.986 -2.259 1.00 18.43 209 LEU B CA 1
ATOM 3940 C C . LEU B 1 209 ? 26.687 35.844 -1.349 1.00 18.16 209 LEU B C 1
ATOM 3941 O O . LEU B 1 209 ? 26.695 37.075 -1.459 1.00 18.05 209 LEU B O 1
ATOM 3946 N N . VAL B 1 210 ? 25.939 35.219 -0.444 1.00 18.61 210 VAL B N 1
ATOM 3947 C CA . VAL B 1 210 ? 25.165 36.002 0.514 1.00 17.73 210 VAL B CA 1
ATOM 3948 C C . VAL B 1 210 ? 26.098 36.544 1.593 1.00 16.11 210 VAL B C 1
ATOM 3949 O O . VAL B 1 210 ? 26.852 35.807 2.230 1.00 16.48 210 VAL B O 1
ATOM 3953 N N . ASN B 1 211 ? 26.023 37.853 1.788 1.00 15.14 211 ASN B N 1
ATOM 3954 C CA . ASN B 1 211 ? 26.932 38.571 2.663 1.00 15.22 211 ASN B CA 1
ATOM 3955 C C . ASN B 1 211 ? 26.486 38.496 4.118 1.00 15.89 211 ASN B C 1
ATOM 3956 O O . ASN B 1 211 ? 25.890 39.428 4.654 1.00 16.11 211 ASN B O 1
ATOM 3961 N N . ARG B 1 212 ? 26.778 37.373 4.758 1.00 15.82 212 ARG B N 1
ATOM 3962 C CA . ARG B 1 212 ? 26.272 37.135 6.095 1.00 15.83 212 ARG B CA 1
ATOM 3963 C C . ARG B 1 212 ? 27.182 37.659 7.206 1.00 16.60 212 ARG B C 1
ATOM 3964 O O . ARG B 1 212 ? 26.757 37.766 8.354 1.00 17.22 212 ARG B O 1
ATOM 3972 N N . GLY B 1 213 ? 28.424 37.994 6.869 1.00 17.12 213 GLY B N 1
ATOM 3973 C CA . GLY B 1 213 ? 29.353 38.492 7.867 1.00 16.80 213 GLY B CA 1
ATOM 3974 C C . GLY B 1 213 ? 29.968 37.388 8.705 1.00 16.80 213 GLY B C 1
ATOM 3975 O O . GLY B 1 213 ? 29.867 36.213 8.349 1.00 19.37 213 GLY B O 1
ATOM 3976 N N . GLU B 1 214 ? 30.599 37.765 9.814 1.00 15.42 214 GLU B N 1
ATOM 3977 C CA . GLU B 1 214 ? 31.424 36.842 10.586 1.00 15.96 214 GLU B CA 1
ATOM 3978 C C . GLU B 1 214 ? 31.137 36.877 12.081 1.00 17.06 214 GLU B C 1
ATOM 3979 O O . GLU B 1 214 ? 31.927 36.365 12.869 1.00 18.69 214 GLU B O 1
ATOM 3985 N N . LEU B 1 215 ? 30.016 37.473 12.476 1.00 16.50 215 LEU B N 1
ATOM 3986 C CA . LEU B 1 215 ? 29.752 37.680 13.896 1.00 17.10 215 LEU B CA 1
ATOM 3987 C C . LEU B 1 215 ? 28.871 36.608 14.556 1.00 17.03 215 LEU B C 1
ATOM 3988 O O . LEU B 1 215 ? 28.648 36.658 15.766 1.00 19.33 215 LEU B O 1
ATOM 3993 N N . GLY B 1 216 ? 28.394 35.629 13.792 1.00 16.84 216 GLY B N 1
ATOM 3994 C CA . GLY B 1 216 ? 27.576 34.576 14.380 1.00 17.41 216 GLY B CA 1
ATOM 3995 C C . GLY B 1 216 ? 26.301 35.122 15.007 1.00 17.87 216 GLY B C 1
ATOM 3996 O O . GLY B 1 216 ? 25.789 36.149 14.582 1.00 19.32 216 GLY B O 1
ATOM 3997 N N . THR B 1 217 ? 25.797 34.441 16.036 1.00 18.68 217 THR B N 1
ATOM 3998 C CA . THR B 1 217 ? 24.550 34.829 16.700 1.00 18.58 217 THR B CA 1
ATOM 3999 C C . THR B 1 217 ? 24.730 34.800 18.217 1.00 19.01 217 THR B C 1
ATOM 4000 O O . THR B 1 217 ? 25.669 34.189 18.700 1.00 19.50 217 THR B O 1
ATOM 4004 N N . PRO B 1 218 ? 23.835 35.457 18.979 1.00 19.61 218 PRO B N 1
ATOM 4005 C CA . PRO B 1 218 ? 23.937 35.314 20.440 1.00 20.61 218 PRO B CA 1
ATOM 4006 C C . PRO B 1 218 ? 23.903 33.845 20.900 1.00 22.08 218 PRO B C 1
ATOM 4007 O O . PRO B 1 218 ? 24.633 33.478 21.822 1.00 22.14 218 PRO B O 1
ATOM 4011 N N . ASP B 1 219 ? 23.085 33.020 20.255 1.00 23.12 219 ASP B N 1
ATOM 4012 C CA . ASP B 1 219 ? 23.005 31.604 20.611 1.00 26.09 219 ASP B CA 1
ATOM 4013 C C . ASP B 1 219 ? 24.240 30.832 20.173 1.00 24.95 219 ASP B C 1
ATOM 4014 O O . ASP B 1 219 ? 24.618 29.838 20.796 1.00 24.94 219 ASP B O 1
ATOM 4019 N N . ARG B 1 220 ? 24.861 31.285 19.091 1.00 23.99 220 ARG B N 1
ATOM 4020 C CA . ARG B 1 220 ? 26.049 30.626 18.571 1.00 25.55 220 ARG B CA 1
ATOM 4021 C C . ARG B 1 220 ? 27.098 31.661 18.201 1.00 21.61 220 ARG B C 1
ATOM 4022 O O . ARG B 1 220 ? 27.311 31.947 17.026 1.00 22.24 220 ARG B O 1
ATOM 4030 N N . PRO B 1 221 ? 27.754 32.240 19.212 1.00 20.49 221 PRO B N 1
ATOM 4031 C CA . PRO B 1 221 ? 28.648 33.365 18.920 1.00 20.18 221 PRO B CA 1
ATOM 4032 C C . PRO B 1 221 ? 29.965 32.964 18.274 1.00 20.37 221 PRO B C 1
ATOM 4033 O O . PRO B 1 221 ? 30.526 31.918 18.584 1.00 23.74 221 PRO B O 1
ATOM 4037 N N . SER B 1 222 ? 30.439 33.793 17.351 1.00 20.06 222 SER B N 1
ATOM 4038 C CA . SER B 1 222 ? 31.810 33.671 16.906 1.00 20.96 222 SER B CA 1
ATOM 4039 C C . SER B 1 222 ? 32.700 34.207 18.013 1.00 21.37 222 SER B C 1
ATOM 4040 O O . SER B 1 222 ? 32.220 34.873 18.935 1.00 19.98 222 SER B O 1
ATOM 4043 N N . ASP B 1 223 ? 33.995 33.932 17.924 1.00 24.27 223 ASP B N 1
ATOM 4044 C CA . ASP B 1 223 ? 34.935 34.432 18.918 1.00 27.68 223 ASP B CA 1
ATOM 4045 C C . ASP B 1 223 ? 34.900 35.956 18.969 1.00 26.11 223 ASP B C 1
ATOM 4046 O O . ASP B 1 223 ? 35.061 36.552 20.031 1.00 25.77 223 ASP B O 1
ATOM 4051 N N A LYS B 1 224 ? 34.676 36.580 17.814 0.54 25.87 224 LYS B N 1
ATOM 4052 N N B LYS B 1 224 ? 34.664 36.591 17.826 0.46 25.88 224 LYS B N 1
ATOM 4053 C CA A LYS B 1 224 ? 34.583 38.033 17.741 0.54 25.67 224 LYS B CA 1
ATOM 4054 C CA B LYS B 1 224 ? 34.610 38.045 17.792 0.46 25.64 224 LYS B CA 1
ATOM 4055 C C A LYS B 1 224 ? 33.384 38.561 18.511 0.54 23.40 224 LYS B C 1
ATOM 4056 C C B LYS B 1 224 ? 33.371 38.588 18.494 0.46 23.54 224 LYS B C 1
ATOM 4057 O O A LYS B 1 224 ? 33.490 39.558 19.217 0.54 23.57 224 LYS B O 1
ATOM 4058 O O B LYS B 1 224 ? 33.439 39.625 19.146 0.46 23.92 224 LYS B O 1
ATOM 4069 N N . ARG B 1 225 ? 32.243 37.892 18.373 1.00 21.00 225 ARG B N 1
ATOM 4070 C CA . ARG B 1 225 ? 31.044 38.319 19.083 1.00 19.71 225 ARG B CA 1
ATOM 4071 C C . ARG B 1 225 ? 31.269 38.160 20.578 1.00 20.23 225 ARG B C 1
ATOM 4072 O O . ARG B 1 225 ? 30.828 38.991 21.369 1.00 21.63 225 ARG B O 1
ATOM 4080 N N . ASN B 1 226 ? 31.973 37.096 20.953 1.00 19.96 226 ASN B N 1
ATOM 4081 C CA . ASN B 1 226 ? 32.308 36.857 22.355 1.00 21.20 226 ASN B CA 1
ATOM 4082 C C . ASN B 1 226 ? 33.126 37.985 22.959 1.00 21.14 226 ASN B C 1
ATOM 4083 O O . ASN B 1 226 ? 32.982 38.284 24.139 1.00 20.30 226 ASN B O 1
ATOM 4088 N N . TYR B 1 227 ? 33.982 38.607 22.153 1.00 21.97 227 TYR B N 1
ATOM 4089 C CA . TYR B 1 227 ? 34.792 39.731 22.632 1.00 22.58 227 TYR B CA 1
ATOM 4090 C C . TYR B 1 227 ? 33.915 40.863 23.147 1.00 20.97 227 TYR B C 1
ATOM 4091 O O . TYR B 1 227 ? 34.210 41.471 24.173 1.00 21.54 227 TYR B O 1
ATOM 4100 N N . ILE B 1 228 ? 32.831 41.132 22.427 1.00 19.46 228 ILE B N 1
ATOM 4101 C CA . ILE B 1 228 ? 31.924 42.221 22.780 1.00 19.37 228 ILE B CA 1
ATOM 4102 C C . ILE B 1 228 ? 30.895 41.815 23.843 1.00 19.30 228 ILE B C 1
ATOM 4103 O O . ILE B 1 228 ? 30.860 42.383 24.934 1.00 19.36 228 ILE B O 1
ATOM 4108 N N . GLU B 1 229 ? 30.071 40.820 23.524 1.00 19.17 229 GLU B N 1
ATOM 4109 C CA . GLU B 1 229 ? 28.968 40.428 24.395 1.00 19.39 229 GLU B CA 1
ATOM 4110 C C . GLU B 1 229 ? 29.429 39.684 25.640 1.00 20.51 229 GLU B C 1
ATOM 4111 O O . GLU B 1 229 ? 28.844 39.833 26.708 1.00 22.70 229 GLU B O 1
ATOM 4117 N N . GLY B 1 230 ? 30.479 38.888 25.507 1.00 20.39 230 GLY B N 1
ATOM 4118 C CA . GLY B 1 230 ? 30.948 38.099 26.630 1.00 21.30 230 GLY B CA 1
ATOM 4119 C C . GLY B 1 230 ? 31.975 38.832 27.465 1.00 22.82 230 GLY B C 1
ATOM 4120 O O . GLY B 1 230 ? 31.802 38.997 28.672 1.00 23.83 230 GLY B O 1
ATOM 4121 N N . HIS B 1 231 ? 33.054 39.268 26.823 1.00 22.34 231 HIS B N 1
ATOM 4122 C CA . HIS B 1 231 ? 34.174 39.868 27.539 1.00 25.13 231 HIS B CA 1
ATOM 4123 C C . HIS B 1 231 ? 33.932 41.343 27.853 1.00 24.91 231 HIS B C 1
ATOM 4124 O O . HIS B 1 231 ? 34.426 41.859 28.855 1.00 26.57 231 HIS B O 1
ATOM 4131 N N . GLY B 1 232 ? 33.182 42.022 26.986 1.00 22.49 232 GLY B N 1
ATOM 4132 C CA . GLY B 1 232 ? 32.929 43.444 27.162 1.00 21.64 232 GLY B CA 1
ATOM 4133 C C . GLY B 1 232 ? 34.160 44.256 26.818 1.00 20.91 232 GLY B C 1
ATOM 4134 O O . GLY B 1 232 ? 34.490 45.237 27.495 1.00 21.33 232 GLY B O 1
ATOM 4135 N N . ASP B 1 233 ? 34.842 43.851 25.752 1.00 20.10 233 ASP B N 1
ATOM 4136 C CA . ASP B 1 233 ? 36.139 44.423 25.422 1.00 21.00 233 ASP B CA 1
ATOM 4137 C C . ASP B 1 233 ? 36.055 45.689 24.565 1.00 19.01 233 ASP B C 1
ATOM 4138 O O . ASP B 1 233 ? 37.076 46.283 24.246 1.00 20.15 233 ASP B O 1
ATOM 4143 N N . PHE B 1 234 ? 34.842 46.075 24.190 1.00 17.36 234 PHE B N 1
ATOM 4144 C CA . PHE B 1 234 ? 34.596 47.368 23.546 1.00 15.97 234 PHE B CA 1
ATOM 4145 C C . PHE B 1 234 ? 33.386 47.995 24.214 1.00 16.91 234 PHE B C 1
ATOM 4146 O O . PHE B 1 234 ? 32.556 47.281 24.784 1.00 18.16 234 PHE B O 1
ATOM 4154 N N . SER B 1 235 ? 33.264 49.320 24.117 1.00 15.96 235 SER B N 1
ATOM 4155 C CA . SER B 1 235 ? 32.127 50.022 24.705 1.00 16.91 235 SER B CA 1
ATOM 4156 C C . SER B 1 235 ? 30.843 49.662 23.986 1.00 17.41 235 SER B C 1
ATOM 4157 O O . SER B 1 235 ? 29.770 49.563 24.586 1.00 17.55 235 SER B O 1
ATOM 4160 N N . ALA B 1 236 ? 30.973 49.481 22.675 1.00 16.50 236 ALA B N 1
ATOM 4161 C CA . ALA B 1 236 ? 29.872 49.129 21.808 1.00 16.09 236 ALA B CA 1
ATOM 4162 C C . ALA B 1 236 ? 30.448 48.691 20.477 1.00 15.24 236 ALA B C 1
ATOM 4163 O O . ALA B 1 236 ? 31.588 49.014 20.149 1.00 15.70 236 ALA B O 1
ATOM 4165 N N . CYS B 1 237 ? 29.648 47.952 19.724 1.00 15.14 237 CYS B N 1
ATOM 4166 C CA . CYS B 1 237 ? 29.982 47.622 18.354 1.00 15.83 237 CYS B CA 1
ATOM 4167 C C . CYS B 1 237 ? 28.827 48.035 17.480 1.00 16.59 237 CYS B C 1
ATOM 4168 O O . CYS B 1 237 ? 27.664 47.763 17.798 1.00 17.30 237 CYS B O 1
ATOM 4171 N N . PHE B 1 238 ? 29.148 48.700 16.374 1.00 15.05 238 PHE B N 1
ATOM 4172 C CA . PHE B 1 238 ? 28.150 49.045 15.386 1.00 14.79 238 PHE B CA 1
ATOM 4173 C C . PHE B 1 238 ? 28.461 48.350 14.073 1.00 15.14 238 PHE B C 1
ATOM 4174 O O . PHE B 1 238 ? 29.547 48.506 13.521 1.00 16.27 238 PHE B O 1
ATOM 4182 N N . SER B 1 239 ? 27.505 47.566 13.601 1.00 15.00 239 SER B N 1
ATOM 4183 C CA . SER B 1 239 ? 27.638 46.929 12.305 1.00 14.91 239 SER B CA 1
ATOM 4184 C C . SER B 1 239 ? 26.658 47.506 11.308 1.00 15.48 239 SER B C 1
ATOM 4185 O O . SER B 1 239 ? 25.483 47.725 11.624 1.00 16.14 239 SER B O 1
ATOM 4188 N N . TYR B 1 240 ? 27.151 47.748 10.096 1.00 15.86 240 TYR B N 1
ATOM 4189 C CA . TYR B 1 240 ? 26.326 48.276 9.025 1.00 15.51 240 TYR B CA 1
ATOM 4190 C C . TYR B 1 240 ? 25.970 47.188 8.020 1.00 15.64 240 TYR B C 1
ATOM 4191 O O . TYR B 1 240 ? 25.547 47.474 6.898 1.00 17.33 240 TYR B O 1
ATOM 4200 N N . ASN B 1 241 ? 26.148 45.938 8.440 1.00 15.24 241 ASN B N 1
ATOM 4201 C CA . ASN B 1 241 ? 25.595 44.797 7.729 1.00 15.92 241 ASN B CA 1
ATOM 4202 C C . ASN B 1 241 ? 24.249 44.457 8.351 1.00 15.85 241 ASN B C 1
ATOM 4203 O O . ASN B 1 241 ? 24.192 43.980 9.487 1.00 15.79 241 ASN B O 1
ATOM 4208 N N . LEU B 1 242 ? 23.167 44.697 7.615 1.00 16.59 242 LEU B N 1
ATOM 4209 C CA . LEU B 1 242 ? 21.827 44.423 8.135 1.00 17.77 242 LEU B CA 1
ATOM 4210 C C . LEU B 1 242 ? 21.605 42.947 8.471 1.00 17.67 242 LEU B C 1
ATOM 4211 O O . LEU B 1 242 ? 20.658 42.610 9.188 1.00 19.67 242 LEU B O 1
ATOM 4216 N N . ARG B 1 243 ? 22.471 42.067 7.965 1.00 17.92 243 ARG B N 1
ATOM 4217 C CA . ARG B 1 243 ? 22.373 40.640 8.274 1.00 18.58 243 ARG B CA 1
ATOM 4218 C C . ARG B 1 243 ? 23.073 40.254 9.574 1.00 17.95 243 ARG B C 1
ATOM 4219 O O . ARG B 1 243 ? 22.884 39.147 10.077 1.00 18.08 243 ARG B O 1
ATOM 4227 N N . THR B 1 244 ? 23.882 41.157 10.115 1.00 16.21 244 THR B N 1
ATOM 4228 C CA . THR B 1 244 ? 24.523 40.928 11.406 1.00 16.43 244 THR B CA 1
ATOM 4229 C C . THR B 1 244 ? 23.442 40.714 12.453 1.00 17.68 244 THR B C 1
ATOM 4230 O O . THR B 1 244 ? 22.491 41.484 12.515 1.00 19.94 244 THR B O 1
ATOM 4234 N N . SER B 1 245 ? 23.569 39.663 13.257 1.00 18.77 245 SER B N 1
ATOM 4235 C CA . SER B 1 245 ? 22.625 39.453 14.349 1.00 20.00 245 SER B CA 1
ATOM 4236 C C . SER B 1 245 ? 22.888 40.466 15.454 1.00 19.62 245 SER B C 1
ATOM 4237 O O . SER B 1 245 ? 23.996 40.533 15.979 1.00 19.38 245 SER B O 1
ATOM 4240 N N . PRO B 1 246 ? 21.873 41.267 15.811 1.00 21.44 246 PRO B N 1
ATOM 4241 C CA . PRO B 1 246 ? 22.062 42.191 16.931 1.00 21.11 246 PRO B CA 1
ATOM 4242 C C . PRO B 1 246 ? 22.122 41.435 18.245 1.00 21.41 246 PRO B C 1
ATOM 4243 O O . PRO B 1 246 ? 21.645 40.301 18.331 1.00 21.91 246 PRO B O 1
ATOM 4247 N N . SER B 1 247 ? 22.713 42.055 19.254 1.00 22.68 247 SER B N 1
ATOM 4248 C CA . SER B 1 247 ? 22.724 41.485 20.592 1.00 23.64 247 SER B CA 1
ATOM 4249 C C . SER B 1 247 ? 21.308 41.322 21.118 1.00 25.27 247 SER B C 1
ATOM 4250 O O . SER B 1 247 ? 20.399 42.031 20.690 1.00 26.20 247 SER B O 1
ATOM 4253 N N . ASN B 1 248 ? 21.128 40.394 22.053 1.00 25.56 248 ASN B N 1
ATOM 4254 C CA . ASN B 1 248 ? 19.883 40.314 22.809 1.00 26.83 248 ASN B CA 1
ATOM 4255 C C . ASN B 1 248 ? 19.679 41.604 23.599 1.00 27.35 248 ASN B C 1
ATOM 4256 O O . ASN B 1 248 ? 20.575 42.446 23.660 1.00 27.26 248 ASN B O 1
ATOM 4261 N N . ALA B 1 249 ? 18.503 41.765 24.200 1.00 29.38 249 ALA B N 1
ATOM 4262 C CA . ALA B 1 249 ? 18.226 42.959 24.998 1.00 30.62 249 ALA B CA 1
ATOM 4263 C C . ALA B 1 249 ? 19.249 43.104 26.123 1.00 29.53 249 ALA B C 1
ATOM 4264 O O . ALA B 1 249 ? 19.621 44.211 26.502 1.00 29.77 249 ALA B O 1
ATOM 4266 N N . THR B 1 250 ? 19.705 41.972 26.648 1.00 28.27 250 THR B N 1
ATOM 4267 C CA . THR B 1 250 ? 20.784 41.959 27.622 1.00 27.79 250 THR B CA 1
ATOM 4268 C C . THR B 1 250 ? 21.930 41.091 27.107 1.00 26.04 250 THR B C 1
ATOM 4269 O O . THR B 1 250 ? 21.712 40.128 26.372 1.00 27.61 250 THR B O 1
ATOM 4273 N N . THR B 1 251 ? 23.150 41.443 27.489 1.00 23.05 251 THR B N 1
ATOM 4274 C CA . THR B 1 251 ? 24.317 40.636 27.165 1.00 21.90 251 THR B CA 1
ATOM 4275 C C . THR B 1 251 ? 25.066 40.345 28.457 1.00 22.30 251 THR B C 1
ATOM 4276 O O . THR B 1 251 ? 24.880 41.049 29.446 1.00 24.71 251 THR B O 1
ATOM 4280 N N . PRO B 1 252 ? 25.896 39.293 28.466 1.00 21.81 252 PRO B N 1
ATOM 4281 C CA . PRO B 1 252 ? 26.661 38.972 29.676 1.00 22.79 252 PRO B CA 1
ATOM 4282 C C . PRO B 1 252 ? 27.488 40.150 30.199 1.00 22.80 252 PRO B C 1
ATOM 4283 O O . PRO B 1 252 ? 27.605 40.336 31.412 1.00 24.35 252 PRO B O 1
ATOM 4287 N N . SER B 1 253 ? 28.031 40.952 29.291 1.00 22.10 253 SER B N 1
ATOM 4288 C CA . SER B 1 253 ? 28.923 42.041 29.676 1.00 22.03 253 SER B CA 1
ATOM 4289 C C . SER B 1 253 ? 28.223 43.390 29.802 1.00 23.75 253 SER B C 1
ATOM 4290 O O . SER B 1 253 ? 28.761 44.323 30.398 1.00 25.15 253 SER B O 1
ATOM 4293 N N . GLY B 1 254 ? 27.033 43.495 29.227 1.00 22.93 254 GLY B N 1
ATOM 4294 C CA . GLY B 1 254 ? 26.338 44.763 29.155 1.00 22.73 254 GLY B CA 1
ATOM 4295 C C . GLY B 1 254 ? 26.721 45.551 27.916 1.00 23.71 254 GLY B C 1
ATOM 4296 O O . GLY B 1 254 ? 26.180 46.626 27.671 1.00 25.75 254 GLY B O 1
ATOM 4297 N N . ARG B 1 255 ? 27.654 45.012 27.133 1.00 21.14 255 ARG B N 1
ATOM 4298 C CA . ARG B 1 255 ? 28.083 45.653 25.891 1.00 20.04 255 ARG B CA 1
ATOM 4299 C C . ARG B 1 255 ? 27.374 45.002 24.716 1.00 19.21 255 ARG B C 1
ATOM 4300 O O . ARG B 1 255 ? 27.178 43.783 24.697 1.00 20.02 255 ARG B O 1
ATOM 4308 N N . HIS B 1 256 ? 27.009 45.811 23.728 1.00 18.93 256 HIS B N 1
ATOM 4309 C CA . HIS B 1 256 ? 26.144 45.341 22.663 1.00 19.66 256 HIS B CA 1
ATOM 4310 C C . HIS B 1 256 ? 26.727 45.484 21.274 1.00 18.48 256 HIS B C 1
ATOM 4311 O O . HIS B 1 256 ? 27.592 46.324 21.010 1.00 19.05 256 HIS B O 1
ATOM 4318 N N . ILE B 1 257 ? 26.225 44.629 20.395 1.00 17.58 257 ILE B N 1
ATOM 4319 C CA . ILE B 1 257 ? 26.361 44.804 18.965 1.00 17.87 257 ILE B CA 1
ATOM 4320 C C . ILE B 1 257 ? 25.087 45.431 18.432 1.00 18.52 257 ILE B C 1
ATOM 4321 O O . ILE B 1 257 ? 24.010 44.844 18.539 1.00 20.18 257 ILE B O 1
ATOM 4326 N N . TYR B 1 258 ? 25.213 46.632 17.871 1.00 18.18 258 TYR B N 1
ATOM 4327 C CA . TYR B 1 258 ? 24.080 47.345 17.291 1.00 19.09 258 TYR B CA 1
ATOM 4328 C C . TYR B 1 258 ? 24.151 47.279 15.774 1.00 19.39 258 TYR B C 1
ATOM 4329 O O . TYR B 1 258 ? 25.237 47.320 15.202 1.00 20.55 258 TYR B O 1
ATOM 4338 N N . VAL B 1 259 ? 22.996 47.171 15.133 1.00 20.31 259 VAL B N 1
ATOM 4339 C CA . VAL B 1 259 ? 22.926 47.006 13.687 1.00 21.21 259 VAL B CA 1
ATOM 4340 C C . VAL B 1 259 ? 22.112 48.149 13.104 1.00 22.89 259 VAL B C 1
ATOM 4341 O O . VAL B 1 259 ? 21.036 48.462 13.614 1.00 24.70 259 VAL B O 1
ATOM 4345 N N . SER B 1 260 ? 22.616 48.780 12.048 1.00 23.51 260 SER B N 1
ATOM 4346 C CA . SER B 1 260 ? 21.897 49.914 11.481 1.00 25.95 260 SER B CA 1
ATOM 4347 C C . SER B 1 260 ? 22.252 50.200 10.032 1.00 24.50 260 SER B C 1
ATOM 4348 O O . SER B 1 260 ? 23.246 49.698 9.500 1.00 23.58 260 SER B O 1
ATOM 4351 N N . GLY B 1 261 ? 21.419 51.028 9.407 1.00 24.72 261 GLY B N 1
ATOM 4352 C CA . GLY B 1 261 ? 21.687 51.544 8.080 1.00 24.14 261 GLY B CA 1
ATOM 4353 C C . GLY B 1 261 ? 22.708 52.659 8.171 1.00 24.81 261 GLY B C 1
ATOM 4354 O O . GLY B 1 261 ? 23.213 52.971 9.255 1.00 24.27 261 GLY B O 1
ATOM 4355 N N . PHE B 1 262 ? 23.012 53.269 7.034 1.00 25.00 262 PHE B N 1
ATOM 4356 C CA . PHE B 1 262 ? 24.056 54.286 6.979 1.00 27.03 262 PHE B CA 1
ATOM 4357 C C . PHE B 1 262 ? 23.508 55.608 6.466 1.00 30.01 262 PHE B C 1
ATOM 4358 O O . PHE B 1 262 ? 24.220 56.605 6.419 1.00 31.57 262 PHE B O 1
ATOM 4366 N N . SER B 1 263 ? 22.240 55.612 6.076 1.00 32.93 263 SER B N 1
ATOM 4367 C CA . SER B 1 263 ? 21.624 56.834 5.575 1.00 36.52 263 SER B CA 1
ATOM 4368 C C . SER B 1 263 ? 20.987 57.642 6.701 1.00 39.04 263 SER B C 1
ATOM 4369 O O . SER B 1 263 ? 20.887 57.180 7.842 1.00 39.98 263 SER B O 1
ATOM 4372 N N . GLY B 1 264 ? 20.567 58.858 6.371 1.00 39.93 264 GLY B N 1
ATOM 4373 C CA . GLY B 1 264 ? 19.813 59.678 7.300 1.00 41.28 264 GLY B CA 1
ATOM 4374 C C . GLY B 1 264 ? 20.637 60.624 8.149 1.00 42.09 264 GLY B C 1
ATOM 4375 O O . GLY B 1 264 ? 21.746 61.002 7.784 1.00 42.47 264 GLY B O 1
ATOM 4376 N N A GLN B 1 265 ? 20.101 60.998 9.304 0.55 41.71 265 GLN B N 1
ATOM 4377 N N B GLN B 1 265 ? 20.073 61.004 9.290 0.45 42.29 265 GLN B N 1
ATOM 4378 C CA A GLN B 1 265 ? 20.746 61.974 10.170 0.55 41.23 265 GLN B CA 1
ATOM 4379 C CA B GLN B 1 265 ? 20.687 61.980 10.174 0.45 42.37 265 GLN B CA 1
ATOM 4380 C C A GLN B 1 265 ? 21.172 61.360 11.497 0.55 40.89 265 GLN B C 1
ATOM 4381 C C B GLN B 1 265 ? 21.147 61.358 11.478 0.45 41.71 265 GLN B C 1
ATOM 4382 O O A GLN B 1 265 ? 22.234 60.739 11.612 0.55 39.38 265 GLN B O 1
ATOM 4383 O O B GLN B 1 265 ? 22.232 60.782 11.570 0.45 40.78 265 GLN B O 1
ATOM 4394 N N . ASP B 1 266 ? 20.311 61.524 12.497 1.00 41.61 266 ASP B N 1
ATOM 4395 C CA . ASP B 1 266 ? 20.533 60.927 13.799 1.00 41.95 266 ASP B CA 1
ATOM 4396 C C . ASP B 1 266 ? 20.159 59.465 13.697 1.00 41.55 266 ASP B C 1
ATOM 4397 O O . ASP B 1 266 ? 19.066 59.127 13.242 1.00 42.62 266 ASP B O 1
ATOM 4399 N N . ASP B 1 267 ? 21.082 58.596 14.084 1.00 39.78 267 ASP B N 1
ATOM 4400 C CA . ASP B 1 267 ? 20.827 57.165 14.057 1.00 38.04 267 ASP B CA 1
ATOM 4401 C C . ASP B 1 267 ? 21.283 56.580 15.376 1.00 35.50 267 ASP B C 1
ATOM 4402 O O . ASP B 1 267 ? 21.623 57.325 16.300 1.00 34.29 267 ASP B O 1
ATOM 4407 N N . GLU B 1 268 ? 21.297 55.257 15.470 1.00 34.69 268 GLU B N 1
ATOM 4408 C CA . GLU B 1 268 ? 21.733 54.615 16.695 1.00 33.17 268 GLU B CA 1
ATOM 4409 C C . GLU B 1 268 ? 23.164 54.995 17.056 1.00 28.43 268 GLU B C 1
ATOM 4410 O O . GLU B 1 268 ? 23.480 55.127 18.228 1.00 28.53 268 GLU B O 1
ATOM 4416 N N . PHE B 1 269 ? 24.028 55.185 16.061 1.00 24.11 269 PHE B N 1
ATOM 4417 C CA . PHE B 1 269 ? 25.408 55.523 16.375 1.00 19.53 269 PHE B CA 1
ATOM 4418 C C . PHE B 1 269 ? 25.544 56.954 16.909 1.00 19.69 269 PHE B C 1
ATOM 4419 O O . PHE B 1 269 ? 26.179 57.172 17.934 1.00 18.66 269 PHE B O 1
ATOM 4427 N N . THR B 1 270 ? 24.959 57.925 16.212 1.00 19.04 270 THR B N 1
ATOM 4428 C CA . THR B 1 270 ? 25.053 59.307 16.671 1.00 19.95 270 THR B CA 1
ATOM 4429 C C . THR B 1 270 ? 24.406 59.474 18.034 1.00 19.96 270 THR B C 1
ATOM 4430 O O . THR B 1 270 ? 24.974 60.100 18.923 1.00 19.57 270 THR B O 1
ATOM 4434 N N . ASP B 1 271 ? 23.220 58.897 18.201 1.00 21.14 271 ASP B N 1
ATOM 4435 C CA . ASP B 1 271 ? 22.512 59.019 19.471 1.00 21.83 271 ASP B CA 1
ATOM 4436 C C . ASP B 1 271 ? 23.252 58.301 20.598 1.00 20.37 271 ASP B C 1
ATOM 4437 O O . ASP B 1 271 ? 23.169 58.706 21.756 1.00 20.19 271 ASP B O 1
ATOM 4442 N N . TYR B 1 272 ? 23.979 57.237 20.259 1.00 19.43 272 TYR B N 1
ATOM 4443 C CA . TYR B 1 272 ? 24.834 56.567 21.228 1.00 19.06 272 TYR B CA 1
ATOM 4444 C C . TYR B 1 272 ? 25.950 57.503 21.695 1.00 18.10 272 TYR B C 1
ATOM 4445 O O . TYR B 1 272 ? 26.176 57.667 22.892 1.00 17.88 272 TYR B O 1
ATOM 4454 N N . LEU B 1 273 ? 26.644 58.128 20.744 1.00 17.84 273 LEU B N 1
ATOM 4455 C CA . LEU B 1 273 ? 27.730 59.035 21.096 1.00 17.92 273 LEU B CA 1
ATOM 4456 C C . LEU B 1 273 ? 27.218 60.222 21.901 1.00 18.05 273 LEU B C 1
ATOM 4457 O O . LEU B 1 273 ? 27.794 60.582 22.923 1.00 19.42 273 LEU B O 1
ATOM 4462 N N . VAL B 1 274 ? 26.144 60.832 21.413 1.00 16.06 274 VAL B N 1
ATOM 4463 C CA . VAL B 1 274 ? 25.589 62.007 22.063 1.00 15.96 274 VAL B CA 1
ATOM 4464 C C . VAL B 1 274 ? 25.171 61.689 23.497 1.00 16.12 274 VAL B C 1
ATOM 4465 O O . VAL B 1 274 ? 25.450 62.466 24.412 1.00 18.25 274 VAL B O 1
ATOM 4469 N N . ALA B 1 275 ? 24.509 60.551 23.692 1.00 15.45 275 ALA B N 1
ATOM 4470 C CA . ALA B 1 275 ? 24.036 60.196 25.032 1.00 17.26 275 ALA B CA 1
ATOM 4471 C C . ALA B 1 275 ? 25.197 59.883 25.966 1.00 18.62 275 ALA B C 1
ATOM 4472 O O . ALA B 1 275 ? 25.168 60.230 27.148 1.00 19.83 275 ALA B O 1
ATOM 4474 N N . GLN B 1 276 ? 26.218 59.218 25.433 1.00 18.40 276 GLN B N 1
ATOM 4475 C CA . GLN B 1 276 ? 27.386 58.863 26.226 1.00 19.74 276 GLN B CA 1
ATOM 4476 C C . GLN B 1 276 ? 28.164 60.088 26.666 1.00 20.38 276 GLN B C 1
ATOM 4477 O O . GLN B 1 276 ? 28.737 60.109 27.751 1.00 22.88 276 GLN B O 1
ATOM 4483 N N . LEU B 1 277 ? 28.162 61.118 25.825 1.00 21.49 277 LEU B N 1
ATOM 4484 C CA . LEU B 1 277 ? 29.025 62.274 26.032 1.00 21.99 277 LEU B CA 1
ATOM 4485 C C . LEU B 1 277 ? 28.296 63.507 26.558 1.00 24.94 277 LEU B C 1
ATOM 4486 O O . LEU B 1 277 ? 28.926 64.529 26.832 1.00 25.43 277 LEU B O 1
ATOM 4491 N N . ALA B 1 278 ? 26.979 63.414 26.710 1.00 25.80 278 ALA B N 1
ATOM 4492 C CA . ALA B 1 278 ? 26.196 64.566 27.157 1.00 28.34 278 ALA B CA 1
ATOM 4493 C C . ALA B 1 278 ? 26.324 64.781 28.656 1.00 31.73 278 ALA B C 1
ATOM 4494 O O . ALA B 1 278 ? 26.426 63.825 29.426 1.00 31.36 278 ALA B O 1
#

B-factor: mean 22.68, std 8.66, range [8.46, 87.47]

Nearest PDB structures (foldseek):
  5dwb-assembly1_A  TM=9.912E-01  e=4.725E-57  Thalassovita gelatinovora
  4zsf-assembly1_A-2  TM=5.235E-01  e=1.556E-08  Geobacillus stearothermophilus
  8x1b-assembly1_A  TM=4.414E-01  e=2.608E-01  Flavonifractor plautii
  1sfl-assembly1_B  TM=3.225E-01  e=1.224E-01  Staphylococcus aureus subsp. aureus MRSA252
  1ui6-assembly1_B  TM=3.421E-01  e=8.885E+00  Streptomyces coelicolor A3(2)

Solvent-accessible surface area: 24272 Å² total; per-residue (Å²): 51,135,6,81,7,117,63,32,107,80,113,92,12,85,10,106,1,84,95,4,39,111,130,55,34,99,96,0,9,88,87,0,42,83,22,3,66,109,106,210,54,115,9,49,37,0,0,0,56,0,0,18,41,0,3,113,30,1,82,99,2,13,2,0,2,0,2,23,1,0,0,51,52,0,0,48,141,44,34,128,79,70,81,39,57,125,16,25,102,150,23,8,36,39,0,0,16,17,0,0,32,80,18,0,35,78,1,0,67,140,68,17,2,58,2,35,11,11,26,197,81,72,38,38,125,2,5,84,25,0,36,0,36,151,101,70,11,2,122,38,0,17,0,21,0,1,41,92,78,24,48,79,58,88,49,114,102,24,25,0,0,17,0,0,0,0,13,13,22,25,0,34,87,111,2,19,24,0,3,16,0,0,104,41,0,41,66,60,64,6,23,0,0,0,0,0,0,1,13,73,7,105,49,53,123,122,38,78,1,43,0,135,14,33,1,36,55,40,142,201,60,29,61,18,0,65,34,2,17,37,106,15,2,0,9,1,0,6,0,1,0,82,81,6,30,76,18,84,96,114,17,126,36,47,85,36,2,66,32,28,27,3,29,46,101,77,25,85,2,0,84,32,0,40,75,96,28,127,47,132,12,92,12,98,65,52,93,71,75,94,24,82,10,95,2,83,92,4,53,116,77,54,30,100,92,0,18,88,91,0,45,75,25,2,63,93,110,213,43,112,10,50,28,0,0,0,62,0,0,14,33,0,3,114,29,3,69,98,2,11,2,0,2,0,2,17,1,0,0,59,32,3,0,54,137,57,33,125,75,59,80,36,59,122,15,25,99,155,23,7,34,30,0,1,16,18,0,0,33,72,21,0,34,92,22,0,67,210,78,21,3,66,3,32,10,8,32,106,81,80,32,39,129,3,5,80,26,0,28,0,42,134,133,28,13,2,146,71,0,20,0,15,0,2,42,90,67,29,42,87,66,86,56,116,101,19,32,0,0,16,0,0,0,0,14,23,24,47,0,88,51,78,2,4,4,1,12,49,0,0,106,47,0,29,71,63,66,10,14,0,0,3,0,0,0,0,15,73,8,122,63,16,108,181,22,76,2,40,0,133,16,43,2,37,54,37,142,199,55,32,97,41,0,51,33,0,13,35,95,4,7,0,9,1,0,2,1,0,0,80,79,5,29,80,17,87,100,110,18,122,38,50,91,32,2,67,32,17,29,2,33,56,126,64,24,86,0,1,79,33,0,30,74,100,33,121

InterPro domains:
  IPR041551 BsaWI restriction endonuclease type 2 [PF18643] (138-240)

Radius of gyration: 24.94 Å; Cα contacts (8 Å, |Δi|>4): 1175; chains: 2; bounding box: 60×66×54 Å

Secondary structure (DSSP, 8-state):
-EEEEEEETTEEEEEE-TT--HHHHHHHHHHHHHHHT-TT--HHHHHHHHHHHHHHHSTTS-HHHIIIIIIHHHHHHH--SS-HHHHHHHHHHHHHHHHHHHHHHHHHHTTTEEEEE--TTTHHHHHHHHT-TTSTTTT---EEEEEET-SBS--TTSEEEEEEEEEES--TTGGGGHHHHHHHHHHTT-EEEEEE-------TTSS------S-B-SSSB-HHHIIIIIS--SSEEEE--TTSPPP-S--SSS--EEE--SSSSS-HHHHHHHHHH-/-EEEEESSTT-EEEEE-TT--HHHHHHHHHHHHHHHT-TT--HHHHHHHHHHHHHHH-TTS-HHHIIIIIIHHHHHHH--SS-HHHHHHHHHHHHHHHHHHHHHHHHHGGGTEEEEE--TTTHHHHHHHTT-TT-TTGGG--EEEEEET-SBS--TTSEEEEEEEEEES---S-GGGGHHHHHHHHHTT-EEEEEE-------TTT-------S-B-SSSB-HHHIIIIII--SSEEEE--TTSPPPPSS-SSS--EEE--S-SSS-HHHHHHHHHH-

Organism: Thalassovita gelatinovora (NCBI:txid53501)

Sequence (556 aa):
MRLDLDFFGRGLVAHVMMLDNVSEEEQYQQQISSDYFVPLVNKPKKLKSRDAIGQAFVMATEVCPDANPSDLWHHVLYRRIYIREKIGTDPSQSWVRTSGEAFEVALVERRYNPVLARRHGIRLTALFKGQKGLALTRMGVADRVGSSRRKVDVMIEKQGGGRSPDAEGFGVVVGGIIHAKVSLAERVSSDDIPASRIMMGEGLLSVLSSTLDVKSSFPPPHGDLVNRGEELGTPDRPSDKRRNYIEGHGDFSACFSYNLRTSPSNATTPSGRHIYVSGFSGQDDEFTDYLVAQLAMRLDLDFGRGLVAHVMMLLDNVSEEQYQQISDYFVPLVNKPKLKKSRDAIGQAFVMATEVCPDANPSDLWHHVLYRIYIREKIGTDPSQSWVRTSGEAFEVALVERYNPVVLARHGIRLTALFKGQKGLALTRMGVADRVGSRKVDVMIEKQGGGRSPDAEGFGVVGGIHAKVSLAERVSDDIPASSRIMMMGEGLLSVLSSTLDVKSFPPPHGDLVNRGELGTPDRPSDKKRNYIEGHGDFSACFSYNLRTSPSNATTPSGRHIYVSGFSGQQDDEFTDYLVAQLA